Protein AF-0000000087671909 (afdb_homodimer)

Secondary structure (DSSP, 8-state):
-HHHHHHHHHHHHHHHHHHHHHHHHHHHHHHHHHHTTEE--SSSSPPEE-TTHHHHHHHH-HHHHHHHHHHHHIIIIIHHHHHHHHHHHHHHHHTT-S-HHHHHHHHHGGGGS-HHHHHHHHHHHT-TTTSHHHHHHHHTT-HHHHT--TTSHHHHHHHHHHHHHHHHHHHHHHHHHHHHTTS-HHHHHHHHHTT--HHHHIIIIIHHHTHHHHHHHHHHHHHHHHT--HHHHHHH-TT--GGG--HHHHHHHHHTTSSSSS--HHHHHHHHHHHHHHHHHHHHHHHHHS-------/-HHHHHHHHHHHHHHHHHHHHHHHHHHHHHHHHHHTTEE--SSSSPPEE-TTHHHHHHHH-HHHHHHHHHHHHIIIIIHHHHHHHHHHHHHHHHTT-S-HHHHHHHHHGGGGS-HHHHHHHHHHHT-TTTSHHHHHHHHTT-HHHHT--TTSHHHHHHHHHHHHHHHHHHHHHHHHHHHHTTS-HHHHHHHHHTT--HHHHIIIIIHHHTHHHHHHHHHHHHHHHHT--HHHHHHH-TT--GGG--HHHHHHHHHTTSSSSS--HHHHHHHHHHHHHHHHHHHHHHHHHS-------

Organism: NCBI:txid484088

pLDDT: mean 81.51, std 14.33, range [33.78, 98.06]

Sequence (594 aa):
MFSMMRRRMIIAFLAPAIALFLGFLVLPTAGAFGLSFYSTSGFGQDPLWVGMNNYKSLLTDSVFWTANLNMFVILIVGGVSVFGLAFLFTVLINSGIWGKKFFRALIFMPNVIAVVAITTFWSFVFMPRYGLLTSFLKSLGLNQLASISWTAPEHMFWSMMIGLVWVSAGFFTILILAGADKIPPEMYEAARLEGASDFQMFRFVTVPMIWDVIVITLVLWAIQAIKMLEFPYAFGGPNIDQNLYTPSIYLLIMGFGQRQPVYALGYATAIGVMMFIFTILAVFVFRVALRRERLEYMFSMMRRRMIIAFLAPAIALFLGFLVLPTAGAFGLSFYSTSGFGQDPLWVGMNNYKSLLTDSVFWTANLNMFVILIVGGVSVFGLAFLFTVLINSGIWGKKFFRALIFMPNVIAVVAITTFWSFVFMPRYGLLTSFLKSLGLNQLASISWTAPEHMFWSMMIGLVWVSAGFFTILILAGADKIPPEMYEAARLEGASDFQMFRFVTVPMIWDVIVITLVLWAIQAIKMLEFPYAFGGPNIDQNLYTPSIYLLIMGFGQRQPVYALGYATAIGVMMFIFTILAVFVFRVALRRERLEY

Foldseek 3Di:
DVVVVVVVVCCVVCVVVVCVCCVVVVVVLVVLVVLLQWFDLVPDDDTHGNGCVLVVCLVVDPLNVLQAVLLVCCLPVLLCLLVVLLLVLLLVLVQPDPPSVVSLCVQQVLVVDDLLVLLVLLCQCQDQPRHVVLVVCVVVVNNVVSRDRCCPLVNVSVSLSVSVSSNSSSVLSNLLNVLQVVDDVVLVVVCVVVVDDSVRCSVPPSCVSSVVSVLVSSLVSSLCSLQPDRNLCSNQDPPRDSNSRHLNNVLVCQQVQVVHVGRRSSSSSNSVVVSVVSSVVSNVCSCVVSVDDPPPD/DVVVVVVVVCCVVCVVVVCVCCVVVVVVLVVLVVLLQWFDLVPDDDTHGNGCVLVVCLVVDPLNVLQAVLLVCCLPVLLCLLVVLLLVVLLVLVQPDPPSVVSLCVQQVLVVDDLLVLLVLLCQCQDQPRHVVLVVCVVVVNNVVSRDRCCPLVNVSVSLSVSVSSNSSSVLSNLLNVLQVVDDVVLVVVCVVVVADSVRCSVPPSCVSSVVSVLVSSLVSSLCSLQPDRNLCSNQDPPRDSNSRHLNNVLVCQQNQVPHVGRRSSSSSNSVVVSVVSSVVSNVCSCVVSVDDPPPD

Nearest PDB structures (foldseek):
  8hps-assembly1_A  TM=8.362E-01  e=9.253E-13  Mycolicibacterium smegmatis MC2 155
  8ja7-assembly1_A  TM=8.566E-01  e=6.266E-12  Mycobacterium tuberculosis H37Rv
  4tqv-assembly4_M  TM=8.587E-01  e=9.855E-10  Sphingomonas sp.
  4tqu-assembly1_M  TM=8.741E-01  e=2.030E-09  Sphingomonas sp.
  4xtc-assembly1_M  TM=8.151E-01  e=6.963E-09  Sphingomonas sp. A1

Radius of gyration: 25.32 Å; Cα contacts (8 Å, |Δi|>4): 793; chains: 2; bounding box: 76×63×58 Å

InterPro domains:
  IPR000515 ABC transporter type 1, transmembrane domain MetI-like [PF00528] (89-292)
  IPR000515 ABC transporter type 1, transmembrane domain MetI-like [PS50928] (68-286)
  IPR000515 ABC transporter type 1, transmembrane domain MetI-like [cd06261] (150-280)
  IPR035906 MetI-like superfamily [G3DSA:1.10.3720.10] (48-294)
  IPR035906 MetI-like superfamily [SSF161098] (53-284)
  IPR051393 ABC transporter permease component [PTHR30193] (6-293)

Structure (mmCIF, N/CA/C/O backbone):
data_AF-0000000087671909-model_v1
#
loop_
_entity.id
_entity.type
_entity.pdbx_description
1 polymer 'ABC transmembrane type-1 domain-containing protein'
#
loop_
_atom_site.group_PDB
_atom_site.id
_atom_site.type_symbol
_atom_site.label_atom_id
_atom_site.label_alt_id
_atom_site.label_comp_id
_atom_site.label_asym_id
_atom_site.label_entity_id
_atom_site.label_seq_id
_atom_site.pdbx_PDB_ins_code
_atom_site.Cartn_x
_atom_site.Cartn_y
_atom_site.Cartn_z
_atom_site.occupancy
_atom_site.B_iso_or_equiv
_atom_site.auth_seq_id
_atom_site.auth_comp_id
_atom_site.auth_asym_id
_atom_site.auth_atom_id
_atom_site.pdbx_PDB_model_num
ATOM 1 N N . MET A 1 1 ? -37.375 20.328 18.047 1 38.31 1 MET A N 1
ATOM 2 C CA . MET A 1 1 ? -38.219 19.422 17.281 1 38.31 1 MET A CA 1
ATOM 3 C C . MET A 1 1 ? -37.656 19.203 15.875 1 38.31 1 MET A C 1
ATOM 5 O O . MET A 1 1 ? -37.719 18.094 15.352 1 38.31 1 MET A O 1
ATOM 9 N N . PHE A 1 2 ? -37.219 20.375 15.219 1 43.03 2 PHE A N 1
ATOM 10 C CA . PHE A 1 2 ? -36.656 20.453 13.875 1 43.03 2 PHE A CA 1
ATOM 11 C C . PHE A 1 2 ? -35.281 19.828 13.836 1 43.03 2 PHE A C 1
ATOM 13 O O . PHE A 1 2 ? -34.844 19.297 12.805 1 43.03 2 PHE A O 1
ATOM 20 N N . SER A 1 3 ? -34.531 19.891 14.914 1 48.03 3 SER A N 1
ATOM 21 C CA . SER A 1 3 ? -33.156 19.375 15.094 1 48.03 3 SER A CA 1
ATOM 22 C C . SER A 1 3 ? -33.156 17.859 15.102 1 48.03 3 SER A C 1
ATOM 24 O O . SER A 1 3 ? -32.25 17.234 14.555 1 48.03 3 SER A O 1
ATOM 26 N N . MET A 1 4 ? -34.188 17.328 15.734 1 48.19 4 MET A N 1
ATOM 27 C CA . MET A 1 4 ? -34.344 15.883 15.875 1 48.19 4 MET A CA 1
ATOM 28 C C . MET A 1 4 ? -34.719 15.25 14.547 1 48.19 4 MET A C 1
ATOM 30 O O . MET A 1 4 ? -34.375 14.102 14.273 1 48.19 4 MET A O 1
ATOM 34 N N . MET A 1 5 ? -35.656 15.836 13.844 1 47.62 5 MET A N 1
ATOM 35 C CA . MET A 1 5 ? -36.125 15.305 12.578 1 47.62 5 MET A CA 1
ATOM 36 C C . MET A 1 5 ? -35 15.234 11.555 1 47.62 5 MET A C 1
ATOM 38 O O . MET A 1 5 ? -34.906 14.273 10.781 1 47.62 5 MET A O 1
ATOM 42 N N . ARG A 1 6 ? -34.219 16.25 11.539 1 49.91 6 ARG A N 1
ATOM 43 C CA . ARG A 1 6 ? -33.062 16.375 10.625 1 49.91 6 ARG A CA 1
ATOM 44 C C . ARG A 1 6 ? -32.031 15.305 10.906 1 49.91 6 ARG A C 1
ATOM 46 O O . ARG A 1 6 ? -31.453 14.734 9.984 1 49.91 6 ARG A O 1
ATOM 53 N N . ARG A 1 7 ? -31.891 15.07 12.141 1 52.81 7 ARG A N 1
ATOM 54 C CA . ARG A 1 7 ? -31.016 13.984 12.547 1 52.81 7 ARG A CA 1
ATOM 55 C C . ARG A 1 7 ? -31.531 12.641 12.039 1 52.81 7 ARG A C 1
ATOM 57 O O . ARG A 1 7 ? -30.75 11.789 11.609 1 52.81 7 ARG A O 1
ATOM 64 N N . ARG A 1 8 ? -32.812 12.508 12.109 1 51.53 8 ARG A N 1
ATOM 65 C CA . ARG A 1 8 ? -33.438 11.258 11.711 1 51.53 8 ARG A CA 1
ATOM 66 C C . ARG A 1 8 ? -33.281 11.016 10.211 1 51.53 8 ARG A C 1
ATOM 68 O O . ARG A 1 8 ? -33.125 9.875 9.781 1 51.53 8 ARG A O 1
ATOM 75 N N . MET A 1 9 ? -33.531 11.969 9.453 1 49.12 9 MET A N 1
ATOM 76 C CA . MET A 1 9 ? -33.438 11.82 8 1 49.12 9 MET A CA 1
ATOM 77 C C . MET A 1 9 ? -32 11.531 7.566 1 49.12 9 MET A C 1
ATOM 79 O O . MET A 1 9 ? -31.797 10.758 6.629 1 49.12 9 MET A O 1
ATOM 83 N N . ILE A 1 10 ? -31.141 12.188 8.148 1 50.69 10 ILE A N 1
ATOM 84 C CA . ILE A 1 10 ? -29.719 11.961 7.855 1 50.69 10 ILE A CA 1
ATOM 85 C C . ILE A 1 10 ? -29.344 10.523 8.219 1 50.69 10 ILE A C 1
ATOM 87 O O . ILE A 1 10 ? -28.656 9.844 7.449 1 50.69 10 ILE A O 1
ATOM 91 N N . ILE A 1 11 ? -29.891 10.109 9.359 1 52.47 11 ILE A N 1
ATOM 92 C CA . ILE A 1 11 ? -29.656 8.727 9.758 1 52.47 11 ILE A CA 1
ATOM 93 C C . ILE A 1 11 ? -30.344 7.785 8.766 1 52.47 11 ILE A C 1
ATOM 95 O O . ILE A 1 11 ? -29.797 6.746 8.398 1 52.47 11 ILE A O 1
ATOM 99 N N . ALA A 1 12 ? -31.547 8.102 8.414 1 52.47 12 ALA A N 1
ATOM 100 C CA . ALA A 1 12 ? -32.281 7.203 7.516 1 52.47 12 ALA A CA 1
ATOM 101 C C . ALA A 1 12 ? -31.562 7.074 6.172 1 52.47 12 ALA A C 1
ATOM 103 O O . ALA A 1 12 ? -31.516 5.992 5.586 1 52.47 12 ALA A O 1
ATOM 104 N N . PHE A 1 13 ? -31.203 8.148 5.574 1 51.12 13 PHE A N 1
ATOM 105 C CA . PHE A 1 13 ? -30.562 8.078 4.262 1 51.12 13 PHE A CA 1
ATOM 106 C C . PHE A 1 13 ? -29.141 7.531 4.375 1 51.12 13 PHE A C 1
ATOM 108 O O . PHE A 1 13 ? -28.656 6.859 3.461 1 51.12 13 PHE A O 1
ATOM 115 N N . LEU A 1 14 ? -28.531 7.941 5.402 1 54.28 14 LEU A N 1
ATOM 116 C CA . LEU A 1 14 ? -27.109 7.625 5.512 1 54.28 14 LEU A CA 1
ATOM 117 C C . LEU A 1 14 ? -26.891 6.273 6.184 1 54.28 14 LEU A C 1
ATOM 119 O O . LEU A 1 14 ? -25.812 5.688 6.086 1 54.28 14 LEU A O 1
ATOM 123 N N . ALA A 1 15 ? -27.922 5.832 6.867 1 56.38 15 ALA A N 1
ATOM 124 C CA . ALA A 1 15 ? -27.906 4.57 7.602 1 56.38 15 ALA A CA 1
ATOM 125 C C . ALA A 1 15 ? -27.625 3.396 6.672 1 56.38 15 ALA A C 1
ATOM 127 O O . ALA A 1 15 ? -26.812 2.523 6.988 1 56.38 15 ALA A O 1
ATOM 128 N N . PRO A 1 16 ? -28.234 3.486 5.578 1 54.22 16 PRO A N 1
ATOM 129 C CA . PRO A 1 16 ? -27.938 2.332 4.727 1 54.22 16 PRO A CA 1
ATOM 130 C C . PRO A 1 16 ? -26.469 2.254 4.336 1 54.22 16 PRO A C 1
ATOM 132 O O . PRO A 1 16 ? -25.891 1.161 4.285 1 54.22 16 PRO A O 1
ATOM 135 N N . ALA A 1 17 ? -26.016 3.461 4.129 1 55.94 17 ALA A N 1
ATOM 136 C CA . ALA A 1 17 ? -24.609 3.451 3.725 1 55.94 17 ALA A CA 1
ATOM 137 C C . ALA A 1 17 ? -23.719 3.01 4.879 1 55.94 17 ALA A C 1
ATOM 139 O O . ALA A 1 17 ? -22.797 2.207 4.684 1 55.94 17 ALA A O 1
ATOM 140 N N . ILE A 1 18 ? -24.047 3.574 6.004 1 58.84 18 ILE A N 1
ATOM 141 C CA . ILE A 1 18 ? -23.281 3.186 7.191 1 58.84 18 ILE A CA 1
ATOM 142 C C . ILE A 1 18 ? -23.531 1.711 7.5 1 58.84 18 ILE A C 1
ATOM 144 O O . ILE A 1 18 ? -22.609 0.975 7.832 1 58.84 18 ILE A O 1
ATOM 148 N N . ALA A 1 19 ? -24.812 1.388 7.391 1 57.69 19 ALA A N 1
ATOM 149 C CA . ALA A 1 19 ? -25.156 -0.009 7.637 1 57.69 19 ALA A CA 1
ATOM 150 C C . ALA A 1 19 ? -24.469 -0.933 6.641 1 57.69 19 ALA A C 1
ATOM 152 O O . ALA A 1 19 ? -23.969 -1.998 7.016 1 57.69 19 ALA A O 1
ATOM 153 N N . LEU A 1 20 ? -24.516 -0.477 5.445 1 56.25 20 LEU A N 1
ATOM 154 C CA . LEU A 1 20 ? -23.875 -1.287 4.422 1 56.25 20 LEU A CA 1
ATOM 155 C C . LEU A 1 20 ? -22.375 -1.37 4.676 1 56.25 20 LEU A C 1
ATOM 157 O O . LEU A 1 20 ? -21.766 -2.443 4.559 1 56.25 20 LEU A O 1
ATOM 161 N N . PHE A 1 21 ? -21.969 -0.193 5 1 57.38 21 PHE A N 1
ATOM 162 C CA . PHE A 1 21 ? -20.547 -0.175 5.285 1 57.38 21 PHE A CA 1
ATOM 163 C C . PHE A 1 21 ? -20.234 -0.976 6.543 1 57.38 21 PHE A C 1
ATOM 165 O O . PHE A 1 21 ? -19.312 -1.805 6.547 1 57.38 21 PHE A O 1
ATOM 172 N N . LEU A 1 22 ? -21.031 -0.638 7.656 1 58.06 22 LEU A N 1
ATOM 173 C CA . LEU A 1 22 ? -20.812 -1.356 8.906 1 58.06 22 LEU A CA 1
ATOM 174 C C . LEU A 1 22 ? -21.141 -2.836 8.75 1 58.06 22 LEU A C 1
ATOM 176 O O . LEU A 1 22 ? -20.469 -3.695 9.312 1 58.06 22 LEU A O 1
ATOM 180 N N . GLY A 1 23 ? -22.25 -3.086 8.117 1 55.94 23 GLY A N 1
ATOM 181 C CA . GLY A 1 23 ? -22.594 -4.473 7.852 1 55.94 23 GLY A CA 1
ATOM 182 C C . GLY A 1 23 ? -21.531 -5.223 7.078 1 55.94 23 GLY A C 1
ATOM 183 O O . GLY A 1 23 ? -21.172 -6.348 7.438 1 55.94 23 GLY A O 1
ATOM 184 N N . PHE A 1 24 ? -21.125 -4.531 6.086 1 54.62 24 PHE A N 1
ATOM 185 C CA . PHE A 1 24 ? -20.109 -5.156 5.234 1 54.62 24 PHE A CA 1
ATOM 186 C C . PHE A 1 24 ? -18.75 -5.133 5.906 1 54.62 24 PHE A C 1
ATOM 188 O O . PHE A 1 24 ? -17.859 -5.906 5.539 1 54.62 24 PHE A O 1
ATOM 195 N N . LEU A 1 25 ? -18.547 -4.148 6.727 1 53.94 25 LEU A N 1
ATOM 196 C CA . LEU A 1 25 ? -17.297 -4.047 7.469 1 53.94 25 LEU A CA 1
ATOM 197 C C . LEU A 1 25 ? -17.203 -5.129 8.539 1 53.94 25 LEU A C 1
ATOM 199 O O . LEU A 1 25 ? -16.219 -5.859 8.617 1 53.94 25 LEU A O 1
ATOM 203 N N . VAL A 1 26 ? -18.312 -5.086 9.5 1 57.47 26 VAL A N 1
ATOM 204 C CA . VAL A 1 26 ? -18.266 -5.922 10.695 1 57.47 26 VAL A CA 1
ATOM 205 C C . VAL A 1 26 ? -18.516 -7.379 10.312 1 57.47 26 VAL A C 1
ATOM 207 O O . VAL A 1 26 ? -17.891 -8.289 10.859 1 57.47 26 VAL A O 1
ATOM 210 N N . LEU A 1 27 ? -19.203 -7.492 9.312 1 58.44 27 LEU A N 1
ATOM 211 C CA . LEU A 1 27 ? -19.656 -8.852 9.039 1 58.44 27 LEU A CA 1
ATOM 212 C C . LEU A 1 27 ? -18.547 -9.68 8.406 1 58.44 27 LEU A C 1
ATOM 214 O O . LEU A 1 27 ? -18.297 -10.812 8.812 1 58.44 27 LEU A O 1
ATOM 218 N N . PRO A 1 28 ? -17.906 -9.008 7.465 1 57.06 28 PRO A N 1
ATOM 219 C CA . PRO A 1 28 ? -16.859 -9.836 6.883 1 57.06 28 PRO A CA 1
ATOM 220 C C . PRO A 1 28 ? -15.742 -10.164 7.875 1 57.06 28 PRO A C 1
ATOM 222 O O . PRO A 1 28 ? -15.227 -11.281 7.895 1 57.06 28 PRO A O 1
ATOM 225 N N . THR A 1 29 ? -15.445 -9.219 8.664 1 61.72 29 THR A N 1
ATOM 226 C CA . THR A 1 29 ? -14.406 -9.461 9.656 1 61.72 29 THR A CA 1
ATOM 227 C C . THR A 1 29 ? -14.859 -10.508 10.664 1 61.72 29 THR A C 1
ATOM 229 O O . THR A 1 29 ? -14.102 -11.43 11 1 61.72 29 THR A O 1
ATOM 232 N N . ALA A 1 30 ? -16.047 -10.344 11.086 1 65.94 30 ALA A N 1
ATOM 233 C CA . ALA A 1 30 ? -16.609 -11.312 12.016 1 65.94 30 ALA A CA 1
ATOM 234 C C . ALA A 1 30 ? -16.766 -12.68 11.359 1 65.94 30 ALA A C 1
ATOM 236 O O . ALA A 1 30 ? -16.547 -13.711 12 1 65.94 30 ALA A O 1
ATOM 237 N N . GLY A 1 31 ? -17.078 -12.656 10.133 1 66.56 31 GLY A N 1
ATOM 238 C CA . GLY A 1 31 ? -17.203 -13.898 9.391 1 66.56 31 GLY A CA 1
ATOM 239 C C . GLY A 1 31 ? -15.875 -14.625 9.219 1 66.56 31 GLY A C 1
ATOM 240 O O . GLY A 1 31 ? -15.812 -15.852 9.375 1 66.56 31 GLY A O 1
ATOM 241 N N . ALA A 1 32 ? -14.922 -13.836 8.898 1 66.94 32 ALA A N 1
ATOM 242 C CA . ALA A 1 32 ? -13.594 -14.438 8.773 1 66.94 32 ALA A CA 1
ATOM 243 C C . ALA A 1 32 ? -13.148 -15.055 10.102 1 66.94 32 ALA A C 1
ATOM 245 O O . ALA A 1 32 ? -12.562 -16.141 10.125 1 66.94 32 ALA A O 1
ATOM 246 N N . PHE A 1 33 ? -13.438 -14.289 11.125 1 75.25 33 PHE A N 1
ATOM 247 C CA . PHE A 1 33 ? -13.117 -14.812 12.445 1 75.25 33 PHE A CA 1
ATOM 248 C C . PHE A 1 33 ? -13.859 -16.125 12.703 1 75.25 33 PHE A C 1
ATOM 250 O O . PHE A 1 33 ? -13.289 -17.062 13.242 1 75.25 33 PHE A O 1
ATOM 257 N N . GLY A 1 34 ? -15.07 -16.156 12.273 1 75.12 34 GLY A N 1
ATOM 258 C CA . GLY A 1 34 ? -15.852 -17.375 12.43 1 75.12 34 GLY A CA 1
ATOM 259 C C . GLY A 1 34 ? -15.32 -18.531 11.594 1 75.12 34 GLY A C 1
ATOM 260 O O . GLY A 1 34 ? -15.258 -19.656 12.07 1 75.12 34 GLY A O 1
ATOM 261 N N . LEU A 1 35 ? -14.875 -18.266 10.453 1 75.94 35 LEU A N 1
ATOM 262 C CA . LEU A 1 35 ? -14.391 -19.281 9.531 1 75.94 35 LEU A CA 1
ATOM 263 C C . LEU A 1 35 ? -13.094 -19.906 10.047 1 75.94 35 LEU A C 1
ATOM 265 O O . LEU A 1 35 ? -12.75 -21.031 9.68 1 75.94 35 LEU A O 1
ATOM 269 N N . SER A 1 36 ? -12.398 -19.172 10.836 1 80.81 36 SER A N 1
ATOM 270 C CA . SER A 1 36 ? -11.125 -19.656 11.352 1 80.81 36 SER A CA 1
ATOM 271 C C . SER A 1 36 ? -11.32 -20.859 12.273 1 80.81 36 SER A C 1
ATOM 273 O O . SER A 1 36 ? -10.367 -21.578 12.578 1 80.81 36 SER A O 1
ATOM 275 N N . PHE A 1 37 ? -12.555 -21.062 12.617 1 83.5 37 PHE A N 1
ATOM 276 C CA . PHE A 1 37 ? -12.852 -22.188 13.5 1 83.5 37 PHE A CA 1
ATOM 277 C C . PHE A 1 37 ? -13.383 -23.375 12.703 1 83.5 37 PHE A C 1
ATOM 279 O O . PHE A 1 37 ? -13.805 -24.375 13.281 1 83.5 37 PHE A O 1
ATOM 286 N N . TYR A 1 38 ? -13.359 -23.234 11.445 1 79.88 38 TYR A N 1
ATOM 287 C CA . TYR A 1 38 ? -13.875 -24.297 10.586 1 79.88 38 TYR A CA 1
ATOM 288 C C . TYR A 1 38 ? -12.781 -24.859 9.695 1 79.88 38 TYR A C 1
ATOM 290 O O . TYR A 1 38 ? -11.797 -24.188 9.398 1 79.88 38 TYR A O 1
ATOM 298 N N . SER A 1 39 ? -12.891 -26.172 9.406 1 77 39 SER A N 1
ATOM 299 C CA . SER A 1 39 ? -12.133 -26.797 8.312 1 77 39 SER A CA 1
ATOM 300 C C . SER A 1 39 ? -12.93 -26.766 7.008 1 77 39 SER A C 1
ATOM 302 O O . SER A 1 39 ? -13.969 -27.406 6.895 1 77 39 SER A O 1
ATOM 304 N N . THR A 1 40 ? -12.508 -25.859 6.145 1 73.25 40 THR A N 1
ATOM 305 C CA . THR A 1 40 ? -13.242 -25.719 4.895 1 73.25 40 THR A CA 1
ATOM 306 C C . THR A 1 40 ? -12.328 -25.219 3.783 1 73.25 40 THR A C 1
ATOM 308 O O . THR A 1 40 ? -11.422 -24.422 4.031 1 73.25 40 THR A O 1
ATOM 311 N N . SER A 1 41 ? -12.586 -25.828 2.615 1 68.81 41 SER A N 1
ATOM 312 C CA . SER A 1 41 ? -11.883 -25.344 1.429 1 68.81 41 SER A CA 1
ATOM 313 C C . SER A 1 41 ? -12.586 -24.141 0.821 1 68.81 41 SER A C 1
ATOM 315 O O . SER A 1 41 ? -12 -23.422 0.006 1 68.81 41 SER A O 1
ATOM 317 N N . GLY A 1 42 ? -13.711 -23.812 1.337 1 62.75 42 GLY A N 1
ATOM 318 C CA . GLY A 1 42 ? -14.516 -22.75 0.768 1 62.75 42 GLY A CA 1
ATOM 319 C C . GLY A 1 42 ? -15.273 -23.172 -0.478 1 62.75 42 GLY A C 1
ATOM 320 O O . GLY A 1 42 ? -16.188 -22.469 -0.928 1 62.75 42 GLY A O 1
ATOM 321 N N . PHE A 1 43 ? -14.688 -24.312 -1.107 1 61.59 43 PHE A N 1
ATOM 322 C CA . PHE A 1 43 ? -15.305 -24.797 -2.336 1 61.59 43 PHE A CA 1
ATOM 323 C C . PHE A 1 43 ? -15.883 -26.203 -2.141 1 61.59 43 PHE A C 1
ATOM 325 O O . PHE A 1 43 ? -15.172 -27.125 -1.74 1 61.59 43 PHE A O 1
ATOM 332 N N . GLY A 1 44 ? -17.141 -26.25 -2.137 1 59.28 44 GLY A N 1
ATOM 333 C CA . GLY A 1 44 ? -17.812 -27.531 -2.324 1 59.28 44 GLY A CA 1
ATOM 334 C C . GLY A 1 44 ? -18.172 -28.219 -1.017 1 59.28 44 GLY A C 1
ATOM 335 O O . GLY A 1 44 ? -19.25 -28.797 -0.886 1 59.28 44 GLY A O 1
ATOM 336 N N . GLN A 1 45 ? -17.016 -28.344 -0.129 1 62 45 GLN A N 1
ATOM 337 C CA . GLN A 1 45 ? -17.312 -29.156 1.047 1 62 45 GLN A CA 1
ATOM 338 C C . GLN A 1 45 ? -17.922 -28.312 2.162 1 62 45 GLN A C 1
ATOM 340 O O . GLN A 1 45 ? -17.641 -27.109 2.271 1 62 45 GLN A O 1
ATOM 345 N N . ASP A 1 46 ? -18.812 -28.875 2.783 1 70 46 ASP A N 1
ATOM 346 C CA . ASP A 1 46 ? -19.422 -28.234 3.951 1 70 46 ASP A CA 1
ATOM 347 C C . ASP A 1 46 ? -18.375 -27.922 5.012 1 70 46 ASP A C 1
ATOM 349 O O . ASP A 1 46 ? -17.484 -28.734 5.273 1 70 46 ASP A O 1
ATOM 353 N N . PRO A 1 47 ? -18.438 -26.734 5.477 1 76.81 47 PRO A N 1
ATOM 354 C CA . PRO A 1 47 ? -17.5 -26.375 6.555 1 76.81 47 PRO A CA 1
ATOM 355 C C . PRO A 1 47 ? -17.688 -27.234 7.801 1 76.81 47 PRO A C 1
ATOM 357 O O . PRO A 1 47 ? -18.828 -27.531 8.18 1 76.81 47 PRO A O 1
ATOM 360 N N . LEU A 1 48 ? -16.609 -27.859 8.305 1 81.69 48 LEU A N 1
ATOM 361 C CA . LEU A 1 48 ? -16.609 -28.656 9.531 1 81.69 48 LEU A CA 1
ATOM 362 C C . LEU A 1 48 ? -16.062 -27.844 10.703 1 81.69 48 LEU A C 1
ATOM 364 O O . LEU A 1 48 ? -15 -27.234 10.609 1 81.69 48 LEU A O 1
ATOM 368 N N . TRP A 1 49 ? -16.875 -27.797 11.727 1 86.38 49 TRP A N 1
ATOM 369 C CA . TRP A 1 49 ? -16.406 -27.109 12.93 1 86.38 49 TRP A CA 1
ATOM 370 C C . TRP A 1 49 ? -15.234 -27.844 13.555 1 86.38 49 TRP A C 1
ATOM 372 O O . TRP A 1 49 ? -15.344 -29.016 13.922 1 86.38 49 TRP A O 1
ATOM 382 N N . VAL A 1 50 ? -14.102 -27.219 13.711 1 87.5 50 VAL A N 1
ATOM 383 C CA . VAL A 1 50 ? -12.906 -27.859 14.25 1 87.5 50 VAL A CA 1
ATOM 384 C C . VAL A 1 50 ? -12.391 -27.062 15.453 1 87.5 50 VAL A C 1
ATOM 386 O O . VAL A 1 50 ? -11.281 -27.312 15.938 1 87.5 50 VAL A O 1
ATOM 389 N N . GLY A 1 51 ? -13.195 -26.109 15.906 1 88.56 51 GLY A N 1
ATOM 390 C CA . GLY A 1 51 ? -12.805 -25.312 17.062 1 88.56 51 GLY A CA 1
ATOM 391 C C . GLY A 1 51 ? -11.477 -24.609 16.875 1 88.56 51 GLY A C 1
ATOM 392 O O . GLY A 1 51 ? -11.258 -23.922 15.875 1 88.56 51 GLY A O 1
ATOM 393 N N . MET A 1 52 ? -10.562 -25.016 17.875 1 90.5 52 MET A N 1
ATOM 394 C CA . MET A 1 52 ? -9.289 -24.312 17.891 1 90.5 52 MET A CA 1
ATOM 395 C C . MET A 1 52 ? -8.219 -25.094 17.141 1 90.5 52 MET A C 1
ATOM 397 O O . MET A 1 52 ? -7.027 -24.797 17.266 1 90.5 52 MET A O 1
ATOM 401 N N . ASN A 1 53 ? -8.586 -26.031 16.406 1 89.56 53 ASN A N 1
ATOM 402 C CA . ASN A 1 53 ? -7.629 -26.906 15.742 1 89.56 53 ASN A CA 1
ATOM 403 C C . ASN A 1 53 ? -6.758 -26.141 14.742 1 89.56 53 ASN A C 1
ATOM 405 O O . ASN A 1 53 ? -5.566 -26.422 14.609 1 89.56 53 ASN A O 1
ATOM 409 N N . ASN A 1 54 ? -7.387 -25.234 14.031 1 89.69 54 ASN A N 1
ATOM 410 C CA . ASN A 1 54 ? -6.594 -24.406 13.125 1 89.69 54 ASN A CA 1
ATOM 411 C C . ASN A 1 54 ? -5.512 -23.641 13.875 1 89.69 54 ASN A C 1
ATOM 413 O O . ASN A 1 54 ? -4.387 -23.5 13.383 1 89.69 54 ASN A O 1
ATOM 417 N N . TYR A 1 55 ? -5.824 -23.234 15.047 1 91 55 TYR A N 1
ATOM 418 C CA . TYR A 1 55 ? -4.879 -22.469 15.844 1 91 55 TYR A CA 1
ATOM 419 C C . TYR A 1 55 ? -3.801 -23.359 16.438 1 91 55 TYR A C 1
ATOM 421 O O . TYR A 1 55 ? -2.639 -22.969 16.547 1 91 55 TYR A O 1
ATOM 429 N N . LYS A 1 56 ? -4.203 -24.5 16.797 1 91.69 56 LYS A N 1
ATOM 430 C CA . LYS A 1 56 ? -3.219 -25.469 17.266 1 91.69 56 LYS A CA 1
ATOM 431 C C . LYS A 1 56 ? -2.23 -25.828 16.172 1 91.69 56 LYS A C 1
ATOM 433 O O . LYS A 1 56 ? -1.024 -25.922 16.422 1 91.69 56 LYS A O 1
ATOM 438 N N . SER A 1 57 ? -2.768 -26.016 15.062 1 90.5 57 SER A N 1
ATOM 439 C CA . SER A 1 57 ? -1.926 -26.328 13.906 1 90.5 57 SER A CA 1
ATOM 440 C C . SER A 1 57 ? -0.967 -25.188 13.602 1 90.5 57 SER A C 1
ATOM 442 O O . SER A 1 57 ? 0.191 -25.406 13.25 1 90.5 57 SER A O 1
ATOM 444 N N . LEU A 1 58 ? -1.44 -24.016 13.742 1 91.19 58 LEU A N 1
ATOM 445 C CA . LEU A 1 58 ? -0.619 -22.828 13.5 1 91.19 58 LEU A CA 1
ATOM 446 C C . LEU A 1 58 ? 0.589 -22.812 14.43 1 91.19 58 LEU A C 1
ATOM 448 O O . LEU A 1 58 ? 1.701 -22.5 14 1 91.19 58 LEU A O 1
ATOM 452 N N . LEU A 1 59 ? 0.351 -23.172 15.688 1 92.38 59 LEU A N 1
ATOM 453 C CA . LEU A 1 59 ? 1.392 -23.078 16.703 1 92.38 59 LEU A CA 1
ATOM 454 C C . LEU A 1 59 ? 2.508 -24.078 16.438 1 92.38 59 LEU A C 1
ATOM 456 O O . LEU A 1 59 ? 3.652 -23.875 16.844 1 92.38 59 LEU A O 1
ATOM 460 N N . THR A 1 60 ? 2.215 -25.094 15.719 1 92.75 60 THR A N 1
ATOM 461 C CA . THR A 1 60 ? 3.211 -26.141 15.469 1 92.75 60 THR A CA 1
ATOM 462 C C . THR A 1 60 ? 3.707 -26.078 14.023 1 92.75 60 THR A C 1
ATOM 464 O O . THR A 1 60 ? 4.516 -26.906 13.609 1 92.75 60 THR A O 1
ATOM 467 N N . ASP A 1 61 ? 3.254 -25.188 13.258 1 93.5 61 ASP A N 1
ATOM 468 C CA . ASP A 1 61 ? 3.609 -25.062 11.844 1 93.5 61 ASP A CA 1
ATOM 469 C C . ASP A 1 61 ? 4.922 -24.297 11.68 1 93.5 61 ASP A C 1
ATOM 471 O O . ASP A 1 61 ? 4.969 -23.078 11.875 1 93.5 61 ASP A O 1
ATOM 475 N N . SER A 1 62 ? 5.965 -25 11.242 1 94.38 62 SER A N 1
ATOM 476 C CA . SER A 1 62 ? 7.289 -24.391 11.109 1 94.38 62 SER A CA 1
ATOM 477 C C . SER A 1 62 ? 7.301 -23.328 10.023 1 94.38 62 SER A C 1
ATOM 479 O O . SER A 1 62 ? 8.023 -22.328 10.133 1 94.38 62 SER A O 1
ATOM 481 N N . VAL A 1 63 ? 6.52 -23.453 8.992 1 93.62 63 VAL A N 1
ATOM 482 C CA . VAL A 1 63 ? 6.473 -22.484 7.906 1 93.62 63 VAL A CA 1
ATOM 483 C C . VAL A 1 63 ? 5.84 -21.188 8.398 1 93.62 63 VAL A C 1
ATOM 485 O O . VAL A 1 63 ? 6.293 -20.094 8.047 1 93.62 63 VAL A O 1
ATOM 488 N N . PHE A 1 64 ? 4.816 -21.375 9.219 1 94.44 64 PHE A N 1
ATOM 489 C CA . PHE A 1 64 ? 4.168 -20.219 9.82 1 94.44 64 PHE A CA 1
ATOM 490 C C . PHE A 1 64 ? 5.16 -19.406 10.648 1 94.44 64 PHE A C 1
ATOM 492 O O . PHE A 1 64 ? 5.223 -18.188 10.539 1 94.44 64 PHE A O 1
ATOM 499 N N . TRP A 1 65 ? 5.945 -20.031 11.367 1 95.56 65 TRP A N 1
ATOM 500 C CA . TRP A 1 65 ? 6.883 -19.328 12.242 1 95.56 65 TRP A CA 1
ATOM 501 C C . TRP A 1 65 ? 8.031 -18.734 11.438 1 95.56 65 TRP A C 1
ATOM 503 O O . TRP A 1 65 ? 8.555 -17.672 11.789 1 95.56 65 TRP A O 1
ATOM 513 N N . THR A 1 66 ? 8.438 -19.391 10.375 1 95.56 66 THR A N 1
ATOM 514 C CA . THR A 1 66 ? 9.422 -18.797 9.477 1 95.56 66 THR A CA 1
ATOM 515 C C . THR A 1 66 ? 8.891 -17.5 8.875 1 95.56 66 THR A C 1
ATOM 517 O O . THR A 1 66 ? 9.602 -16.484 8.828 1 95.56 66 THR A O 1
ATOM 520 N N . ALA A 1 67 ? 7.66 -17.531 8.422 1 96.88 67 ALA A N 1
ATOM 521 C CA . ALA A 1 67 ? 7.027 -16.344 7.852 1 96.88 67 ALA A CA 1
ATOM 522 C C . ALA A 1 67 ? 6.961 -15.211 8.875 1 96.88 67 ALA A C 1
ATOM 524 O O . ALA A 1 67 ? 7.195 -14.047 8.547 1 96.88 67 ALA A O 1
ATOM 525 N N . ASN A 1 68 ? 6.645 -15.609 10.141 1 97.25 68 ASN A N 1
ATOM 526 C CA . ASN A 1 68 ? 6.586 -14.602 11.195 1 97.25 68 ASN A CA 1
ATOM 527 C C . ASN A 1 68 ? 7.969 -14.047 11.523 1 97.25 68 ASN A C 1
ATOM 529 O O . ASN A 1 68 ? 8.117 -12.852 11.789 1 97.25 68 ASN A O 1
ATOM 533 N N . LEU A 1 69 ? 8.922 -14.883 11.547 1 97.25 69 LEU A N 1
ATOM 534 C CA . LEU A 1 69 ? 10.281 -14.414 11.789 1 97.25 69 LEU A CA 1
ATOM 535 C C . LEU A 1 69 ? 10.703 -13.406 10.719 1 97.25 69 LEU A C 1
ATOM 537 O O . LEU A 1 69 ? 11.289 -12.367 11.039 1 97.25 69 LEU A O 1
ATOM 541 N N . ASN A 1 70 ? 10.461 -13.75 9.461 1 97.38 70 ASN A N 1
ATOM 542 C CA . ASN A 1 70 ? 10.75 -12.812 8.383 1 97.38 70 ASN A CA 1
ATOM 543 C C . ASN A 1 70 ? 10.031 -11.477 8.594 1 97.38 70 ASN A C 1
ATOM 545 O O . ASN A 1 70 ? 10.625 -10.414 8.391 1 97.38 70 ASN A O 1
ATOM 549 N N . MET A 1 71 ? 8.781 -11.578 9 1 97.81 71 MET A N 1
ATOM 550 C CA . MET A 1 71 ? 7.996 -10.383 9.281 1 97.81 71 MET A CA 1
ATOM 551 C C . MET A 1 71 ? 8.633 -9.562 10.398 1 97.81 71 MET A C 1
ATOM 553 O O . MET A 1 71 ? 8.742 -8.336 10.297 1 97.81 71 MET A O 1
ATOM 557 N N . PHE A 1 72 ? 9.109 -10.188 11.43 1 97.81 72 PHE A N 1
ATOM 558 C CA . PHE A 1 72 ? 9.719 -9.484 12.555 1 97.81 72 PHE A CA 1
ATOM 559 C C . PHE A 1 72 ? 11.047 -8.859 12.133 1 97.81 72 PHE A C 1
ATOM 561 O O . PHE A 1 72 ? 11.406 -7.773 12.602 1 97.81 72 PHE A O 1
ATOM 568 N N . VAL A 1 73 ? 11.805 -9.555 11.312 1 97.94 73 VAL A N 1
ATOM 569 C CA . VAL A 1 73 ? 13.047 -8.992 10.812 1 97.94 73 VAL A CA 1
ATOM 570 C C . VAL A 1 73 ? 12.758 -7.754 9.969 1 97.94 73 VAL A C 1
ATOM 572 O O . VAL A 1 73 ? 13.453 -6.742 10.078 1 97.94 73 VAL A O 1
ATOM 575 N N . ILE A 1 74 ? 11.75 -7.84 9.156 1 98.06 74 ILE A N 1
ATOM 576 C CA . ILE A 1 74 ? 11.344 -6.68 8.367 1 98.06 74 ILE A CA 1
ATOM 577 C C . ILE A 1 74 ? 10.914 -5.547 9.297 1 98.06 74 ILE A C 1
ATOM 579 O O . ILE A 1 74 ? 11.312 -4.395 9.117 1 98.06 74 ILE A O 1
ATOM 583 N N . LEU A 1 75 ? 10.125 -5.926 10.273 1 97.81 75 LEU A N 1
ATOM 584 C CA . LEU A 1 75 ? 9.586 -4.941 11.211 1 97.81 75 LEU A CA 1
ATOM 585 C C . LEU A 1 75 ? 10.711 -4.234 11.961 1 97.81 75 LEU A C 1
ATOM 587 O O . LEU A 1 75 ? 10.742 -3.004 12.023 1 97.81 75 LEU A O 1
ATOM 591 N N . ILE A 1 76 ? 11.656 -4.969 12.438 1 97.25 76 ILE A N 1
ATOM 592 C CA . ILE A 1 76 ? 12.656 -4.406 13.344 1 97.25 76 ILE A CA 1
ATOM 593 C C . ILE A 1 76 ? 13.875 -3.943 12.555 1 97.25 76 ILE A C 1
ATOM 595 O O . ILE A 1 76 ? 14.203 -2.756 12.555 1 97.25 76 ILE A O 1
ATOM 599 N N . VAL A 1 77 ? 14.523 -4.867 11.852 1 97.69 77 VAL A N 1
ATOM 600 C CA . VAL A 1 77 ? 15.742 -4.527 11.109 1 97.69 77 VAL A CA 1
ATOM 601 C C . VAL A 1 77 ? 15.398 -3.588 9.961 1 97.69 77 VAL A C 1
ATOM 603 O O . VAL A 1 77 ? 16.094 -2.6 9.727 1 97.69 77 VAL A O 1
ATOM 606 N N . GLY A 1 78 ? 14.328 -3.945 9.227 1 97.31 78 GLY A N 1
ATOM 607 C CA . GLY A 1 78 ? 13.867 -3.039 8.188 1 97.31 78 GLY A CA 1
ATOM 608 C C . GLY A 1 78 ? 13.477 -1.673 8.711 1 97.31 78 GLY A C 1
ATOM 609 O O . GLY A 1 78 ? 13.836 -0.647 8.133 1 97.31 78 GLY A O 1
ATOM 610 N N . GLY A 1 79 ? 12.758 -1.709 9.812 1 97.5 79 GLY A N 1
ATOM 611 C CA . GLY A 1 79 ? 12.344 -0.455 10.422 1 97.5 79 GLY A CA 1
ATOM 612 C C . GLY A 1 79 ? 13.508 0.413 10.859 1 97.5 79 GLY A C 1
ATOM 613 O O . GLY A 1 79 ? 13.523 1.618 10.602 1 97.5 79 GLY A O 1
ATOM 614 N N . VAL A 1 80 ? 14.484 -0.153 11.492 1 97.31 80 VAL A N 1
ATOM 615 C CA . VAL A 1 80 ? 15.664 0.577 11.938 1 97.31 80 VAL A CA 1
ATOM 616 C C . VAL A 1 80 ? 16.391 1.177 10.734 1 97.31 80 VAL A C 1
ATOM 618 O O . VAL A 1 80 ? 16.828 2.328 10.773 1 97.31 80 VAL A O 1
ATOM 621 N N . SER A 1 81 ? 16.469 0.404 9.719 1 95.44 81 SER A N 1
ATOM 622 C CA . SER A 1 81 ? 17.125 0.873 8.508 1 95.44 81 SER A CA 1
ATOM 623 C C . SER A 1 81 ? 16.344 1.986 7.832 1 95.44 81 SER A C 1
ATOM 625 O O . SER A 1 81 ? 16.906 3.012 7.441 1 95.44 81 SER A O 1
ATOM 627 N N . VAL A 1 82 ? 15.039 1.788 7.703 1 95.38 82 VAL A N 1
ATOM 628 C CA . VAL A 1 82 ? 14.156 2.754 7.051 1 95.38 82 VAL A CA 1
ATOM 629 C C . VAL A 1 82 ? 14.195 4.078 7.809 1 95.38 82 VAL A C 1
ATOM 631 O O . VAL A 1 82 ? 14.406 5.137 7.211 1 95.38 82 VAL A O 1
ATOM 634 N N . PHE A 1 83 ? 14.047 4.012 9.086 1 96.25 83 PHE A N 1
ATOM 635 C CA . PHE A 1 83 ? 13.969 5.238 9.867 1 96.25 83 PHE A CA 1
ATOM 636 C C . PHE A 1 83 ? 15.352 5.844 10.055 1 96.25 83 PHE A C 1
ATOM 638 O O . PHE A 1 83 ? 15.5 7.066 10.148 1 96.25 83 PHE A O 1
ATOM 645 N N . GLY A 1 84 ? 16.375 4.969 10.117 1 93.44 84 GLY A N 1
ATOM 646 C CA . GLY A 1 84 ? 17.719 5.516 10.07 1 93.44 84 GLY A CA 1
ATOM 647 C C . GLY A 1 84 ? 17.969 6.379 8.852 1 93.44 84 GLY A C 1
ATOM 648 O O . GLY A 1 84 ? 18.484 7.492 8.969 1 93.44 84 GLY A O 1
ATOM 649 N N . LEU A 1 85 ? 17.578 5.922 7.727 1 90.12 85 LEU A N 1
ATOM 650 C CA . LEU A 1 85 ? 17.75 6.66 6.48 1 90.12 85 LEU A CA 1
ATOM 651 C C . LEU A 1 85 ? 16.812 7.871 6.438 1 90.12 85 LEU A C 1
ATOM 653 O O . LEU A 1 85 ? 17.203 8.945 5.988 1 90.12 85 LEU A O 1
ATOM 657 N N . ALA A 1 86 ? 15.562 7.652 6.863 1 92.5 86 ALA A N 1
ATOM 658 C CA . ALA A 1 86 ? 14.609 8.75 6.863 1 92.5 86 ALA A CA 1
ATOM 659 C C . ALA A 1 86 ? 15.102 9.914 7.719 1 92.5 86 ALA A C 1
ATOM 661 O O . ALA A 1 86 ? 14.984 11.078 7.328 1 92.5 86 ALA A O 1
ATOM 662 N N . PHE A 1 87 ? 15.648 9.586 8.891 1 93.25 87 PHE A N 1
ATOM 663 C CA . PHE A 1 87 ? 16.188 10.617 9.766 1 93.25 87 PHE A CA 1
ATOM 664 C C . PHE A 1 87 ? 17.406 11.281 9.133 1 93.25 87 PHE A C 1
ATOM 666 O O . PHE A 1 87 ? 17.547 12.508 9.195 1 93.25 87 PHE A O 1
ATOM 673 N N . LEU A 1 88 ? 18.203 10.469 8.562 1 88.38 88 LEU A N 1
ATOM 674 C CA . LEU A 1 88 ? 19.375 11.008 7.883 1 88.38 88 LEU A CA 1
ATOM 675 C C . LEU A 1 88 ? 18.969 11.977 6.777 1 88.38 88 LEU A C 1
ATOM 677 O O . LEU A 1 88 ? 19.531 13.07 6.672 1 88.38 88 LEU A O 1
ATOM 681 N N . PHE A 1 89 ? 17.984 11.625 5.984 1 86.94 89 PHE A N 1
ATOM 682 C CA . PHE A 1 89 ? 17.516 12.469 4.895 1 86.94 89 PHE A CA 1
ATOM 683 C C . PHE A 1 89 ? 16.875 13.742 5.434 1 86.94 89 PHE A C 1
ATOM 685 O O . PHE A 1 89 ? 17.031 14.82 4.844 1 86.94 89 PHE A O 1
ATOM 692 N N . THR A 1 90 ? 16.156 13.586 6.504 1 89.06 90 THR A N 1
ATOM 693 C CA . THR A 1 90 ? 15.531 14.758 7.105 1 89.06 90 THR A CA 1
ATOM 694 C C . THR A 1 90 ? 16.578 15.758 7.57 1 89.06 90 THR A C 1
ATOM 696 O O . THR A 1 90 ? 16.438 16.969 7.355 1 89.06 90 THR A O 1
ATOM 699 N N . VAL A 1 91 ? 17.656 15.305 8.195 1 87.25 91 VAL A N 1
ATOM 700 C CA . VAL A 1 91 ? 18.75 16.156 8.656 1 87.25 91 VAL A CA 1
ATOM 701 C C . VAL A 1 91 ? 19.391 16.859 7.461 1 87.25 91 VAL A C 1
ATOM 703 O O . VAL A 1 91 ? 19.641 18.062 7.504 1 87.25 91 VAL A O 1
ATOM 706 N N . LEU A 1 92 ? 19.5 16.141 6.426 1 83.12 92 LEU A N 1
ATOM 707 C CA . LEU A 1 92 ? 20.156 16.672 5.242 1 83.12 92 LEU A CA 1
ATOM 708 C C . LEU A 1 92 ? 19.297 17.75 4.57 1 83.12 92 LEU A C 1
ATOM 710 O O . LEU A 1 92 ? 19.797 18.797 4.195 1 83.12 92 LEU A O 1
ATOM 714 N N . ILE A 1 93 ? 18.141 17.484 4.461 1 83.88 93 ILE A N 1
ATOM 715 C CA . ILE A 1 93 ? 17.234 18.391 3.76 1 83.88 93 ILE A CA 1
ATOM 716 C C . ILE A 1 93 ? 17.016 19.641 4.602 1 83.88 93 ILE A C 1
ATOM 718 O O . ILE A 1 93 ? 16.906 20.75 4.062 1 83.88 93 ILE A O 1
ATOM 722 N N . ASN A 1 94 ? 17.016 19.5 5.875 1 82.56 94 ASN A N 1
ATOM 723 C CA . ASN A 1 94 ? 16.781 20.641 6.762 1 82.56 94 ASN A CA 1
ATOM 724 C C . ASN A 1 94 ? 18.062 21.438 7.004 1 82.56 94 ASN A C 1
ATOM 726 O O . ASN A 1 94 ? 18.016 22.5 7.617 1 82.56 94 ASN A O 1
ATOM 730 N N . SER A 1 95 ? 19.203 20.938 6.652 1 77.75 95 SER A N 1
ATOM 731 C CA . SER A 1 95 ? 20.484 21.609 6.867 1 77.75 95 SER A CA 1
ATOM 732 C C . SER A 1 95 ? 20.656 22.797 5.934 1 77.75 95 SER A C 1
ATOM 734 O O . SER A 1 95 ? 21.641 23.531 6.027 1 77.75 95 SER A O 1
ATOM 736 N N . GLY A 1 96 ? 19.672 23.062 5.102 1 71.62 96 GLY A N 1
ATOM 737 C CA . GLY A 1 96 ? 19.75 24.234 4.234 1 71.62 96 GLY A CA 1
ATOM 738 C C . GLY A 1 96 ? 20.344 23.922 2.875 1 71.62 96 GLY A C 1
ATOM 739 O O . GLY A 1 96 ? 20.906 24.812 2.227 1 71.62 96 GLY A O 1
ATOM 740 N N . ILE A 1 97 ? 20.359 22.672 2.555 1 68.69 97 ILE A N 1
ATOM 741 C CA . ILE A 1 97 ? 20.859 22.312 1.233 1 68.69 97 ILE A CA 1
ATOM 742 C C . ILE A 1 97 ? 20.016 22.984 0.156 1 68.69 97 ILE A C 1
ATOM 744 O O . ILE A 1 97 ? 18.844 23.297 0.38 1 68.69 97 ILE A O 1
ATOM 748 N N . TRP A 1 98 ? 20.75 23.344 -0.959 1 70.81 98 TRP A N 1
ATOM 749 C CA . TRP A 1 98 ? 20.031 23.953 -2.08 1 70.81 98 TRP A CA 1
ATOM 750 C C . TRP A 1 98 ? 19.172 22.922 -2.799 1 70.81 98 TRP A C 1
ATOM 752 O O . TRP A 1 98 ? 19.562 21.75 -2.922 1 70.81 98 TRP A O 1
ATOM 762 N N . GLY A 1 99 ? 17.938 23.266 -3.127 1 77.12 99 GLY A N 1
ATOM 763 C CA . GLY A 1 99 ? 17.078 22.406 -3.91 1 77.12 99 GLY A CA 1
ATOM 764 C C . GLY A 1 99 ? 16.25 21.453 -3.059 1 77.12 99 GLY A C 1
ATOM 765 O O . GLY A 1 99 ? 16.125 20.266 -3.371 1 77.12 99 GLY A O 1
ATOM 766 N N . LYS A 1 100 ? 15.781 21.922 -1.985 1 82.12 100 LYS A N 1
ATOM 767 C CA . LYS A 1 100 ? 14.984 21.141 -1.05 1 82.12 100 LYS A CA 1
ATOM 768 C C . LYS A 1 100 ? 13.828 20.453 -1.764 1 82.12 100 LYS A C 1
ATOM 770 O O . LYS A 1 100 ? 13.602 19.25 -1.568 1 82.12 100 LYS A O 1
ATOM 775 N N . LYS A 1 101 ? 13.273 21.172 -2.629 1 81 101 LYS A N 1
ATOM 776 C CA . LYS A 1 101 ? 12.133 20.625 -3.355 1 81 101 LYS A CA 1
ATOM 777 C C . LYS A 1 101 ? 12.562 19.484 -4.285 1 81 101 LYS A C 1
ATOM 779 O O . LYS A 1 101 ? 11.852 18.5 -4.422 1 81 101 LYS A O 1
ATOM 784 N N . PHE A 1 102 ? 13.68 19.703 -4.844 1 81.31 102 PHE A N 1
ATOM 785 C CA . PHE A 1 102 ? 14.195 18.703 -5.766 1 81.31 102 PHE A CA 1
ATOM 786 C C . PHE A 1 102 ? 14.531 17.422 -5.031 1 81.31 102 PHE A C 1
ATOM 788 O O . PHE A 1 102 ? 14.172 16.328 -5.48 1 81.31 102 PHE A O 1
ATOM 795 N N . PHE A 1 103 ? 15.148 17.531 -3.926 1 80.88 103 PHE A N 1
ATOM 796 C CA . PHE A 1 103 ? 15.555 16.359 -3.178 1 80.88 103 PHE A CA 1
ATOM 797 C C . PHE A 1 103 ? 14.352 15.648 -2.576 1 80.88 103 PHE A C 1
ATOM 799 O O . PHE A 1 103 ? 14.312 14.422 -2.494 1 80.88 103 PHE A O 1
ATOM 806 N N . ARG A 1 104 ? 13.398 16.375 -2.234 1 83.12 104 ARG A N 1
ATOM 807 C CA . ARG A 1 104 ? 12.156 15.789 -1.734 1 83.12 104 ARG A CA 1
ATOM 808 C C . ARG A 1 104 ? 11.469 14.953 -2.812 1 83.12 104 ARG A C 1
ATOM 810 O O . ARG A 1 104 ? 11 13.844 -2.543 1 83.12 104 ARG A O 1
ATOM 817 N N . ALA A 1 105 ? 11.5 15.5 -3.977 1 79.62 105 ALA A N 1
ATOM 818 C CA . ALA A 1 105 ? 10.875 14.805 -5.098 1 79.62 105 ALA A CA 1
ATOM 819 C C . ALA A 1 105 ? 11.648 13.531 -5.441 1 79.62 105 ALA A C 1
ATOM 821 O O . ALA A 1 105 ? 11.047 12.484 -5.711 1 79.62 105 ALA A O 1
ATOM 822 N N . LEU A 1 106 ? 12.875 13.672 -5.383 1 80 106 LEU A N 1
ATOM 823 C CA . LEU A 1 106 ? 13.734 12.539 -5.734 1 80 106 LEU A CA 1
ATOM 824 C C . LEU A 1 106 ? 13.586 11.406 -4.727 1 80 106 LEU A C 1
ATOM 826 O O . LEU A 1 106 ? 13.523 10.234 -5.105 1 80 106 LEU A O 1
ATOM 830 N N . ILE A 1 107 ? 13.594 11.805 -3.514 1 82.06 107 ILE A N 1
ATOM 831 C CA . ILE A 1 107 ? 13.516 10.812 -2.447 1 82.06 107 ILE A CA 1
ATOM 832 C C . ILE A 1 107 ? 12.141 10.133 -2.469 1 82.06 107 ILE A C 1
ATOM 834 O O . ILE A 1 107 ? 12.023 8.938 -2.189 1 82.06 107 ILE A O 1
ATOM 838 N N . PHE A 1 108 ? 11.164 10.82 -2.99 1 81.44 108 PHE A N 1
ATOM 839 C CA . PHE A 1 108 ? 9.805 10.297 -2.996 1 81.44 108 PHE A CA 1
ATOM 840 C C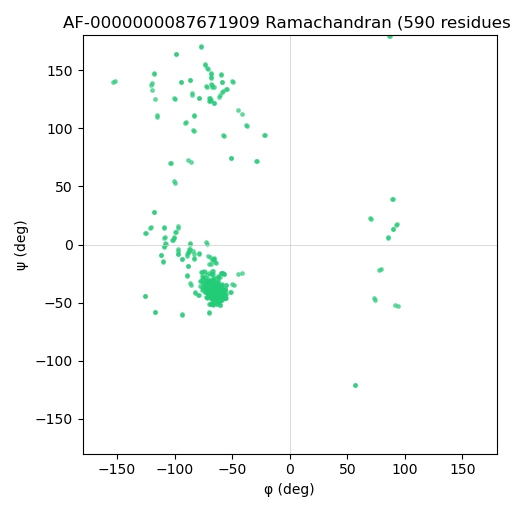 . PHE A 1 108 ? 9.508 9.57 -4.301 1 81.44 108 PHE A C 1
ATOM 842 O O . PHE A 1 108 ? 8.555 8.789 -4.383 1 81.44 108 PHE A O 1
ATOM 849 N N . MET A 1 109 ? 10.266 9.664 -5.273 1 79.44 109 MET A N 1
ATOM 850 C CA . MET A 1 109 ? 10.031 9.18 -6.629 1 79.44 109 MET A CA 1
ATOM 851 C C . MET A 1 109 ? 9.766 7.68 -6.637 1 79.44 109 MET A C 1
ATOM 853 O O . MET A 1 109 ? 8.875 7.207 -7.344 1 79.44 109 MET A O 1
ATOM 857 N N . PRO A 1 110 ? 10.508 6.895 -5.887 1 82.38 110 PRO A N 1
ATOM 858 C CA . PRO A 1 110 ? 10.25 5.449 -5.91 1 82.38 110 PRO A CA 1
ATOM 859 C C . PRO A 1 110 ? 8.812 5.098 -5.535 1 82.38 110 PRO A C 1
ATOM 861 O O . PRO A 1 110 ? 8.289 4.082 -5.988 1 82.38 110 PRO A O 1
ATOM 864 N N . ASN A 1 111 ? 8.211 5.957 -4.789 1 83.38 111 ASN A N 1
ATOM 865 C CA . ASN A 1 111 ? 6.859 5.668 -4.309 1 83.38 111 ASN A CA 1
ATOM 866 C C . ASN A 1 111 ? 5.812 5.934 -5.387 1 83.38 111 ASN A C 1
ATOM 868 O O . ASN A 1 111 ? 4.652 5.551 -5.238 1 83.38 111 ASN A O 1
ATOM 872 N N . VAL A 1 112 ? 6.262 6.52 -6.484 1 82.81 112 VAL A N 1
ATOM 873 C CA . VAL A 1 112 ? 5.352 6.766 -7.594 1 82.81 112 VAL A CA 1
ATOM 874 C C . VAL A 1 112 ? 5.484 5.648 -8.633 1 82.81 112 VAL A C 1
ATOM 876 O O . VAL A 1 112 ? 4.668 5.543 -9.547 1 82.81 112 VAL A O 1
ATOM 879 N N . ILE A 1 113 ? 6.473 4.82 -8.422 1 85.25 113 ILE A N 1
ATOM 880 C CA . ILE A 1 113 ? 6.723 3.691 -9.305 1 85.25 113 ILE A CA 1
ATOM 881 C C . ILE A 1 113 ? 6.043 2.441 -8.758 1 85.25 113 ILE A C 1
ATOM 883 O O . ILE A 1 113 ? 6.039 2.213 -7.543 1 85.25 113 ILE A O 1
ATOM 887 N N . ALA A 1 114 ? 5.465 1.66 -9.641 1 87.94 114 ALA A N 1
ATOM 888 C CA . ALA A 1 114 ? 4.824 0.414 -9.227 1 87.94 114 ALA A CA 1
ATOM 889 C C . ALA A 1 114 ? 5.824 -0.515 -8.539 1 87.94 114 ALA A C 1
ATOM 891 O O . ALA A 1 114 ? 6.969 -0.636 -8.977 1 87.94 114 ALA A O 1
ATOM 892 N N . VAL A 1 115 ? 5.371 -1.12 -7.543 1 88.94 115 VAL A N 1
ATOM 893 C CA . VAL A 1 115 ? 6.227 -1.998 -6.75 1 88.94 115 VAL A CA 1
ATOM 894 C C . VAL A 1 115 ? 6.805 -3.096 -7.641 1 88.94 115 VAL A C 1
ATOM 896 O O . VAL A 1 115 ? 7.988 -3.426 -7.535 1 88.94 115 VAL A O 1
ATOM 899 N N . VAL A 1 116 ? 5.98 -3.629 -8.484 1 88.75 116 VAL A N 1
ATOM 900 C CA . VAL A 1 116 ? 6.434 -4.711 -9.352 1 88.75 116 VAL A CA 1
ATOM 901 C C . VAL A 1 116 ? 7.547 -4.211 -10.266 1 88.75 116 VAL A C 1
ATOM 903 O O . VAL A 1 116 ? 8.508 -4.938 -10.547 1 88.75 116 VAL A O 1
ATOM 906 N N . ALA A 1 117 ? 7.387 -3.041 -10.719 1 84.94 117 ALA A N 1
ATOM 907 C CA . ALA A 1 117 ? 8.445 -2.465 -11.547 1 84.94 117 ALA A CA 1
ATOM 908 C C . ALA A 1 117 ? 9.719 -2.258 -10.734 1 84.94 117 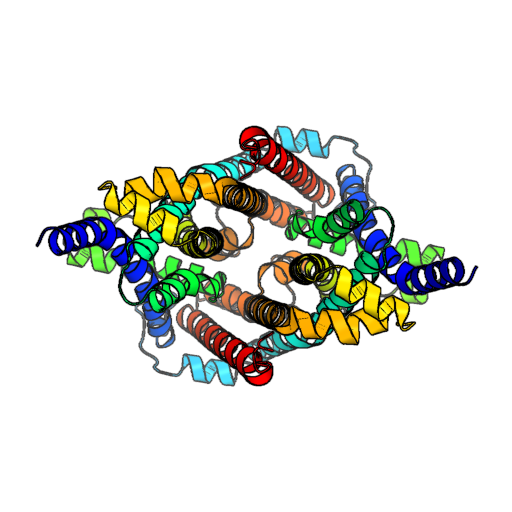ALA A C 1
ATOM 910 O O . ALA A 1 117 ? 10.82 -2.539 -11.219 1 84.94 117 ALA A O 1
ATOM 911 N N . ILE A 1 118 ? 9.562 -1.82 -9.562 1 85.06 118 ILE A N 1
ATOM 912 C CA . ILE A 1 118 ? 10.703 -1.579 -8.688 1 85.06 118 ILE A CA 1
ATOM 913 C C . ILE A 1 118 ? 11.422 -2.895 -8.406 1 85.06 118 ILE A C 1
ATOM 915 O O . ILE A 1 118 ? 12.648 -2.969 -8.484 1 85.06 118 ILE A O 1
ATOM 919 N N . THR A 1 119 ? 10.656 -3.875 -8.078 1 87.06 119 THR A N 1
ATOM 920 C CA . THR A 1 119 ? 11.273 -5.152 -7.73 1 87.06 119 THR A CA 1
ATOM 921 C C . THR A 1 119 ? 11.906 -5.801 -8.953 1 87.06 119 THR A C 1
ATOM 923 O O . THR A 1 119 ? 12.922 -6.484 -8.844 1 87.06 119 THR A O 1
ATOM 926 N N . THR A 1 120 ? 11.281 -5.664 -10.078 1 80.38 120 THR A N 1
ATOM 927 C CA . THR A 1 120 ? 11.883 -6.152 -11.312 1 80.38 120 THR A CA 1
ATOM 928 C C . THR A 1 120 ? 13.227 -5.477 -11.562 1 80.38 120 THR A C 1
ATOM 930 O O . THR A 1 120 ? 14.188 -6.133 -11.977 1 80.38 120 THR A O 1
ATOM 933 N N . PHE A 1 121 ? 13.234 -4.258 -11.234 1 76.25 121 PHE A N 1
ATOM 934 C CA . PHE A 1 121 ? 14.484 -3.516 -11.352 1 76.25 121 PHE A CA 1
ATOM 935 C C . PHE A 1 121 ? 15.547 -4.082 -10.422 1 76.25 121 PHE A C 1
ATOM 937 O O . PHE A 1 121 ? 16.688 -4.312 -10.828 1 76.25 121 PHE A O 1
ATOM 944 N N . TRP A 1 122 ? 15.203 -4.223 -9.234 1 78.75 122 TRP A N 1
ATOM 945 C CA . TRP A 1 122 ? 16.172 -4.715 -8.258 1 78.75 122 TRP A CA 1
ATOM 946 C C . TRP A 1 122 ? 16.609 -6.141 -8.586 1 78.75 122 TRP A C 1
ATOM 948 O O . TRP A 1 122 ? 17.734 -6.531 -8.312 1 78.75 122 TRP A O 1
ATOM 958 N N . SER A 1 123 ? 15.719 -6.879 -9.141 1 74.38 123 SER A N 1
ATOM 959 C CA . SER A 1 123 ? 16.109 -8.203 -9.617 1 74.38 123 SER A CA 1
ATOM 960 C C . SER A 1 123 ? 17.172 -8.117 -10.703 1 74.38 123 SER A C 1
ATOM 962 O O . SER A 1 123 ? 18.078 -8.945 -10.758 1 74.38 123 SER A O 1
ATOM 964 N N . PHE A 1 124 ? 17.078 -7.133 -11.477 1 71.69 124 PHE A N 1
ATOM 965 C CA . PHE A 1 124 ? 18.094 -6.902 -12.508 1 71.69 124 PHE A CA 1
ATOM 966 C C . PHE A 1 124 ? 19.406 -6.473 -11.891 1 71.69 124 PHE A C 1
ATOM 968 O O . PHE A 1 124 ? 20.484 -6.883 -12.352 1 71.69 124 PHE A O 1
ATOM 975 N N . VAL A 1 125 ? 19.297 -5.676 -10.945 1 75.94 125 VAL A N 1
ATOM 976 C CA . VAL A 1 125 ? 20.5 -5.207 -10.266 1 75.94 125 VAL A CA 1
ATOM 977 C C . VAL A 1 125 ? 21.25 -6.391 -9.672 1 75.94 125 VAL A C 1
ATOM 979 O O . VAL A 1 125 ? 22.484 -6.449 -9.742 1 75.94 125 VAL A O 1
ATOM 982 N N . PHE A 1 126 ? 20.516 -7.324 -9.242 1 78.69 126 PHE A N 1
ATOM 983 C CA . PHE A 1 126 ? 21.141 -8.414 -8.5 1 78.69 126 PHE A CA 1
ATOM 984 C C . PHE A 1 126 ? 21.406 -9.609 -9.414 1 78.69 126 PHE A C 1
ATOM 986 O O . PHE A 1 126 ? 21.875 -10.648 -8.969 1 78.69 126 PHE A O 1
ATOM 993 N N . MET A 1 127 ? 20.953 -9.461 -10.664 1 73.5 127 MET A N 1
ATOM 994 C CA . MET A 1 127 ? 21.188 -10.547 -11.609 1 73.5 127 MET A CA 1
ATOM 995 C C . MET A 1 127 ? 22.656 -10.977 -11.602 1 73.5 127 MET A C 1
ATOM 997 O O . MET A 1 127 ? 23.547 -10.133 -11.531 1 73.5 127 MET A O 1
ATOM 1001 N N . PRO A 1 128 ? 22.672 -12.352 -11.703 1 70.62 128 PRO A N 1
ATOM 1002 C CA . PRO A 1 128 ? 24.062 -12.836 -11.758 1 70.62 128 PRO A CA 1
ATOM 1003 C C . PRO A 1 128 ? 24.734 -12.508 -13.086 1 70.62 128 PRO A C 1
ATOM 1005 O O . PRO A 1 128 ? 24.062 -12.328 -14.102 1 70.62 128 PRO A O 1
ATOM 1008 N N . ARG A 1 129 ? 26 -12.352 -13.102 1 66.31 129 ARG A N 1
ATOM 1009 C CA . ARG A 1 129 ? 26.922 -12.242 -14.234 1 66.31 129 ARG A CA 1
ATOM 1010 C C . ARG A 1 129 ? 26.781 -10.883 -14.914 1 66.31 129 ARG A C 1
ATOM 1012 O O . ARG A 1 129 ? 27.766 -10.219 -15.195 1 66.31 129 ARG A O 1
ATOM 1019 N N . TYR A 1 130 ? 25.344 -10.445 -15.164 1 64.19 130 TYR A N 1
ATOM 1020 C CA . TYR A 1 130 ? 25.203 -9.234 -15.969 1 64.19 130 TYR A CA 1
ATOM 1021 C C . TYR A 1 130 ? 24.438 -8.164 -15.211 1 64.19 130 TYR A C 1
ATOM 1023 O O . TYR A 1 130 ? 24.047 -7.148 -15.789 1 64.19 130 TYR A O 1
ATOM 1031 N N . GLY A 1 131 ? 24.312 -8.398 -13.961 1 71.19 131 GLY A N 1
ATOM 1032 C CA . GLY A 1 131 ? 23.594 -7.398 -13.188 1 71.19 131 GLY A CA 1
ATOM 1033 C C . GLY A 1 131 ? 24.391 -6.129 -12.969 1 71.19 131 GLY A C 1
ATOM 1034 O O . GLY A 1 131 ? 25.609 -6.121 -13.125 1 71.19 131 GLY A O 1
ATOM 1035 N N . LEU A 1 132 ? 23.703 -5.082 -12.766 1 70.75 132 LEU A N 1
ATOM 1036 C CA . LEU A 1 132 ? 24.344 -3.785 -12.562 1 70.75 132 LEU A CA 1
ATOM 1037 C C . LEU A 1 132 ? 25.328 -3.844 -11.406 1 70.75 132 LEU A C 1
ATOM 1039 O O . LEU A 1 132 ? 26.422 -3.275 -11.484 1 70.75 132 LEU A O 1
ATOM 1043 N N . LEU A 1 133 ? 24.953 -4.547 -10.375 1 72.75 133 LEU A N 1
ATOM 1044 C CA . LEU A 1 133 ? 25.812 -4.641 -9.203 1 72.75 133 LEU A CA 1
ATOM 1045 C C . LEU A 1 133 ? 27.078 -5.438 -9.523 1 72.75 133 LEU A C 1
ATOM 1047 O O . LEU A 1 133 ? 28.188 -5.023 -9.18 1 72.75 133 LEU A O 1
ATOM 1051 N N . THR A 1 134 ? 26.812 -6.535 -10.172 1 71.5 134 THR A N 1
ATOM 1052 C CA . THR A 1 134 ? 27.953 -7.375 -10.547 1 71.5 134 THR A CA 1
ATOM 1053 C C . THR A 1 134 ? 28.891 -6.629 -11.484 1 71.5 134 THR A C 1
ATOM 1055 O O . THR A 1 134 ? 30.109 -6.641 -11.289 1 71.5 134 THR A O 1
ATOM 1058 N N . SER A 1 135 ? 28.328 -5.934 -12.406 1 71.81 135 SER A N 1
ATOM 1059 C CA . SER A 1 135 ? 29.141 -5.188 -13.367 1 71.81 135 SER A CA 1
ATOM 1060 C C . SER A 1 135 ? 29.906 -4.059 -12.68 1 71.81 135 SER A C 1
ATOM 1062 O O . SER A 1 135 ? 31.078 -3.811 -13 1 71.81 135 SER A O 1
ATOM 1064 N N . PHE A 1 136 ? 29.281 -3.467 -11.805 1 72.62 136 PHE A N 1
ATOM 1065 C CA . PHE A 1 136 ? 29.906 -2.375 -11.07 1 72.62 136 PHE A CA 1
ATOM 1066 C C . PHE A 1 136 ? 31.047 -2.893 -10.195 1 72.62 136 PHE A C 1
ATOM 1068 O O . PHE A 1 136 ? 32.125 -2.312 -10.164 1 72.62 136 PHE A O 1
ATOM 1075 N N . LEU A 1 137 ? 30.766 -3.912 -9.5 1 76.12 137 LEU A N 1
ATOM 1076 C CA . LEU A 1 137 ? 31.781 -4.484 -8.609 1 76.12 137 LEU A CA 1
ATOM 1077 C C . LEU A 1 137 ? 32.969 -5.016 -9.398 1 76.12 137 LEU A C 1
ATOM 1079 O O . LEU A 1 137 ? 34.125 -4.867 -8.977 1 76.12 137 LEU A O 1
ATOM 1083 N N . LYS A 1 138 ? 32.688 -5.598 -10.516 1 78.19 138 LYS A N 1
ATOM 1084 C CA . LYS A 1 138 ? 33.75 -6.07 -11.383 1 78.19 138 LYS A CA 1
ATOM 1085 C C . LYS A 1 138 ? 34.625 -4.914 -11.875 1 78.19 138 LYS A C 1
ATOM 1087 O O . LYS A 1 138 ? 35.844 -5.031 -11.953 1 78.19 138 LYS A O 1
ATOM 1092 N N . SER A 1 139 ? 33.969 -3.83 -12.156 1 78.31 139 SER A N 1
ATOM 1093 C CA . SER A 1 139 ? 34.688 -2.66 -12.641 1 78.31 139 SER A CA 1
ATOM 1094 C C . SER A 1 139 ? 35.625 -2.1 -11.57 1 78.31 139 SER A C 1
ATOM 1096 O O . SER A 1 139 ? 36.625 -1.479 -11.883 1 78.31 139 SER A O 1
ATOM 1098 N N . LEU A 1 140 ? 35.25 -2.307 -10.375 1 79.81 140 LEU A N 1
ATOM 1099 C CA . LEU A 1 140 ? 36.062 -1.838 -9.266 1 79.81 140 LEU A CA 1
ATOM 1100 C C . LEU A 1 140 ? 37.094 -2.879 -8.891 1 79.81 140 LEU A C 1
ATOM 1102 O O . LEU A 1 140 ? 37.938 -2.652 -7.992 1 79.81 140 LEU A O 1
ATOM 1106 N N . GLY A 1 141 ? 37 -4.02 -9.586 1 79.62 141 GLY A N 1
ATOM 1107 C CA . GLY A 1 141 ? 37.969 -5.07 -9.328 1 79.62 141 GLY A CA 1
ATOM 1108 C C . GLY A 1 141 ? 37.594 -5.973 -8.172 1 79.62 141 GLY A 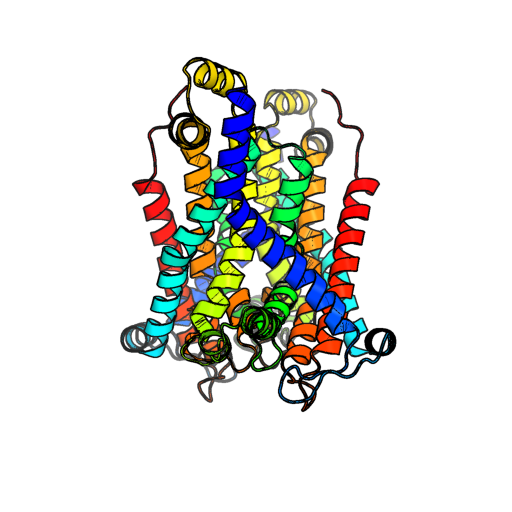C 1
ATOM 1109 O O . GLY A 1 141 ? 38.406 -6.762 -7.688 1 79.62 141 GLY A O 1
ATOM 1110 N N . LEU A 1 142 ? 36.406 -5.746 -7.676 1 81.62 142 LEU A N 1
ATOM 1111 C CA . LEU A 1 142 ? 35.969 -6.555 -6.555 1 81.62 142 LEU A CA 1
ATOM 1112 C C . LEU A 1 142 ? 35.281 -7.828 -7.047 1 81.62 142 LEU A C 1
ATOM 1114 O O . LEU A 1 142 ? 34.094 -8.031 -6.809 1 81.62 142 LEU A O 1
ATOM 1118 N N . ASN A 1 143 ? 36 -8.766 -7.559 1 78.62 143 ASN A N 1
ATOM 1119 C CA . ASN A 1 143 ? 35.5 -9.953 -8.234 1 78.62 143 ASN A CA 1
ATOM 1120 C C . ASN A 1 143 ? 34.875 -10.938 -7.25 1 78.62 143 ASN A C 1
ATOM 1122 O O . ASN A 1 143 ? 33.875 -11.602 -7.574 1 78.62 143 ASN A O 1
ATOM 1126 N N . GLN A 1 144 ? 35.469 -10.93 -6.074 1 77.81 144 GLN A N 1
ATOM 1127 C CA . GLN A 1 144 ? 34.906 -11.844 -5.082 1 77.81 144 GLN A CA 1
ATOM 1128 C C . GLN A 1 144 ? 33.5 -11.438 -4.684 1 77.81 144 GLN A C 1
ATOM 1130 O O . GLN A 1 144 ? 32.594 -12.281 -4.578 1 77.81 144 GLN A O 1
ATOM 1135 N N . LEU A 1 145 ? 33.344 -10.227 -4.539 1 74.62 145 LEU A N 1
ATOM 1136 C CA . LEU A 1 145 ? 32.031 -9.719 -4.184 1 74.62 145 LEU A CA 1
ATOM 1137 C C . LEU A 1 145 ? 31.078 -9.812 -5.363 1 74.62 145 LEU A C 1
ATOM 1139 O O . LEU A 1 145 ? 29.875 -10.031 -5.18 1 74.62 145 LEU A O 1
ATOM 1143 N N . ALA A 1 146 ? 31.688 -9.68 -6.52 1 73.56 146 ALA A N 1
ATOM 1144 C CA . ALA A 1 146 ? 30.875 -9.734 -7.738 1 73.56 146 ALA A CA 1
ATOM 1145 C C . ALA A 1 146 ? 30.344 -11.148 -7.977 1 73.56 146 ALA A C 1
ATOM 1147 O O . ALA A 1 146 ? 29.359 -11.328 -8.695 1 73.56 146 ALA A O 1
ATOM 1148 N N . SER A 1 147 ? 30.953 -12.094 -7.301 1 73.75 147 SER A N 1
ATOM 1149 C CA . SER A 1 147 ? 30.578 -13.484 -7.543 1 73.75 147 SER A CA 1
ATOM 1150 C C . SER A 1 147 ? 29.438 -13.922 -6.641 1 73.75 147 SER A C 1
ATOM 1152 O O . SER A 1 147 ? 28.859 -14.992 -6.828 1 73.75 147 SER A O 1
ATOM 1154 N N . ILE A 1 148 ? 29.141 -13.047 -5.734 1 73.38 148 ILE A N 1
ATOM 1155 C CA . ILE A 1 148 ? 28.047 -13.391 -4.84 1 73.38 148 ILE A CA 1
ATOM 1156 C C . ILE A 1 148 ? 26.734 -13.352 -5.609 1 73.38 148 ILE A C 1
ATOM 1158 O O . ILE A 1 148 ? 26.453 -12.398 -6.344 1 73.38 148 ILE A O 1
ATOM 1162 N N . SER A 1 149 ? 26 -14.5 -5.512 1 78.5 149 SER A N 1
ATOM 1163 C CA . SER A 1 149 ? 24.672 -14.531 -6.109 1 78.5 149 SER A CA 1
ATOM 1164 C C . SER A 1 149 ? 23.625 -13.945 -5.16 1 78.5 149 SER A C 1
ATOM 1166 O O . SER A 1 149 ? 23.141 -14.633 -4.266 1 78.5 149 SER A O 1
ATOM 1168 N N . TRP A 1 150 ? 23.312 -12.75 -5.387 1 77.81 150 TRP A N 1
ATOM 1169 C CA . TRP A 1 150 ? 22.375 -12.031 -4.531 1 77.81 150 TRP A CA 1
ATOM 1170 C C . TRP A 1 150 ? 20.953 -12.562 -4.715 1 77.81 150 TRP A C 1
ATOM 1172 O O . TRP A 1 150 ? 20.078 -12.281 -3.908 1 77.81 150 TRP A O 1
ATOM 1182 N N . THR A 1 151 ? 20.797 -13.383 -5.723 1 76.62 151 THR A N 1
ATOM 1183 C CA . THR A 1 151 ? 19.469 -13.953 -5.965 1 76.62 151 THR A CA 1
ATOM 1184 C C . THR A 1 151 ? 19.406 -15.398 -5.465 1 76.62 151 THR A C 1
ATOM 1186 O O . THR A 1 151 ? 18.375 -16.062 -5.594 1 76.62 151 THR A O 1
ATOM 1189 N N . ALA A 1 152 ? 20.516 -15.812 -4.855 1 81.12 152 ALA A N 1
ATOM 1190 C CA . ALA A 1 152 ? 20.516 -17.141 -4.23 1 81.12 152 ALA A CA 1
ATOM 1191 C C . ALA A 1 152 ? 19.594 -17.156 -3.012 1 81.12 152 ALA A C 1
ATOM 1193 O O . ALA A 1 152 ? 19.391 -16.141 -2.352 1 81.12 152 ALA A O 1
ATOM 1194 N N . PRO A 1 153 ? 19 -18.281 -2.797 1 82.19 153 PRO A N 1
ATOM 1195 C CA . PRO A 1 153 ? 18.047 -18.422 -1.703 1 82.19 153 PRO A CA 1
ATOM 1196 C C . PRO A 1 153 ? 18.578 -17.875 -0.378 1 82.19 153 PRO A C 1
ATOM 1198 O O . PRO A 1 153 ? 17.812 -17.297 0.404 1 82.19 153 PRO A O 1
ATOM 1201 N N . GLU A 1 154 ? 19.859 -18.031 -0.161 1 83.38 154 GLU A N 1
ATOM 1202 C CA . GLU A 1 154 ? 20.422 -17.609 1.115 1 83.38 154 GLU A CA 1
ATOM 1203 C C . GLU A 1 154 ? 20.516 -16.094 1.213 1 83.38 154 GLU A C 1
ATOM 1205 O O . GLU A 1 154 ? 20.531 -15.539 2.312 1 83.38 154 GLU A O 1
ATOM 1210 N N . HIS A 1 155 ? 20.562 -15.391 0.081 1 88.19 155 HIS A N 1
ATOM 1211 C CA . HIS A 1 155 ? 20.781 -13.953 0.085 1 88.19 155 HIS A CA 1
ATOM 1212 C C . HIS A 1 155 ? 19.531 -13.203 -0.375 1 88.19 155 HIS A C 1
ATOM 1214 O O . HIS A 1 155 ? 19.438 -11.984 -0.216 1 88.19 155 HIS A O 1
ATOM 1220 N N . MET A 1 156 ? 18.641 -13.93 -0.819 1 88.75 156 MET A N 1
ATOM 1221 C CA . MET A 1 156 ? 17.5 -13.328 -1.496 1 88.75 156 MET A CA 1
ATOM 1222 C C . MET A 1 156 ? 16.734 -12.398 -0.556 1 88.75 156 MET A C 1
ATOM 1224 O O . MET A 1 156 ? 16.312 -11.312 -0.956 1 88.75 156 MET A O 1
ATOM 1228 N N . PHE A 1 157 ? 16.625 -12.82 0.714 1 94.12 157 PHE A N 1
ATOM 1229 C CA . PHE A 1 157 ? 15.891 -12.023 1.687 1 94.12 157 PHE A CA 1
ATOM 1230 C C . PHE A 1 157 ? 16.547 -10.664 1.89 1 94.12 157 PHE A C 1
ATOM 1232 O O . PHE A 1 157 ? 15.883 -9.633 1.883 1 94.12 157 PHE A O 1
ATOM 1239 N N . TRP A 1 158 ? 17.797 -10.664 1.972 1 92.5 158 TRP A N 1
ATOM 1240 C CA . TRP A 1 158 ? 18.531 -9.43 2.23 1 92.5 158 TRP A CA 1
ATOM 1241 C C . TRP A 1 158 ? 18.547 -8.539 0.992 1 92.5 158 TRP A C 1
ATOM 1243 O O . TRP A 1 158 ? 18.516 -7.316 1.101 1 92.5 158 TRP A O 1
ATOM 1253 N N . SER A 1 159 ? 18.641 -9.188 -0.16 1 88.69 159 SER A N 1
ATOM 1254 C CA . SER A 1 159 ? 18.547 -8.422 -1.398 1 88.69 159 SER A CA 1
ATOM 1255 C C . SER A 1 159 ? 17.203 -7.703 -1.499 1 88.69 159 SER A C 1
ATOM 1257 O O . SER A 1 159 ? 17.156 -6.523 -1.852 1 88.69 159 SER A O 1
ATOM 1259 N N . MET A 1 160 ?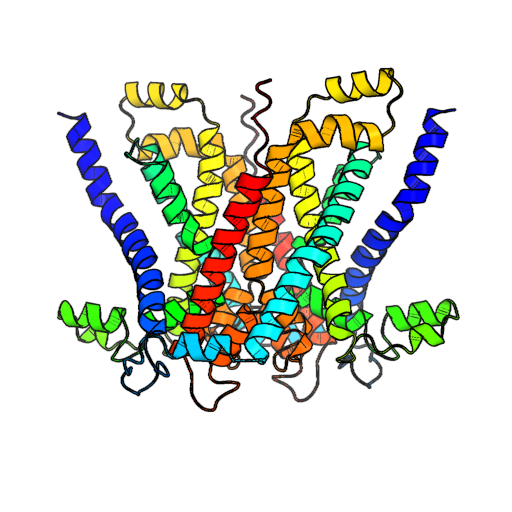 16.172 -8.445 -1.163 1 91.5 160 MET A N 1
ATOM 1260 C CA . MET A 1 160 ? 14.828 -7.855 -1.143 1 91.5 160 MET A CA 1
ATOM 1261 C C . MET A 1 160 ? 14.75 -6.719 -0.129 1 91.5 160 MET A C 1
ATOM 1263 O O . MET A 1 160 ? 14.172 -5.668 -0.412 1 91.5 160 MET A O 1
ATOM 1267 N N . MET A 1 161 ? 15.414 -6.906 1.025 1 93.88 161 MET A N 1
ATOM 1268 C CA . MET A 1 161 ? 15.383 -5.93 2.109 1 93.88 161 MET A CA 1
ATOM 1269 C C . MET A 1 161 ? 16 -4.609 1.666 1 93.88 161 MET A C 1
ATOM 1271 O O . MET A 1 161 ? 15.516 -3.537 2.025 1 93.88 161 MET A O 1
ATOM 1275 N N . ILE A 1 162 ? 16.984 -4.691 0.886 1 88.06 162 ILE A N 1
ATOM 1276 C CA . ILE A 1 162 ? 17.672 -3.49 0.406 1 88.06 162 ILE A CA 1
ATOM 1277 C C . ILE A 1 162 ? 16.703 -2.65 -0.423 1 88.06 162 ILE A C 1
ATOM 1279 O O . ILE A 1 162 ? 16.594 -1.438 -0.221 1 88.06 162 ILE A O 1
ATOM 1283 N N . GLY A 1 163 ? 16.016 -3.32 -1.366 1 86.94 163 GLY A N 1
ATOM 1284 C CA . GLY A 1 163 ? 15.031 -2.615 -2.166 1 86.94 163 GLY A CA 1
ATOM 1285 C C . GLY A 1 163 ? 13.883 -2.061 -1.343 1 86.94 163 GLY A C 1
ATOM 1286 O O . GLY A 1 163 ? 13.453 -0.924 -1.553 1 86.94 163 GLY A O 1
ATOM 1287 N N . LEU A 1 164 ? 13.398 -2.855 -0.389 1 92.94 164 LEU A N 1
ATOM 1288 C CA . LEU A 1 164 ? 12.289 -2.469 0.474 1 92.94 164 LEU A CA 1
ATOM 1289 C C . LEU A 1 164 ? 12.656 -1.242 1.307 1 92.94 164 LEU A C 1
ATOM 1291 O O . LEU A 1 164 ? 11.867 -0.3 1.407 1 92.94 164 LEU A O 1
ATOM 1295 N N . VAL A 1 165 ? 13.805 -1.264 1.869 1 92.38 165 VAL A N 1
ATOM 1296 C CA . VAL A 1 165 ? 14.266 -0.156 2.703 1 92.38 165 VAL A CA 1
ATOM 1297 C C . VAL A 1 165 ? 14.406 1.105 1.854 1 92.38 165 VAL A C 1
ATOM 1299 O O . VAL A 1 165 ? 14.031 2.199 2.285 1 92.38 165 VAL A O 1
ATOM 1302 N N . TRP A 1 166 ? 14.875 0.904 0.737 1 85.19 166 TRP A N 1
ATOM 1303 C CA . TRP A 1 166 ? 15.086 2.02 -0.18 1 85.19 166 TRP A CA 1
ATOM 1304 C C . TRP A 1 166 ? 13.766 2.719 -0.494 1 85.19 166 TRP A C 1
ATOM 1306 O O . TRP A 1 166 ? 13.648 3.936 -0.341 1 85.19 166 TRP A O 1
ATOM 1316 N N . VAL A 1 167 ? 12.82 2.002 -0.886 1 88 167 VAL A N 1
ATOM 1317 C CA . VAL A 1 167 ? 11.539 2.59 -1.281 1 88 167 VAL A CA 1
ATOM 1318 C C . VAL A 1 167 ? 10.828 3.145 -0.052 1 88 167 VAL A C 1
ATOM 1320 O O . VAL A 1 167 ? 10.258 4.238 -0.096 1 88 167 VAL A O 1
ATOM 1323 N N . SER A 1 168 ? 10.875 2.467 1.05 1 92.75 168 SER A N 1
ATOM 1324 C CA . SER A 1 168 ? 10.148 2.855 2.254 1 92.75 168 SER A CA 1
ATOM 1325 C C . SER A 1 168 ? 10.773 4.09 2.898 1 92.75 168 SER A C 1
ATOM 1327 O O . SER A 1 168 ? 10.062 4.934 3.451 1 92.75 168 SER A O 1
ATOM 1329 N N . ALA A 1 169 ? 12.047 4.215 2.82 1 91.5 169 ALA A N 1
ATOM 1330 C CA . ALA A 1 169 ? 12.727 5.352 3.434 1 91.5 169 ALA A CA 1
ATOM 1331 C C . ALA A 1 169 ? 12.234 6.672 2.848 1 91.5 169 ALA A C 1
ATOM 1333 O O . ALA A 1 169 ? 12.062 7.652 3.572 1 91.5 169 ALA A O 1
ATOM 1334 N N . GLY A 1 170 ? 12.062 6.66 1.577 1 88.19 170 GLY A N 1
ATOM 1335 C CA . GLY A 1 170 ? 11.578 7.875 0.935 1 88.19 170 GLY A CA 1
ATOM 1336 C C . GLY A 1 170 ? 10.211 8.305 1.427 1 88.19 170 GLY A C 1
ATOM 1337 O O . GLY A 1 170 ? 9.984 9.492 1.68 1 88.19 170 GLY A O 1
ATOM 1338 N N . PHE A 1 171 ? 9.328 7.336 1.557 1 89 171 PHE A N 1
ATOM 1339 C CA . PHE A 1 171 ? 7.973 7.609 2.012 1 89 171 PHE A CA 1
ATOM 1340 C C . PHE A 1 171 ? 7.98 8.195 3.416 1 89 171 PHE A C 1
ATOM 1342 O O . PHE A 1 171 ? 7.355 9.234 3.664 1 89 171 PHE A O 1
ATOM 1349 N N . PHE A 1 172 ? 8.656 7.625 4.281 1 94.38 172 PHE A N 1
ATOM 1350 C CA . PHE A 1 172 ? 8.633 8.047 5.68 1 94.38 172 PHE A CA 1
ATOM 1351 C C . PHE A 1 172 ? 9.438 9.328 5.871 1 94.38 172 PHE A C 1
ATOM 1353 O O . PHE A 1 172 ? 9.156 10.117 6.773 1 94.38 172 PHE A O 1
ATOM 1360 N N . THR A 1 173 ? 10.469 9.57 5 1 92.38 173 THR A N 1
ATOM 1361 C CA . THR A 1 173 ? 11.18 10.844 5.027 1 92.38 173 THR A CA 1
ATOM 1362 C C . THR A 1 173 ? 10.227 12.008 4.789 1 92.38 173 THR A C 1
ATOM 1364 O O . THR A 1 173 ? 10.242 13 5.52 1 92.38 173 THR A O 1
ATOM 1367 N N . ILE A 1 174 ? 9.383 11.773 3.83 1 89.31 174 ILE A N 1
ATOM 1368 C CA . ILE A 1 174 ? 8.469 12.852 3.461 1 89.31 174 ILE A CA 1
ATOM 1369 C C . ILE A 1 174 ? 7.465 13.086 4.59 1 89.31 174 ILE A C 1
ATOM 1371 O O . ILE A 1 174 ? 7.137 14.234 4.906 1 89.31 174 ILE A O 1
ATOM 1375 N N . LEU A 1 175 ? 7.012 12.055 5.223 1 89.06 175 LEU A N 1
ATOM 1376 C CA . LEU A 1 175 ? 6.082 12.195 6.34 1 89.06 175 LEU A CA 1
ATOM 1377 C C . LEU A 1 175 ? 6.742 12.93 7.504 1 89.06 175 LEU A C 1
ATOM 1379 O O . LEU A 1 175 ? 6.137 13.812 8.109 1 89.06 175 LEU A O 1
ATOM 1383 N N . ILE A 1 176 ? 7.965 12.625 7.77 1 93.88 176 ILE A N 1
ATOM 1384 C CA . ILE A 1 176 ? 8.703 13.25 8.867 1 93.88 176 ILE A CA 1
ATOM 1385 C C . ILE A 1 176 ? 8.992 14.711 8.523 1 93.88 176 ILE A C 1
ATOM 1387 O O . ILE A 1 176 ? 8.852 15.586 9.375 1 93.88 176 ILE A O 1
ATOM 1391 N N . LEU A 1 177 ? 9.352 14.961 7.305 1 91.5 177 LEU A N 1
ATOM 1392 C CA . LEU A 1 177 ? 9.617 16.328 6.863 1 91.5 177 LEU A CA 1
ATOM 1393 C C . LEU A 1 177 ? 8.359 17.188 6.969 1 91.5 177 LEU A C 1
ATOM 1395 O O . LEU A 1 177 ? 8.438 18.375 7.309 1 91.5 177 LEU A O 1
ATOM 1399 N N . ALA A 1 178 ? 7.242 16.531 6.613 1 85.19 178 ALA A N 1
ATOM 1400 C CA . ALA A 1 178 ? 5.977 17.266 6.723 1 85.19 178 ALA A CA 1
ATOM 1401 C C . ALA A 1 178 ? 5.727 17.703 8.164 1 85.19 178 ALA A C 1
ATOM 1403 O O . ALA A 1 178 ? 5.191 18.797 8.398 1 85.19 178 ALA A O 1
ATOM 1404 N N . GLY A 1 179 ? 6.078 16.891 9.109 1 87.69 179 GLY A N 1
ATOM 1405 C CA . GLY A 1 179 ? 6.016 17.281 10.508 1 87.69 179 GLY A CA 1
ATOM 1406 C C . GLY A 1 179 ? 7.035 18.344 10.875 1 87.69 179 GLY A C 1
ATOM 1407 O O . GLY A 1 179 ? 6.707 19.312 11.562 1 87.69 179 GLY A O 1
ATOM 1408 N N . ALA A 1 180 ? 8.234 18.281 10.359 1 90.75 180 ALA A N 1
ATOM 1409 C CA . ALA A 1 180 ? 9.32 19.203 10.664 1 90.75 180 ALA A CA 1
ATOM 1410 C C . ALA A 1 180 ? 9.047 20.578 10.078 1 90.75 180 ALA A C 1
ATOM 1412 O O . ALA A 1 180 ? 9.461 21.594 10.641 1 90.75 180 ALA A O 1
ATOM 1413 N N . ASP A 1 181 ? 8.383 20.531 8.977 1 88.19 181 ASP A N 1
ATOM 1414 C CA . ASP A 1 181 ? 8.078 21.781 8.289 1 88.19 181 ASP A CA 1
ATOM 1415 C C . ASP A 1 181 ? 7.156 22.656 9.125 1 88.19 181 ASP A C 1
ATOM 1417 O O . ASP A 1 181 ? 7.055 23.859 8.891 1 88.19 181 ASP A O 1
ATOM 1421 N N . LYS A 1 182 ? 6.574 22.078 10.086 1 86.56 182 LYS A N 1
ATOM 1422 C CA . LYS A 1 182 ? 5.648 22.844 10.93 1 86.56 182 LYS A CA 1
ATOM 1423 C C . LYS A 1 182 ? 6.383 23.516 12.078 1 86.56 182 LYS A C 1
ATOM 1425 O O . LYS A 1 182 ? 5.809 24.359 12.781 1 86.56 182 LYS A O 1
ATOM 1430 N N . ILE A 1 183 ? 7.641 23.234 12.227 1 90.31 183 ILE A N 1
ATOM 1431 C CA . ILE A 1 183 ? 8.438 23.828 13.297 1 90.31 183 ILE A CA 1
ATOM 1432 C C . ILE A 1 183 ? 8.828 25.25 12.906 1 90.31 183 ILE A C 1
ATOM 1434 O O . ILE A 1 183 ? 9.367 25.484 11.82 1 90.31 183 ILE A O 1
ATOM 1438 N N . PRO A 1 184 ? 8.539 26.203 13.742 1 92.19 184 PRO A N 1
ATOM 1439 C CA . PRO A 1 184 ? 8.938 27.578 13.438 1 92.19 184 PRO A CA 1
ATOM 1440 C C . PRO A 1 184 ? 10.438 27.703 13.172 1 92.19 184 PRO A C 1
ATOM 1442 O O . PRO A 1 184 ? 11.25 27.172 13.93 1 92.19 184 PRO A O 1
ATOM 1445 N N . PRO A 1 185 ? 10.695 28.375 12.18 1 89.69 185 PRO A N 1
ATOM 1446 C CA . PRO A 1 185 ? 12.109 28.547 11.82 1 89.69 185 PRO A CA 1
ATOM 1447 C C . PRO A 1 185 ? 12.922 29.203 12.93 1 89.69 185 PRO A C 1
ATOM 1449 O O . PRO A 1 185 ? 14.133 28.984 13.031 1 89.69 185 PRO A O 1
ATOM 1452 N N . GLU A 1 186 ? 12.289 29.922 13.75 1 92.56 186 GLU A N 1
ATOM 1453 C CA . GLU A 1 186 ? 12.953 30.625 14.844 1 92.56 186 GLU A CA 1
ATOM 1454 C C . GLU A 1 186 ? 13.625 29.641 15.805 1 92.56 186 GLU A C 1
ATOM 1456 O O . GLU A 1 186 ? 14.656 29.953 16.406 1 92.56 186 GLU A O 1
ATOM 1461 N N . MET A 1 187 ? 13.055 28.562 15.914 1 91.62 187 MET A N 1
ATOM 1462 C CA . MET A 1 187 ? 13.617 27.547 16.797 1 91.62 187 MET A CA 1
ATOM 1463 C C . MET A 1 187 ? 14.961 27.047 16.281 1 91.62 187 MET A C 1
ATOM 1465 O O . MET A 1 187 ? 15.883 26.797 17.062 1 91.62 187 MET A O 1
ATOM 1469 N N . TYR A 1 188 ? 15.055 26.953 15.016 1 89.75 188 TYR A N 1
ATOM 1470 C CA . TYR A 1 188 ? 16.297 26.5 14.406 1 89.75 188 TYR A CA 1
ATOM 1471 C C . TYR A 1 188 ? 17.344 27.609 14.438 1 89.75 188 TYR A C 1
ATOM 1473 O O . TYR A 1 188 ? 18.531 27.359 14.648 1 89.75 188 TYR A O 1
ATOM 1481 N N . GLU A 1 189 ? 16.906 28.812 14.227 1 90.5 189 GLU A N 1
ATOM 1482 C CA . GLU A 1 189 ? 17.812 29.953 14.273 1 90.5 189 GLU A CA 1
ATOM 1483 C C . GLU A 1 189 ? 18.422 30.109 15.656 1 90.5 189 GLU A C 1
ATOM 1485 O O . GLU A 1 189 ? 19.625 30.375 15.781 1 90.5 189 GLU A O 1
ATOM 1490 N N . ALA A 1 190 ? 17.594 29.984 16.594 1 93.12 190 ALA A N 1
ATOM 1491 C CA . ALA A 1 190 ? 18.062 30.078 17.969 1 93.12 190 ALA A CA 1
ATOM 1492 C C . ALA A 1 190 ? 19.125 29 18.266 1 93.12 190 ALA A C 1
ATOM 1494 O O . ALA A 1 190 ? 20.141 29.281 18.906 1 93.12 190 ALA A O 1
ATOM 1495 N N . ALA A 1 191 ? 18.859 27.859 17.875 1 91.56 191 ALA A N 1
ATOM 1496 C CA . ALA A 1 191 ? 19.797 26.766 18.094 1 91.56 191 ALA A CA 1
ATOM 1497 C C . ALA A 1 191 ? 21.109 27 17.344 1 91.56 191 ALA A C 1
ATOM 1499 O O . ALA A 1 191 ? 22.188 26.688 17.875 1 91.56 191 ALA A O 1
ATOM 1500 N N . ARG A 1 192 ? 20.984 27.5 16.188 1 89.06 192 ARG A N 1
ATOM 1501 C CA . ARG A 1 192 ? 22.172 27.812 15.398 1 89.06 192 ARG A CA 1
ATOM 1502 C C . ARG A 1 192 ? 23.016 28.875 16.062 1 89.06 192 ARG A C 1
ATOM 1504 O O . ARG A 1 192 ? 24.25 28.828 16.031 1 89.06 192 ARG A O 1
ATOM 1511 N N . LEU A 1 193 ? 22.344 29.781 16.578 1 92.25 193 LEU A N 1
ATOM 1512 C CA . LEU A 1 193 ? 23.047 30.844 17.297 1 92.25 193 LEU A CA 1
ATOM 1513 C C . LEU A 1 193 ? 23.812 30.297 18.484 1 92.25 193 LEU A C 1
ATOM 1515 O O . LEU A 1 193 ? 24.875 30.828 18.844 1 92.25 193 LEU A O 1
ATOM 1519 N N . GLU A 1 194 ? 23.375 29.234 19.016 1 92.75 194 GLU A N 1
ATOM 1520 C CA . GLU A 1 194 ? 24.047 28.578 20.141 1 92.75 194 GLU A CA 1
ATOM 1521 C C . GLU A 1 194 ? 25.125 27.625 19.672 1 92.75 194 GLU A C 1
ATOM 1523 O O . GLU A 1 194 ? 25.812 26.984 20.469 1 92.75 194 GLU A O 1
ATOM 1528 N N . GLY A 1 195 ? 25.281 27.547 18.391 1 90.12 195 GLY A N 1
ATOM 1529 C CA . GLY A 1 195 ? 26.359 26.766 17.828 1 90.12 195 GLY A CA 1
ATOM 1530 C C . GLY A 1 195 ? 25.984 25.312 17.562 1 90.12 195 GLY A C 1
ATOM 1531 O O . GLY A 1 195 ? 26.844 24.469 17.406 1 90.12 195 GLY A O 1
ATOM 1532 N N . ALA A 1 196 ? 24.734 25.062 17.609 1 91.12 196 ALA A N 1
ATOM 1533 C CA . ALA A 1 196 ? 24.281 23.688 17.406 1 91.12 196 ALA A CA 1
ATOM 1534 C C . ALA A 1 196 ? 24.531 23.234 15.977 1 91.12 196 ALA A C 1
ATOM 1536 O O . ALA A 1 196 ? 24.344 24 15.031 1 91.12 196 ALA A O 1
ATOM 1537 N N . SER A 1 197 ? 25.031 21.938 15.844 1 89.81 197 SER A N 1
ATOM 1538 C CA . SER A 1 197 ? 25.172 21.328 14.531 1 89.81 197 SER A CA 1
ATOM 1539 C C . SER A 1 197 ? 23.828 20.844 13.984 1 89.81 197 SER A C 1
ATOM 1541 O O . SER A 1 197 ? 22.828 20.844 14.711 1 89.81 197 SER A O 1
ATOM 1543 N N . ASP A 1 198 ? 23.797 20.453 12.734 1 86.38 198 ASP A N 1
ATOM 1544 C CA . ASP A 1 198 ? 22.578 19.984 12.109 1 86.38 198 ASP A CA 1
ATOM 1545 C C . ASP A 1 198 ? 22.047 18.734 12.812 1 86.38 198 ASP A C 1
ATOM 1547 O O . ASP A 1 198 ? 20.828 18.578 13 1 86.38 198 ASP A O 1
ATOM 1551 N N . PHE A 1 199 ? 22.938 17.891 13.148 1 87.62 199 PHE A N 1
ATOM 1552 C CA . PHE A 1 199 ? 22.516 16.656 13.82 1 87.62 199 PHE A CA 1
ATOM 1553 C C . PHE A 1 199 ? 22 16.969 15.227 1 87.62 199 PHE A C 1
ATOM 1555 O O . PHE A 1 199 ? 21.047 16.359 15.688 1 87.62 199 PHE A O 1
ATOM 1562 N N . GLN A 1 200 ? 22.688 17.922 15.859 1 90.88 200 GLN A N 1
ATOM 1563 C CA . GLN A 1 200 ? 22.234 18.328 17.188 1 90.88 200 GLN A CA 1
ATOM 1564 C C . GLN A 1 200 ? 20.859 18.984 17.109 1 90.88 200 GLN A C 1
ATOM 1566 O O . GLN A 1 200 ? 20 18.734 17.953 1 90.88 200 GLN A O 1
ATOM 1571 N N . MET A 1 201 ? 20.703 19.812 16.094 1 91.94 201 MET A N 1
ATOM 1572 C CA . MET A 1 201 ? 19.406 20.453 15.898 1 91.94 201 MET A CA 1
ATOM 1573 C C . MET A 1 201 ? 18.328 19.406 15.641 1 91.94 201 MET A C 1
ATOM 1575 O O . MET A 1 201 ? 17.203 19.516 16.141 1 91.94 201 MET A O 1
ATOM 1579 N N . PHE A 1 202 ? 18.719 18.375 14.867 1 92.06 202 PHE A N 1
ATOM 1580 C CA . PHE A 1 202 ? 17.781 17.297 14.594 1 92.06 202 PHE A CA 1
ATOM 1581 C C . PHE A 1 202 ? 17.422 16.562 15.883 1 92.06 202 PHE A C 1
ATOM 1583 O O . PHE A 1 202 ? 16.234 16.344 16.172 1 92.06 202 PHE A O 1
ATOM 1590 N N . ARG A 1 203 ? 18.391 16.234 16.641 1 91.19 203 ARG A N 1
ATOM 1591 C CA . ARG A 1 203 ? 18.219 15.391 17.812 1 91.19 203 ARG A CA 1
ATOM 1592 C C . ARG A 1 203 ? 17.516 16.156 18.938 1 91.19 203 ARG A C 1
ATOM 1594 O O . ARG A 1 203 ? 16.672 15.602 19.641 1 91.19 203 ARG A O 1
ATOM 1601 N N . PHE A 1 204 ? 17.781 17.516 19.062 1 92.94 204 PHE A N 1
ATOM 1602 C CA . PHE A 1 204 ? 17.359 18.234 20.266 1 92.94 204 PHE A CA 1
ATOM 1603 C C . PHE A 1 204 ? 16.219 19.188 19.938 1 92.94 204 PHE A C 1
ATOM 1605 O O . PHE A 1 204 ? 15.516 19.656 20.844 1 92.94 204 PHE A O 1
ATOM 1612 N N . VAL A 1 205 ? 15.977 19.469 18.734 1 92.81 205 VAL A N 1
ATOM 1613 C CA . VAL A 1 205 ? 14.906 20.391 18.375 1 92.81 205 VAL A CA 1
ATOM 1614 C C . VAL A 1 205 ? 13.852 19.641 17.547 1 92.81 205 VAL A C 1
ATOM 1616 O O . VAL A 1 205 ? 12.719 19.453 18 1 92.81 205 VAL A O 1
ATOM 1619 N N . THR A 1 206 ? 14.25 19.062 16.422 1 92.62 206 THR A N 1
ATOM 1620 C CA . THR A 1 206 ? 13.312 18.469 15.477 1 92.62 206 THR A CA 1
ATOM 1621 C C . THR A 1 206 ? 12.625 17.25 16.078 1 92.62 206 THR A C 1
ATOM 1623 O O . THR A 1 206 ? 11.398 17.188 16.156 1 92.62 206 THR A O 1
ATOM 1626 N N . VAL A 1 207 ? 13.414 16.297 16.641 1 93.31 207 VAL A N 1
ATOM 1627 C CA . VAL A 1 207 ? 12.891 15.016 17.109 1 93.31 207 VAL A CA 1
ATOM 1628 C C . VAL A 1 207 ? 11.906 15.25 18.25 1 93.31 207 VAL A C 1
ATOM 1630 O O . VAL A 1 207 ? 10.766 14.781 18.203 1 93.31 207 VAL A O 1
ATOM 1633 N N . PRO A 1 208 ? 12.297 16.094 19.203 1 92.81 208 PRO A N 1
ATOM 1634 C CA . PRO A 1 208 ? 11.352 16.297 20.297 1 92.81 208 PRO A CA 1
ATOM 1635 C C . PRO A 1 208 ? 10.086 17.031 19.844 1 92.81 208 PRO A C 1
ATOM 1637 O O . PRO A 1 208 ? 9 16.75 20.359 1 92.81 208 PRO A O 1
ATOM 1640 N N . MET A 1 209 ? 10.172 17.922 18.938 1 91.88 209 MET A N 1
ATOM 1641 C CA . MET A 1 209 ? 9.039 18.75 18.547 1 91.88 209 MET A CA 1
ATOM 1642 C C . MET A 1 209 ? 8.07 17.969 17.672 1 91.88 209 MET A C 1
ATOM 1644 O O . MET A 1 209 ? 6.879 18.266 17.641 1 91.88 209 MET A O 1
ATOM 1648 N N . ILE A 1 210 ? 8.609 16.906 17 1 92.5 210 ILE A N 1
ATOM 1649 C CA . ILE A 1 210 ? 7.711 16.172 16.109 1 92.5 210 ILE A CA 1
ATOM 1650 C C . ILE A 1 210 ? 7.586 14.727 16.594 1 92.5 210 ILE A C 1
ATOM 1652 O O . ILE A 1 210 ? 7.371 13.812 15.797 1 92.5 210 ILE A O 1
ATOM 1656 N N . TRP A 1 211 ? 7.75 14.547 17.812 1 91.88 211 TRP A N 1
ATOM 1657 C CA . TRP A 1 211 ? 7.73 13.211 18.391 1 91.88 211 TRP A CA 1
ATOM 1658 C C . TRP A 1 211 ? 6.422 12.492 18.062 1 91.88 211 TRP A C 1
ATOM 1660 O O . TRP A 1 211 ? 6.422 11.305 17.766 1 91.88 211 TRP A O 1
ATOM 1670 N N . ASP A 1 212 ? 5.316 13.156 18.062 1 87.31 212 ASP A N 1
ATOM 1671 C CA . ASP A 1 212 ? 4.02 12.562 17.75 1 87.31 212 ASP A CA 1
ATOM 1672 C C . ASP A 1 212 ? 3.99 12.047 16.312 1 87.31 212 ASP A C 1
ATOM 1674 O O . ASP A 1 212 ? 3.43 10.984 16.047 1 87.31 212 ASP A O 1
ATOM 1678 N N . VAL A 1 213 ? 4.578 12.812 15.484 1 89 213 VAL A N 1
ATOM 1679 C CA . VAL A 1 213 ? 4.656 12.422 14.086 1 89 213 VAL A CA 1
ATOM 1680 C C . VAL A 1 213 ? 5.52 11.164 13.945 1 89 213 VAL A C 1
ATOM 1682 O O . VAL A 1 213 ? 5.168 10.234 13.219 1 89 213 VAL A O 1
ATOM 1685 N N . ILE A 1 214 ? 6.637 11.141 14.664 1 93.81 214 ILE A N 1
ATOM 1686 C CA . ILE A 1 214 ? 7.539 10 14.625 1 93.81 214 ILE A CA 1
ATOM 1687 C C . ILE A 1 214 ? 6.816 8.75 15.117 1 93.81 214 ILE A C 1
ATOM 1689 O O . ILE A 1 214 ? 6.91 7.684 14.508 1 93.81 214 ILE A O 1
ATOM 1693 N N . VAL A 1 215 ? 6.051 8.898 16.172 1 91.44 215 VAL A N 1
ATOM 1694 C CA . VAL A 1 215 ? 5.312 7.766 16.734 1 91.44 215 VAL A CA 1
ATOM 1695 C C . VAL A 1 215 ? 4.293 7.262 15.711 1 91.44 215 VAL A C 1
ATOM 1697 O O . VAL A 1 215 ? 4.176 6.055 15.492 1 91.44 215 VAL A O 1
ATOM 1700 N N . ILE A 1 216 ? 3.596 8.141 15.094 1 87.94 216 ILE A N 1
ATOM 1701 C CA . ILE A 1 216 ? 2.598 7.773 14.094 1 87.94 216 ILE A CA 1
ATOM 1702 C C . ILE A 1 216 ? 3.273 7.047 12.93 1 87.94 216 ILE A C 1
ATOM 1704 O O . ILE A 1 216 ? 2.744 6.059 12.414 1 87.94 216 ILE A O 1
ATOM 1708 N N . THR A 1 217 ? 4.422 7.559 12.508 1 93.81 217 THR A N 1
ATOM 1709 C CA . THR A 1 217 ? 5.133 6.938 11.398 1 93.81 217 THR A CA 1
ATOM 1710 C C . THR A 1 217 ? 5.617 5.539 11.781 1 93.81 217 THR A C 1
ATOM 1712 O O . THR A 1 217 ? 5.625 4.633 10.945 1 93.81 217 THR A O 1
ATOM 1715 N N . LEU A 1 218 ? 6 5.391 13.008 1 94.81 218 LEU A N 1
ATOM 1716 C CA . LEU A 1 218 ? 6.426 4.078 13.477 1 94.81 218 LEU A CA 1
ATOM 1717 C C . LEU A 1 218 ? 5.25 3.105 13.516 1 94.81 218 LEU A C 1
ATOM 1719 O O . LEU A 1 218 ? 5.402 1.928 13.18 1 94.81 218 LEU A O 1
ATOM 1723 N N . VAL A 1 219 ? 4.129 3.564 13.922 1 91.75 219 VAL A N 1
ATOM 1724 C CA . VAL A 1 219 ? 2.916 2.748 13.93 1 91.75 219 VAL A CA 1
ATOM 1725 C C . VAL A 1 219 ? 2.559 2.34 12.5 1 91.75 219 VAL A C 1
ATOM 1727 O O . VAL A 1 219 ? 2.26 1.173 12.242 1 91.75 219 VAL A O 1
ATOM 1730 N N . LEU A 1 220 ? 2.607 3.291 11.625 1 91.19 220 LEU A N 1
ATOM 1731 C CA . LEU A 1 220 ? 2.307 3.016 10.227 1 91.19 220 LEU A CA 1
ATOM 1732 C C . LEU A 1 220 ? 3.275 1.985 9.656 1 91.19 220 LEU A C 1
ATOM 1734 O O . LEU A 1 220 ? 2.871 1.099 8.898 1 91.19 220 LEU A O 1
ATOM 1738 N N . TRP A 1 221 ? 4.523 2.096 10.016 1 95.94 221 TRP A N 1
ATOM 1739 C CA . TRP A 1 221 ? 5.52 1.125 9.578 1 95.94 221 TRP A CA 1
ATOM 1740 C C . TRP A 1 221 ? 5.203 -0.265 10.117 1 95.94 221 TRP A C 1
ATOM 1742 O O . TRP A 1 221 ? 5.273 -1.254 9.391 1 95.94 221 TRP A O 1
ATOM 1752 N N . ALA A 1 222 ? 4.852 -0.287 11.375 1 95.69 222 ALA A N 1
ATOM 1753 C CA . ALA A 1 222 ? 4.523 -1.571 11.984 1 95.69 222 ALA A CA 1
ATOM 1754 C C . ALA A 1 222 ? 3.348 -2.236 11.273 1 95.69 222 ALA A C 1
ATOM 1756 O O . ALA A 1 222 ? 3.4 -3.428 10.961 1 95.69 222 ALA A O 1
ATOM 1757 N N . ILE A 1 223 ? 2.352 -1.517 11.031 1 92.88 223 ILE A N 1
ATOM 1758 C CA . ILE A 1 223 ? 1.178 -2.037 10.336 1 92.88 223 ILE A CA 1
ATOM 1759 C C . ILE A 1 223 ? 1.578 -2.553 8.953 1 92.88 223 ILE A C 1
ATOM 1761 O O . ILE A 1 223 ? 1.201 -3.66 8.57 1 92.88 223 ILE A O 1
ATOM 1765 N N . GLN A 1 224 ? 2.355 -1.789 8.258 1 93.69 224 GLN A N 1
ATOM 1766 C CA . GLN A 1 224 ? 2.787 -2.152 6.914 1 93.69 224 GLN A CA 1
ATOM 1767 C C . GLN A 1 224 ? 3.637 -3.42 6.934 1 93.69 224 GLN A C 1
ATOM 1769 O O . GLN A 1 224 ? 3.471 -4.297 6.082 1 93.69 224 GLN A O 1
ATOM 1774 N N . ALA A 1 225 ? 4.543 -3.486 7.871 1 96.88 225 ALA A N 1
ATOM 1775 C CA . ALA A 1 225 ? 5.434 -4.637 7.969 1 96.88 225 ALA A CA 1
ATOM 1776 C C . ALA A 1 225 ? 4.652 -5.914 8.266 1 96.88 225 ALA A C 1
ATOM 1778 O O . ALA A 1 225 ? 4.934 -6.969 7.691 1 96.88 225 ALA A O 1
ATOM 1779 N N . ILE A 1 226 ? 3.711 -5.832 9.102 1 96.38 226 ILE A N 1
ATOM 1780 C CA . ILE A 1 226 ? 2.945 -7.004 9.523 1 96.38 226 ILE A CA 1
ATOM 1781 C C . ILE A 1 226 ? 2.064 -7.48 8.367 1 96.38 226 ILE A C 1
ATOM 1783 O O . ILE A 1 226 ? 1.905 -8.688 8.156 1 96.38 226 ILE A O 1
ATOM 1787 N N . LYS A 1 227 ? 1.587 -6.609 7.578 1 94.69 227 LYS A N 1
ATOM 1788 C CA . LYS A 1 227 ? 0.63 -6.957 6.531 1 94.69 227 LYS A CA 1
ATOM 1789 C C . LYS A 1 227 ? 1.322 -7.098 5.18 1 94.69 227 LYS A C 1
ATOM 1791 O O . LYS A 1 227 ? 0.661 -7.25 4.152 1 94.69 227 LYS A O 1
ATOM 1796 N N . MET A 1 228 ? 2.549 -7.121 5.164 1 95.69 228 MET A N 1
ATOM 1797 C CA . MET A 1 228 ? 3.289 -6.969 3.914 1 95.69 228 MET A CA 1
ATOM 1798 C C . MET A 1 228 ? 3.115 -8.195 3.025 1 95.69 228 MET A C 1
ATOM 1800 O O . MET A 1 228 ? 3.398 -9.32 3.445 1 95.69 228 MET A O 1
ATOM 1804 N N . LEU A 1 229 ? 2.66 -7.977 1.858 1 94.88 229 LEU A N 1
ATOM 1805 C CA . LEU A 1 229 ? 2.51 -9 0.829 1 94.88 229 LEU A CA 1
ATOM 1806 C C . LEU A 1 229 ? 3.229 -8.586 -0.452 1 94.88 229 LEU A C 1
ATOM 1808 O O . LEU A 1 229 ? 4.066 -9.336 -0.963 1 94.88 229 LEU A O 1
ATOM 1812 N N . GLU A 1 230 ? 3.064 -7.387 -0.833 1 93.5 230 GLU A N 1
ATOM 1813 C CA . GLU A 1 230 ? 3.291 -6.961 -2.211 1 93.5 230 GLU A CA 1
ATOM 1814 C C . GLU A 1 230 ? 4.777 -6.996 -2.562 1 93.5 230 GLU A C 1
ATOM 1816 O O . GLU A 1 230 ? 5.176 -7.637 -3.537 1 93.5 230 GLU A O 1
ATOM 1821 N N . PHE A 1 231 ? 5.602 -6.379 -1.724 1 94 231 PHE A N 1
ATOM 1822 C CA . PHE A 1 231 ? 6.996 -6.195 -2.104 1 94 231 PHE A CA 1
ATOM 1823 C C . PHE A 1 231 ? 7.723 -7.535 -2.15 1 94 231 PHE A C 1
ATOM 1825 O O . PHE A 1 231 ? 8.32 -7.887 -3.172 1 94 231 PHE A O 1
ATOM 1832 N N . PRO A 1 232 ? 7.633 -8.359 -1.077 1 94.5 232 PRO A N 1
ATOM 1833 C CA . PRO A 1 232 ? 8.312 -9.656 -1.156 1 94.5 232 PRO A CA 1
ATOM 1834 C C . PRO A 1 232 ? 7.777 -10.539 -2.279 1 94.5 232 PRO A C 1
ATOM 1836 O O . PRO A 1 232 ? 8.547 -11.242 -2.938 1 94.5 232 PRO A O 1
ATOM 1839 N N . TYR A 1 233 ? 6.527 -10.531 -2.484 1 92.25 233 TYR A N 1
ATOM 1840 C CA . TYR A 1 233 ? 5.941 -11.367 -3.525 1 92.25 233 TYR A CA 1
ATOM 1841 C C . TYR A 1 233 ? 6.383 -10.898 -4.91 1 92.25 233 TYR A C 1
ATOM 1843 O O . TYR A 1 233 ? 6.707 -11.719 -5.773 1 92.25 233 TYR A O 1
ATOM 1851 N N . ALA A 1 234 ? 6.32 -9.641 -5.105 1 90.88 234 ALA A N 1
ATOM 1852 C CA . ALA A 1 234 ? 6.742 -9.102 -6.395 1 90.88 234 ALA A CA 1
ATOM 1853 C C . ALA A 1 234 ? 8.227 -9.367 -6.645 1 90.88 234 ALA A C 1
ATOM 1855 O O . ALA A 1 234 ? 8.641 -9.562 -7.789 1 90.88 234 ALA A O 1
ATOM 1856 N N . PHE A 1 235 ? 9.008 -9.344 -5.602 1 89.38 235 PHE A N 1
ATOM 1857 C CA . PHE A 1 235 ? 10.438 -9.602 -5.707 1 89.38 235 PHE A CA 1
ATOM 1858 C C . PHE A 1 235 ? 10.703 -11.07 -5.988 1 89.38 235 PHE A C 1
ATOM 1860 O O . PHE A 1 235 ? 11.57 -11.406 -6.805 1 89.38 235 PHE A O 1
ATOM 1867 N N . GLY A 1 236 ? 9.969 -11.93 -5.352 1 87.38 236 GLY A N 1
ATOM 1868 C CA . GLY A 1 236 ? 10.211 -13.359 -5.426 1 87.38 236 GLY A CA 1
ATOM 1869 C C . GLY A 1 236 ? 9.469 -14.031 -6.562 1 87.38 236 GLY A C 1
ATOM 1870 O O . GLY A 1 236 ? 9.828 -15.141 -6.977 1 87.38 236 GLY A O 1
ATOM 1871 N N . GLY A 1 237 ? 8.328 -13.398 -6.93 1 83.12 237 GLY A N 1
ATOM 1872 C CA . GLY A 1 237 ? 7.559 -13.953 -8.031 1 83.12 237 GLY A CA 1
ATOM 1873 C C . GLY A 1 237 ? 6.57 -15.016 -7.59 1 83.12 237 GLY A C 1
ATOM 1874 O O . GLY A 1 237 ? 6.453 -15.305 -6.398 1 83.12 237 GLY A O 1
ATOM 1875 N N . PRO A 1 238 ? 5.816 -15.57 -8.523 1 77.94 238 PRO A N 1
ATOM 1876 C CA . PRO A 1 238 ? 4.77 -16.547 -8.211 1 77.94 238 PRO A CA 1
ATOM 1877 C C . PRO A 1 238 ? 5.316 -17.828 -7.57 1 77.94 238 PRO A C 1
ATOM 1879 O O . PRO A 1 238 ? 4.598 -18.516 -6.844 1 77.94 238 PRO A O 1
ATOM 1882 N N . ASN A 1 239 ? 6.543 -18.172 -7.879 1 80.94 239 ASN A N 1
ATOM 1883 C CA . ASN A 1 239 ? 7.195 -19.312 -7.23 1 80.94 239 ASN A CA 1
ATOM 1884 C C . ASN A 1 239 ? 8.148 -18.844 -6.129 1 80.94 239 ASN A C 1
ATOM 1886 O O . ASN A 1 239 ? 9.281 -19.312 -6.043 1 80.94 239 ASN A O 1
ATOM 1890 N N . ILE A 1 240 ? 7.66 -18.141 -5.309 1 86.25 240 ILE A N 1
ATOM 1891 C CA . ILE A 1 240 ? 8.43 -17.438 -4.285 1 86.25 240 ILE A CA 1
ATOM 1892 C C . ILE A 1 240 ? 9.031 -18.453 -3.314 1 86.25 240 ILE A C 1
ATOM 1894 O O . ILE A 1 240 ? 8.375 -19.422 -2.934 1 86.25 240 ILE A O 1
ATOM 1898 N N . ASP A 1 241 ? 10.305 -18.234 -3.002 1 89.81 241 ASP A N 1
ATOM 1899 C CA . ASP A 1 241 ? 11.047 -19.047 -2.043 1 89.81 241 ASP A CA 1
ATOM 1900 C C . ASP A 1 241 ? 10.523 -18.844 -0.624 1 89.81 241 ASP A C 1
ATOM 1902 O O . ASP A 1 241 ? 10.172 -17.719 -0.248 1 89.81 241 ASP A O 1
ATOM 1906 N N . GLN A 1 242 ? 10.516 -19.906 0.136 1 91.38 242 GLN A N 1
ATOM 1907 C CA . GLN A 1 242 ? 10 -19.875 1.501 1 91.38 242 GLN A CA 1
ATOM 1908 C C . GLN A 1 242 ? 10.758 -18.844 2.346 1 91.38 242 GLN A C 1
ATOM 1910 O O . GLN A 1 242 ? 10.203 -18.281 3.287 1 91.38 242 GLN A O 1
ATOM 1915 N N . ASN A 1 243 ? 11.953 -18.547 1.964 1 92.12 243 ASN A N 1
ATOM 1916 C CA . ASN A 1 243 ? 12.773 -17.594 2.703 1 92.12 243 ASN A CA 1
ATOM 1917 C C . ASN A 1 243 ? 12.211 -16.188 2.615 1 92.12 243 ASN A C 1
ATOM 1919 O O . ASN A 1 243 ? 12.586 -15.312 3.4 1 92.12 243 ASN A O 1
ATOM 1923 N N . LEU A 1 244 ? 11.266 -15.961 1.712 1 94.12 244 LEU A N 1
ATOM 1924 C CA . LEU A 1 244 ? 10.688 -14.633 1.52 1 94.12 244 LEU A CA 1
ATOM 1925 C C . LEU A 1 244 ? 9.258 -14.586 2.045 1 94.12 244 LEU A C 1
ATOM 1927 O O . LEU A 1 244 ? 8.586 -13.555 1.944 1 94.12 244 LEU A O 1
ATOM 1931 N N . TYR A 1 245 ? 8.836 -15.672 2.697 1 95.88 245 TYR A N 1
ATOM 1932 C CA . TYR A 1 245 ? 7.445 -15.734 3.145 1 95.88 245 TYR A CA 1
ATOM 1933 C C . TYR A 1 245 ? 7.191 -14.734 4.266 1 95.88 245 TYR A C 1
ATOM 1935 O O . TYR A 1 245 ? 7.949 -14.68 5.238 1 95.88 245 TYR A O 1
ATOM 1943 N N . THR A 1 246 ? 6.258 -13.906 4.066 1 97.31 246 THR A N 1
ATOM 1944 C CA . THR A 1 246 ? 5.602 -13.18 5.148 1 97.31 246 THR A CA 1
ATOM 1945 C C . THR A 1 246 ? 4.281 -13.844 5.527 1 97.31 246 THR A C 1
ATOM 1947 O O . THR A 1 246 ? 3.789 -14.711 4.801 1 97.31 246 THR A O 1
ATOM 1950 N N . PRO A 1 247 ? 3.711 -13.508 6.695 1 96.56 247 PRO A N 1
ATOM 1951 C CA . PRO A 1 247 ? 2.418 -14.109 7.035 1 96.56 247 PRO A CA 1
ATOM 1952 C C . PRO A 1 247 ? 1.358 -13.875 5.961 1 96.56 247 PRO A C 1
ATOM 1954 O O . PRO A 1 247 ? 0.534 -14.758 5.699 1 96.56 247 PRO A O 1
ATOM 1957 N N . SER A 1 248 ? 1.374 -12.766 5.32 1 95.44 248 SER A N 1
ATOM 1958 C CA . SER A 1 248 ? 0.422 -12.469 4.254 1 95.44 248 SER A CA 1
ATOM 1959 C C . SER A 1 248 ? 0.625 -13.391 3.059 1 95.44 248 SER A C 1
ATOM 1961 O O . SER A 1 248 ? -0.344 -13.859 2.459 1 95.44 248 SER A O 1
ATOM 1963 N N . ILE A 1 249 ? 1.865 -13.625 2.729 1 94.38 249 ILE A N 1
ATOM 1964 C CA . ILE A 1 249 ? 2.164 -14.523 1.615 1 94.38 249 ILE A CA 1
ATOM 1965 C C . ILE A 1 249 ? 1.732 -15.945 1.966 1 94.38 249 ILE A C 1
ATOM 1967 O O . ILE A 1 249 ? 1.14 -16.641 1.14 1 94.38 249 ILE A O 1
ATOM 1971 N N . TYR A 1 250 ? 2.078 -16.328 3.158 1 93.44 250 TYR A N 1
ATOM 1972 C CA . TYR A 1 250 ? 1.691 -17.656 3.594 1 93.44 250 TYR A CA 1
ATOM 1973 C C . TYR A 1 250 ? 0.175 -17.812 3.609 1 93.44 250 TYR A C 1
ATOM 1975 O O . TYR A 1 250 ? -0.357 -18.844 3.213 1 93.44 250 TYR A O 1
ATOM 1983 N N . LEU A 1 251 ? -0.535 -16.828 4.082 1 91.75 251 LEU A N 1
ATOM 1984 C CA . LEU A 1 251 ? -1.993 -16.812 4.039 1 91.75 251 LEU A CA 1
ATOM 1985 C C . LEU A 1 251 ? -2.498 -16.969 2.609 1 91.75 251 LEU A C 1
ATOM 1987 O O . LEU A 1 251 ? -3.424 -17.75 2.355 1 91.75 251 LEU A O 1
ATOM 1991 N N . LEU A 1 252 ? -1.912 -16.281 1.711 1 89.12 252 LEU A N 1
ATOM 1992 C CA . LEU A 1 252 ? -2.295 -16.344 0.305 1 89.12 252 LEU A CA 1
ATOM 1993 C C . LEU A 1 252 ? -2.111 -17.75 -0.241 1 89.12 252 LEU A C 1
ATOM 1995 O O . LEU A 1 252 ? -2.994 -18.281 -0.92 1 89.12 252 LEU A O 1
ATOM 1999 N N . ILE A 1 253 ? -1.004 -18.312 0.059 1 88 253 ILE A N 1
ATOM 2000 C CA . ILE A 1 253 ? -0.664 -19.641 -0.436 1 88 253 ILE A CA 1
ATOM 2001 C C . ILE A 1 253 ? -1.637 -20.672 0.137 1 88 253 ILE A C 1
ATOM 2003 O O . ILE A 1 253 ? -2.139 -21.531 -0.59 1 88 253 ILE A O 1
ATOM 2007 N N . MET A 1 254 ? -1.916 -20.578 1.375 1 84.88 254 MET A N 1
ATOM 2008 C CA . MET A 1 254 ? -2.811 -21.516 2.035 1 84.88 254 MET A CA 1
ATOM 2009 C C . MET A 1 254 ? -4.258 -21.281 1.613 1 84.88 254 MET A C 1
ATOM 2011 O O . MET A 1 254 ? -5.031 -22.234 1.488 1 84.88 254 MET A O 1
ATOM 2015 N N . GLY A 1 255 ? -4.59 -20.078 1.432 1 81.12 255 GLY A N 1
ATOM 2016 C CA . GLY A 1 255 ? -5.953 -19.75 1.049 1 81.12 255 GLY A CA 1
ATOM 2017 C C . GLY A 1 255 ? -6.309 -20.219 -0.353 1 81.12 255 GLY A C 1
ATOM 2018 O O . GLY A 1 255 ? -7.465 -20.531 -0.633 1 81.12 255 GLY A O 1
ATOM 2019 N N . PHE A 1 256 ? -5.34 -20.266 -1.237 1 74.88 256 PHE A N 1
ATOM 2020 C CA . PHE A 1 256 ? -5.621 -20.609 -2.627 1 74.88 256 PHE A CA 1
ATOM 2021 C C . PHE A 1 256 ? -5.078 -21.984 -2.963 1 74.88 256 PHE A C 1
ATOM 2023 O O . PHE A 1 256 ? -5.031 -22.375 -4.133 1 74.88 256 PHE A O 1
ATOM 2030 N N . GLY A 1 257 ? -4.766 -22.688 -1.997 1 63.72 257 GLY A N 1
ATOM 2031 C CA . GLY A 1 257 ? -4.488 -24.109 -2.125 1 63.72 257 GLY A CA 1
ATOM 2032 C C . GLY A 1 257 ? -3.197 -24.406 -2.865 1 63.72 257 GLY A C 1
ATOM 2033 O O . GLY A 1 257 ? -3.098 -25.406 -3.578 1 63.72 257 GLY A O 1
ATOM 2034 N N . GLN A 1 258 ? -2.271 -23.484 -2.914 1 51.47 258 GLN A N 1
ATOM 2035 C CA . GLN A 1 258 ? -1.032 -23.734 -3.641 1 51.47 258 GLN A CA 1
ATOM 2036 C C . GLN A 1 258 ? -0.186 -24.781 -2.926 1 51.47 258 GLN A C 1
ATOM 2038 O O . GLN A 1 258 ? 0.533 -25.562 -3.568 1 51.47 258 GLN A O 1
ATOM 2043 N N . ARG A 1 259 ? -0.099 -24.812 -1.719 1 50.69 259 ARG A N 1
ATOM 2044 C CA . ARG A 1 259 ? 0.748 -25.766 -1.014 1 50.69 259 ARG A CA 1
ATOM 2045 C C . ARG A 1 259 ? 0.018 -27.078 -0.792 1 50.69 259 ARG A C 1
ATOM 2047 O O . ARG A 1 259 ? 0.648 -28.141 -0.677 1 50.69 259 ARG A O 1
ATOM 2054 N N . GLN A 1 260 ? -1.152 -27.031 -0.577 1 50.12 260 GLN A N 1
ATOM 2055 C CA . GLN A 1 260 ? -1.929 -28.266 -0.422 1 50.12 260 GLN A CA 1
ATOM 2056 C C . GLN A 1 260 ? -3.039 -28.344 -1.466 1 50.12 260 GLN A C 1
ATOM 2058 O O . GLN A 1 260 ? -3.504 -27.328 -1.969 1 50.12 260 GLN A O 1
ATOM 2063 N N . PRO A 1 261 ? -3.139 -29.484 -1.968 1 50 261 PRO A N 1
ATOM 2064 C CA . PRO A 1 261 ? -4.195 -29.75 -2.951 1 50 261 PRO A CA 1
ATOM 2065 C C . PRO A 1 261 ? -5.523 -29.109 -2.568 1 50 261 PRO A C 1
ATOM 2067 O O . PRO A 1 261 ? -6.414 -28.969 -3.414 1 50 261 PRO A O 1
ATOM 2070 N N . VAL A 1 262 ? -5.719 -28.859 -1.264 1 51.91 262 VAL A N 1
ATOM 2071 C CA . VAL A 1 262 ? -7.051 -28.391 -0.889 1 51.91 262 VAL A CA 1
ATOM 2072 C C . VAL A 1 262 ? -6.957 -26.984 -0.314 1 51.91 262 VAL A C 1
ATOM 2074 O O . VAL A 1 262 ? -6.047 -26.672 0.459 1 51.91 262 VAL A O 1
ATOM 2077 N N . TYR A 1 263 ? -7.68 -26.141 -0.878 1 62.31 263 TYR A N 1
ATOM 2078 C CA . TYR A 1 263 ? -7.945 -24.828 -0.281 1 62.31 263 TYR A CA 1
ATOM 2079 C C . TYR A 1 263 ? -8.195 -24.953 1.218 1 62.31 263 TYR A C 1
ATOM 2081 O O . TYR A 1 263 ? -8.992 -25.797 1.653 1 62.31 263 TYR A O 1
ATOM 2089 N N . ALA A 1 264 ? -7.32 -24.453 2.088 1 76.94 264 ALA A N 1
ATOM 2090 C CA . ALA A 1 264 ? -7.512 -24.453 3.535 1 76.94 264 ALA A CA 1
ATOM 2091 C C . ALA A 1 264 ? -7.93 -23.078 4.039 1 76.94 264 ALA A C 1
ATOM 2093 O O . ALA A 1 264 ? -7.188 -22.422 4.777 1 76.94 264 ALA A O 1
ATOM 2094 N N . LEU A 1 265 ? -9.133 -22.75 3.682 1 77.75 265 LEU A N 1
ATOM 2095 C CA . LEU A 1 265 ? -9.617 -21.406 3.965 1 77.75 265 LEU A CA 1
ATOM 2096 C C . LEU A 1 265 ? -9.719 -21.172 5.469 1 77.75 265 LEU A C 1
ATOM 2098 O O . LEU A 1 265 ? -9.461 -20.062 5.941 1 77.75 265 LEU A O 1
ATOM 2102 N N . GLY A 1 266 ? -10.094 -22.188 6.152 1 80.69 266 GLY A N 1
ATOM 2103 C CA . GLY A 1 266 ? -10.141 -22.062 7.602 1 80.69 266 GLY A CA 1
ATOM 2104 C C . GLY A 1 266 ? -8.789 -21.766 8.219 1 80.69 266 GLY A C 1
ATOM 2105 O O . GLY A 1 266 ? -8.672 -20.844 9.039 1 80.69 266 GLY A O 1
ATOM 2106 N N . TYR A 1 267 ? -7.82 -22.484 7.785 1 85.81 267 TYR A N 1
ATOM 2107 C CA . TYR A 1 267 ? -6.457 -22.266 8.258 1 85.81 267 TYR A CA 1
ATOM 2108 C C . TYR A 1 267 ? -5.938 -20.906 7.824 1 85.81 267 TYR A C 1
ATOM 2110 O O . TYR A 1 267 ? -5.305 -20.188 8.609 1 85.81 267 TYR A O 1
ATOM 2118 N N . ALA A 1 268 ? -6.211 -20.547 6.629 1 87.12 268 ALA A N 1
ATOM 2119 C CA . ALA A 1 268 ? -5.781 -19.25 6.105 1 87.12 268 ALA A CA 1
ATOM 2120 C C . ALA A 1 268 ? -6.383 -18.109 6.918 1 87.12 268 ALA A C 1
ATOM 2122 O O . ALA A 1 268 ? -5.695 -17.125 7.23 1 87.12 268 ALA A O 1
ATOM 2123 N N . THR A 1 269 ? -7.641 -18.266 7.258 1 85.81 269 THR A N 1
ATOM 2124 C CA . THR A 1 269 ? -8.297 -17.219 8.031 1 85.81 269 THR A CA 1
ATOM 2125 C C . THR A 1 269 ? -7.734 -17.156 9.445 1 85.81 269 THR A C 1
ATOM 2127 O O . THR A 1 269 ? -7.676 -16.078 10.055 1 85.81 269 THR A O 1
ATOM 2130 N N . ALA A 1 270 ? -7.336 -18.266 9.961 1 88.44 270 ALA A N 1
ATOM 2131 C CA . ALA A 1 270 ? -6.672 -18.266 11.258 1 88.44 270 ALA A CA 1
ATOM 2132 C C . ALA A 1 270 ? -5.367 -17.469 11.211 1 88.44 270 ALA A C 1
ATOM 2134 O O . ALA A 1 270 ? -5.031 -16.75 12.156 1 88.44 270 ALA A O 1
ATOM 2135 N N . ILE A 1 271 ? -4.609 -17.609 10.125 1 91.5 271 ILE A N 1
ATOM 2136 C CA . ILE A 1 271 ? -3.4 -16.812 9.93 1 91.5 271 ILE A CA 1
ATOM 2137 C C . ILE A 1 271 ? -3.754 -15.328 9.938 1 91.5 271 ILE A C 1
ATOM 2139 O O . ILE A 1 271 ? -3.082 -14.531 10.594 1 91.5 271 ILE A O 1
ATOM 2143 N N . GLY A 1 272 ? -4.828 -15 9.234 1 90.12 272 GLY A N 1
ATOM 2144 C CA . GLY A 1 272 ? -5.293 -13.625 9.188 1 90.12 272 GLY A CA 1
ATOM 2145 C C . GLY A 1 272 ? -5.629 -13.062 10.562 1 90.12 272 GLY A C 1
ATOM 2146 O O . GLY A 1 272 ? -5.309 -11.914 10.859 1 90.12 272 GLY A O 1
ATOM 2147 N N . VAL A 1 273 ? -6.242 -13.828 11.367 1 87.69 273 VAL A N 1
ATOM 2148 C CA . VAL A 1 273 ? -6.609 -13.406 12.711 1 87.69 273 VAL A CA 1
ATOM 2149 C C . VAL A 1 273 ? -5.348 -13.148 13.531 1 87.69 273 VAL A C 1
ATOM 2151 O O . VAL A 1 273 ? -5.27 -12.156 14.258 1 87.69 273 VAL A O 1
ATOM 2154 N N . MET A 1 274 ? -4.438 -14.008 13.43 1 91.12 274 MET A N 1
ATOM 2155 C CA . MET A 1 274 ? -3.188 -13.82 14.156 1 91.12 274 MET A CA 1
ATOM 2156 C C . MET A 1 274 ? -2.486 -12.539 13.711 1 91.12 274 MET A C 1
ATOM 2158 O O . MET A 1 274 ? -1.935 -11.805 14.539 1 91.12 274 MET A O 1
ATOM 2162 N N . MET A 1 275 ? -2.494 -12.352 12.422 1 92.75 275 MET A N 1
ATOM 2163 C CA . MET A 1 275 ? -1.914 -11.117 11.898 1 92.75 275 MET A CA 1
ATOM 2164 C C . MET A 1 275 ? -2.609 -9.891 12.492 1 92.75 275 MET A C 1
ATOM 2166 O O . MET A 1 275 ? -1.958 -8.898 12.82 1 92.75 275 MET A O 1
ATOM 2170 N N . PHE A 1 276 ? -3.879 -9.992 12.57 1 88.12 276 PHE A N 1
ATOM 2171 C CA . PHE A 1 276 ? -4.66 -8.898 13.141 1 88.12 276 PHE A CA 1
ATOM 2172 C C . PHE A 1 276 ? -4.277 -8.656 14.594 1 88.12 276 PHE A C 1
ATOM 2174 O O . PHE A 1 276 ? -4.105 -7.512 15.016 1 88.12 276 PHE A O 1
ATOM 2181 N N . ILE A 1 277 ? -4.109 -9.656 15.32 1 89 277 ILE A N 1
ATOM 2182 C CA . ILE A 1 277 ? -3.715 -9.562 16.719 1 89 277 ILE A CA 1
ATOM 2183 C C . ILE A 1 277 ? -2.332 -8.93 16.828 1 89 277 ILE A C 1
ATOM 2185 O O . ILE A 1 277 ? -2.113 -8.031 17.641 1 89 277 ILE A O 1
ATOM 2189 N N . PHE A 1 278 ? -1.389 -9.344 15.984 1 93.69 278 PHE A N 1
ATOM 2190 C CA . PHE A 1 278 ? -0.051 -8.766 15.984 1 93.69 278 PHE A CA 1
ATOM 2191 C C . PHE A 1 278 ? -0.108 -7.277 15.672 1 93.69 278 PHE A C 1
ATOM 2193 O O . PHE A 1 278 ? 0.637 -6.488 16.25 1 93.69 278 PHE A O 1
ATOM 2200 N N . THR A 1 279 ? -0.99 -6.961 14.758 1 91.75 279 THR A N 1
ATOM 2201 C CA . THR A 1 279 ? -1.118 -5.559 14.383 1 91.75 279 THR A CA 1
ATOM 2202 C C . THR A 1 279 ? -1.621 -4.723 15.562 1 91.75 279 THR A C 1
ATOM 2204 O O . THR A 1 279 ? -1.065 -3.666 15.859 1 91.75 279 THR A O 1
ATOM 2207 N N . ILE A 1 280 ? -2.643 -5.195 16.25 1 87.69 280 ILE A N 1
ATOM 2208 C CA . ILE A 1 280 ? -3.203 -4.48 17.391 1 87.69 280 ILE A CA 1
ATOM 2209 C C . ILE A 1 280 ? -2.156 -4.371 18.5 1 87.69 280 ILE A C 1
ATOM 2211 O O . ILE A 1 280 ? -2.004 -3.314 19.125 1 87.69 280 ILE A O 1
ATOM 2215 N N . LEU A 1 281 ? -1.473 -5.418 18.703 1 91.75 281 LEU A N 1
ATOM 2216 C CA . LEU A 1 281 ? -0.428 -5.418 19.719 1 91.75 281 LEU A CA 1
ATOM 2217 C C . LEU A 1 281 ? 0.669 -4.418 19.375 1 91.75 281 LEU A C 1
ATOM 2219 O O . LEU A 1 281 ? 1.142 -3.684 20.25 1 91.75 281 LEU A O 1
ATOM 2223 N N . ALA A 1 282 ? 1.049 -4.402 18.141 1 91.56 282 ALA A N 1
ATOM 2224 C CA . ALA A 1 282 ? 2.088 -3.471 17.719 1 91.56 282 ALA A CA 1
ATOM 2225 C C . ALA A 1 282 ? 1.627 -2.025 17.875 1 91.56 282 ALA A C 1
ATOM 2227 O O . ALA A 1 282 ? 2.387 -1.175 18.344 1 91.56 282 ALA A O 1
ATOM 2228 N N . VAL A 1 283 ? 0.438 -1.786 17.453 1 85.19 283 VAL A N 1
ATOM 2229 C CA . VAL A 1 283 ? -0.122 -0.446 17.594 1 85.19 283 VAL A CA 1
ATOM 2230 C C . VAL A 1 283 ? -0.132 -0.043 19.062 1 85.19 283 VAL A C 1
ATOM 2232 O O . VAL A 1 283 ? 0.274 1.068 19.422 1 85.19 283 VAL A O 1
ATOM 2235 N N . PHE A 1 284 ? -0.524 -0.946 19.891 1 86.31 284 PHE A N 1
ATOM 2236 C CA . PHE A 1 284 ? -0.601 -0.688 21.328 1 86.31 284 PHE A CA 1
ATOM 2237 C C . PHE A 1 284 ? 0.786 -0.436 21.906 1 86.31 284 PHE A C 1
ATOM 2239 O O . PHE A 1 284 ? 0.984 0.513 22.672 1 86.31 284 PHE A O 1
ATOM 2246 N N . VAL A 1 285 ? 1.685 -1.219 21.562 1 89.38 285 VAL A N 1
ATOM 2247 C CA . VAL A 1 285 ? 3.041 -1.117 22.094 1 89.38 285 VAL A CA 1
ATOM 2248 C C . VAL A 1 285 ? 3.658 0.217 21.672 1 89.38 285 VAL A C 1
ATOM 2250 O O . VAL A 1 285 ? 4.215 0.937 22.516 1 89.38 285 VAL A O 1
ATOM 2253 N N . PHE A 1 286 ? 3.547 0.592 20.422 1 87.5 286 PHE A N 1
ATOM 2254 C CA . PHE A 1 286 ? 4.16 1.822 19.938 1 87.5 286 PHE A CA 1
ATOM 2255 C C . PHE A 1 286 ? 3.432 3.045 20.484 1 87.5 286 PHE A C 1
ATOM 2257 O O . PHE A 1 286 ? 4.059 4.055 20.812 1 87.5 286 PHE A O 1
ATOM 2264 N N . ARG A 1 287 ? 2.156 2.971 20.656 1 81.31 287 ARG A N 1
ATOM 2265 C CA . ARG A 1 287 ? 1.395 4.102 21.172 1 81.31 287 ARG A CA 1
ATOM 2266 C C . ARG A 1 287 ? 1.65 4.297 22.656 1 81.31 287 ARG A C 1
ATOM 2268 O O . ARG A 1 287 ? 1.808 5.43 23.125 1 81.31 287 ARG A O 1
ATOM 2275 N N . VAL A 1 288 ? 1.714 3.244 23.375 1 82.25 288 VAL A N 1
ATOM 2276 C CA . VAL A 1 288 ? 1.869 3.332 24.828 1 82.25 288 VAL A CA 1
ATOM 2277 C C . VAL A 1 288 ? 3.342 3.541 25.172 1 82.25 288 VAL A C 1
ATOM 2279 O O . VAL A 1 288 ? 3.668 4.34 26.062 1 82.25 288 VAL A O 1
ATOM 2282 N N . ALA A 1 289 ? 4.168 2.875 24.531 1 79.69 289 ALA A N 1
ATOM 2283 C CA . ALA A 1 289 ? 5.59 2.922 24.859 1 79.69 289 ALA A CA 1
ATOM 2284 C C . ALA A 1 289 ? 6.199 4.266 24.484 1 79.69 289 ALA A C 1
ATOM 2286 O O . ALA A 1 289 ? 7.141 4.734 25.125 1 79.69 289 ALA A O 1
ATOM 2287 N N . LEU A 1 290 ? 5.617 4.789 23.438 1 77.88 290 LEU A N 1
ATOM 2288 C CA . LEU A 1 290 ? 6.27 5.992 22.938 1 77.88 290 LEU A CA 1
ATOM 2289 C C . LEU A 1 290 ? 5.43 7.23 23.219 1 77.88 290 LEU A C 1
ATOM 2291 O O . LEU A 1 290 ? 5.754 8.328 22.766 1 77.88 290 LEU A O 1
ATOM 2295 N N . ARG A 1 291 ? 4.281 6.93 23.828 1 70.94 291 ARG A N 1
ATOM 2296 C CA . ARG A 1 291 ? 3.432 8.047 24.219 1 70.94 291 ARG A CA 1
ATOM 2297 C C . ARG A 1 291 ? 4.176 9 25.156 1 70.94 291 ARG A C 1
ATOM 2299 O O . ARG A 1 291 ? 4.777 8.57 26.141 1 70.94 291 ARG A O 1
ATOM 2306 N N . ARG A 1 292 ? 4.801 10.062 24.594 1 67.38 292 ARG A N 1
ATOM 2307 C CA . ARG A 1 292 ? 5.371 11.102 25.453 1 67.38 292 ARG A CA 1
ATOM 2308 C C . ARG A 1 292 ? 4.312 12.125 25.844 1 67.38 292 ARG A C 1
ATOM 2310 O O . ARG A 1 292 ? 3.352 12.352 25.094 1 67.38 292 ARG A O 1
ATOM 2317 N N . GLU A 1 293 ? 4.184 12.438 27.062 1 52.62 293 GLU A N 1
ATOM 2318 C CA . GLU A 1 293 ? 3.379 13.547 27.562 1 52.62 293 GLU A CA 1
ATOM 2319 C C . GLU A 1 293 ? 3.473 14.758 26.641 1 52.62 293 GLU A C 1
ATOM 2321 O O . GLU A 1 293 ? 4.539 15.047 26.094 1 52.62 293 GLU A O 1
ATOM 2326 N N . ARG A 1 294 ? 2.291 14.977 25.734 1 49.09 294 ARG A N 1
ATOM 2327 C CA . ARG A 1 294 ? 2.146 16.156 24.906 1 49.09 294 ARG A CA 1
ATOM 2328 C C . ARG A 1 294 ? 2.977 17.312 25.438 1 49.09 294 ARG A C 1
ATOM 2330 O O . ARG A 1 294 ? 2.879 17.672 26.625 1 49.09 294 ARG A O 1
ATOM 2337 N N . LEU A 1 295 ? 4.129 17.516 25 1 41.03 295 LEU A N 1
ATOM 2338 C CA . LEU A 1 295 ? 4.684 18.797 25.438 1 41.03 295 LEU A CA 1
ATOM 2339 C C . LEU A 1 295 ? 3.705 19.938 25.156 1 41.03 295 LEU A C 1
ATOM 2341 O O . LEU A 1 295 ? 3.213 20.094 24.047 1 41.03 295 LEU A O 1
ATOM 2345 N N . GLU A 1 296 ? 2.666 20.016 25.953 1 38.38 296 GLU A N 1
ATOM 2346 C CA . GLU A 1 296 ? 1.9 21.266 25.984 1 38.38 296 GLU A CA 1
ATOM 2347 C C . GLU A 1 296 ? 2.785 22.469 25.656 1 38.38 296 GLU A C 1
ATOM 2349 O O . GLU A 1 296 ? 3.684 22.797 26.438 1 38.38 296 GLU A O 1
ATOM 2354 N N . TYR A 1 297 ? 3.205 22.625 24.391 1 34.69 297 TYR A N 1
ATOM 2355 C CA . TYR A 1 297 ? 3.617 24.016 24.344 1 34.69 297 TYR A CA 1
ATOM 2356 C C . TYR A 1 297 ? 2.414 24.938 24.469 1 34.69 297 TYR A C 1
ATOM 2358 O O . TYR A 1 297 ? 1.302 24.594 24.078 1 34.69 297 TYR A O 1
ATOM 2366 N N . MET B 1 1 ? 33.781 31.281 6.547 1 38.25 1 MET B N 1
ATOM 2367 C CA . MET B 1 1 ? 34.781 30.219 6.383 1 38.25 1 MET B CA 1
ATOM 2368 C C . MET B 1 1 ? 34.312 28.938 7.055 1 38.25 1 MET B C 1
ATOM 2370 O O . MET B 1 1 ? 34.531 27.844 6.523 1 38.25 1 MET B O 1
ATOM 2374 N N . PHE B 1 2 ? 33.781 29.094 8.367 1 43.66 2 PHE B N 1
ATOM 2375 C CA . PHE B 1 2 ? 33.312 28.016 9.234 1 43.66 2 PHE B CA 1
ATOM 2376 C C . PHE B 1 2 ? 32 27.438 8.703 1 43.66 2 PHE B C 1
ATOM 2378 O O . PHE B 1 2 ? 31.719 26.266 8.93 1 43.66 2 PHE B O 1
ATOM 2385 N N . SER B 1 3 ? 31.203 28.219 8.047 1 48.25 3 SER B N 1
ATOM 2386 C CA . SER B 1 3 ? 29.906 27.891 7.484 1 48.25 3 SER B CA 1
ATOM 2387 C C . SER B 1 3 ? 30.047 26.953 6.285 1 48.25 3 SER B C 1
ATOM 2389 O O . SER B 1 3 ? 29.25 26.031 6.102 1 48.25 3 SER B O 1
ATOM 2391 N N . MET B 1 4 ? 31.078 27.25 5.512 1 48.47 4 MET B N 1
ATOM 2392 C CA . MET B 1 4 ? 31.375 26.484 4.305 1 48.47 4 MET B CA 1
ATOM 2393 C C . MET B 1 4 ? 31.938 25.109 4.656 1 48.47 4 MET B C 1
ATOM 2395 O O . MET B 1 4 ? 31.734 24.156 3.91 1 48.47 4 MET B O 1
ATOM 2399 N N . MET B 1 5 ? 32.844 25.031 5.574 1 47.78 5 MET B N 1
ATOM 2400 C CA . MET B 1 5 ? 33.469 23.781 5.961 1 47.78 5 MET B CA 1
ATOM 2401 C C . MET B 1 5 ? 32.438 22.797 6.496 1 47.78 5 MET B C 1
ATOM 2403 O O . MET B 1 5 ? 32.5 21.594 6.219 1 47.78 5 MET B O 1
ATOM 2407 N N . ARG B 1 6 ? 31.516 23.297 7.266 1 50.09 6 ARG B N 1
ATOM 2408 C CA . ARG B 1 6 ? 30.438 22.531 7.875 1 50.09 6 ARG B CA 1
ATOM 2409 C C . ARG B 1 6 ? 29.5 21.969 6.812 1 50.09 6 ARG B C 1
ATOM 2411 O O . ARG B 1 6 ? 29.062 20.812 6.906 1 50.09 6 ARG B O 1
ATOM 2418 N N . ARG B 1 7 ? 29.312 22.781 5.871 1 53.09 7 ARG B N 1
ATOM 2419 C CA . ARG B 1 7 ? 28.531 22.328 4.727 1 53.09 7 ARG B CA 1
ATOM 2420 C C . ARG B 1 7 ? 29.234 21.172 4.008 1 53.09 7 ARG B C 1
ATOM 2422 O O . ARG B 1 7 ? 28.578 20.219 3.57 1 53.09 7 ARG B O 1
ATOM 2429 N N . ARG B 1 8 ? 30.516 21.281 3.904 1 51.56 8 ARG B N 1
ATOM 2430 C CA . ARG B 1 8 ? 31.328 20.281 3.203 1 51.56 8 ARG B CA 1
ATOM 2431 C C . ARG B 1 8 ? 31.297 18.953 3.938 1 51.56 8 ARG B C 1
ATOM 2433 O O . ARG B 1 8 ? 31.266 17.891 3.309 1 51.56 8 ARG B O 1
ATOM 2440 N N . MET B 1 9 ? 31.453 18.984 5.172 1 49.16 9 MET B N 1
ATOM 2441 C CA . MET B 1 9 ? 31.484 17.75 5.953 1 49.16 9 MET B CA 1
ATOM 2442 C C . MET B 1 9 ? 30.125 17.047 5.926 1 49.16 9 MET B C 1
ATOM 2444 O O . MET B 1 9 ? 30.062 15.82 5.895 1 49.16 9 MET B O 1
ATOM 2448 N N . ILE B 1 10 ? 29.156 17.797 6.023 1 50.53 10 ILE B N 1
ATOM 2449 C CA . ILE B 1 10 ? 27.797 17.25 5.965 1 50.53 10 ILE B CA 1
ATOM 2450 C C . ILE B 1 10 ? 27.562 16.609 4.598 1 50.53 10 ILE B C 1
ATOM 2452 O O . ILE B 1 10 ? 27 15.516 4.512 1 50.53 10 ILE B O 1
ATOM 2456 N N . ILE B 1 11 ? 28.062 17.328 3.596 1 52.44 11 ILE B N 1
ATOM 2457 C CA . ILE B 1 11 ? 27.969 16.75 2.254 1 52.44 11 ILE B CA 1
ATOM 2458 C C . ILE B 1 11 ? 28.828 15.5 2.164 1 52.44 11 ILE B C 1
ATOM 2460 O O . ILE B 1 11 ? 28.422 14.5 1.559 1 52.44 11 ILE B O 1
ATOM 2464 N N . ALA B 1 12 ? 29.984 15.555 2.693 1 52.34 12 ALA B N 1
ATOM 2465 C CA . ALA B 1 12 ? 30.875 14.398 2.584 1 52.34 12 ALA B CA 1
ATOM 2466 C C . ALA B 1 12 ? 30.266 13.18 3.287 1 52.34 12 ALA B C 1
ATOM 2468 O O . ALA B 1 12 ? 30.391 12.055 2.805 1 52.34 12 ALA B O 1
ATOM 2469 N N . PHE B 1 13 ? 29.812 13.352 4.477 1 51.25 13 PHE B N 1
ATOM 2470 C CA . PHE B 1 13 ? 29.281 12.203 5.207 1 51.25 13 PHE B CA 1
ATOM 2471 C C . PHE B 1 13 ? 27.938 11.773 4.637 1 51.25 13 PHE B C 1
ATOM 2473 O O . PHE B 1 13 ? 27.609 10.586 4.645 1 51.25 13 PHE B O 1
ATOM 2480 N N . LEU B 1 14 ? 27.219 12.734 4.285 1 54.28 14 LEU B N 1
ATOM 2481 C CA . LEU B 1 14 ? 25.844 12.438 3.9 1 54.28 14 LEU B CA 1
ATOM 2482 C C . LEU B 1 14 ? 25.75 12.109 2.414 1 54.28 14 LEU B C 1
ATOM 2484 O O . LEU B 1 14 ? 24.766 11.539 1.961 1 54.28 14 LEU B O 1
ATOM 2488 N N . ALA B 1 15 ? 26.797 12.523 1.695 1 56.38 15 ALA B N 1
ATOM 2489 C CA . ALA B 1 15 ? 26.891 12.312 0.252 1 56.38 15 ALA B CA 1
ATOM 2490 C C . ALA B 1 15 ? 26.812 10.828 -0.095 1 56.38 15 ALA B C 1
ATOM 2492 O O . ALA B 1 15 ? 26.094 10.438 -1.018 1 56.38 15 ALA B O 1
ATOM 2493 N N . PRO B 1 16 ? 27.484 10.117 0.682 1 53.81 16 PRO B N 1
ATOM 2494 C CA . PRO B 1 16 ? 27.391 8.711 0.301 1 53.81 16 PRO B CA 1
ATOM 2495 C C . PRO B 1 16 ? 25.969 8.156 0.411 1 53.81 16 PRO B C 1
ATOM 2497 O O . PRO B 1 16 ? 25.547 7.371 -0.436 1 53.81 16 PRO B O 1
ATOM 2500 N N . ALA B 1 17 ? 25.391 8.688 1.446 1 55.81 17 ALA B N 1
ATOM 2501 C CA . ALA B 1 17 ? 24.031 8.188 1.619 1 55.81 17 ALA B CA 1
ATOM 2502 C C . ALA B 1 17 ? 23.125 8.695 0.508 1 55.81 17 ALA B C 1
ATOM 2504 O O . ALA B 1 17 ? 22.328 7.93 -0.039 1 55.81 17 ALA B O 1
ATOM 2505 N N . ILE B 1 18 ? 23.297 9.961 0.258 1 58.5 18 ILE B N 1
ATOM 2506 C CA . ILE B 1 18 ? 22.516 10.547 -0.825 1 58.5 18 ILE B CA 1
ATOM 2507 C C . ILE B 1 18 ? 22.906 9.906 -2.152 1 58.5 18 ILE B C 1
ATOM 2509 O O . ILE B 1 18 ? 22.047 9.594 -2.979 1 58.5 18 ILE B O 1
ATOM 2513 N N . ALA B 1 19 ? 24.219 9.766 -2.256 1 57.31 19 ALA B N 1
ATOM 2514 C CA . ALA B 1 19 ? 24.719 9.141 -3.477 1 57.31 19 ALA B CA 1
ATOM 2515 C C . ALA B 1 19 ? 24.219 7.707 -3.605 1 57.31 19 ALA B C 1
ATOM 2517 O O . ALA B 1 19 ? 23.828 7.277 -4.691 1 57.31 19 ALA B O 1
ATOM 2518 N N . LEU B 1 20 ? 24.297 7.09 -2.514 1 56.44 20 LEU B N 1
ATOM 2519 C CA . LEU B 1 20 ? 23.812 5.711 -2.525 1 56.44 20 LEU B CA 1
ATOM 2520 C C . LEU B 1 20 ? 22.312 5.66 -2.828 1 56.44 20 LEU B C 1
ATOM 2522 O O . LEU B 1 20 ? 21.875 4.828 -3.619 1 56.44 20 LEU B O 1
ATOM 2526 N N . PHE B 1 21 ? 21.766 6.598 -2.125 1 57.03 21 PHE B N 1
ATOM 2527 C CA . PHE B 1 21 ? 20.328 6.652 -2.379 1 57.03 21 PHE B CA 1
ATOM 2528 C C . PHE B 1 21 ? 20.047 7.09 -3.812 1 57.03 21 PHE B C 1
ATOM 2530 O O . PHE B 1 21 ? 19.25 6.469 -4.512 1 57.03 21 PHE B O 1
ATOM 2537 N N . LEU B 1 22 ? 20.719 8.258 -4.191 1 57.91 22 LEU B N 1
ATOM 2538 C CA . LEU B 1 22 ? 20.516 8.758 -5.547 1 57.91 22 LEU B CA 1
ATOM 2539 C C . LEU B 1 22 ? 21.031 7.766 -6.578 1 57.91 22 LEU B C 1
ATOM 2541 O O . LEU B 1 22 ? 20.438 7.598 -7.641 1 57.91 22 LEU B O 1
ATOM 2545 N N . GLY B 1 23 ? 22.203 7.242 -6.328 1 55.75 23 GLY B N 1
ATOM 2546 C CA . GLY B 1 23 ? 22.75 6.227 -7.215 1 55.75 23 GLY B CA 1
ATOM 2547 C C . GLY B 1 23 ? 21.828 5.031 -7.383 1 55.75 23 GLY B C 1
ATOM 2548 O O . GLY B 1 23 ? 21.594 4.566 -8.5 1 55.75 23 GLY B O 1
ATOM 2549 N N . PHE B 1 24 ? 21.375 4.629 -6.254 1 54.41 24 PHE B N 1
ATOM 2550 C CA . PHE B 1 24 ? 20.5 3.465 -6.266 1 54.41 24 PHE B CA 1
ATOM 2551 C C . PHE B 1 24 ? 19.109 3.846 -6.746 1 54.41 24 PHE B C 1
ATOM 2553 O O . PHE B 1 24 ? 18.328 2.982 -7.156 1 54.41 24 PHE B O 1
ATOM 2560 N N . LEU B 1 25 ? 18.734 5.051 -6.504 1 53.31 25 LEU B N 1
ATOM 2561 C CA . LEU B 1 25 ? 17.438 5.555 -6.945 1 53.31 25 LEU B CA 1
ATOM 2562 C C . LEU B 1 25 ? 17.406 5.719 -8.461 1 53.31 25 LEU B C 1
ATOM 2564 O O . LEU B 1 25 ? 16.5 5.215 -9.125 1 53.31 25 LEU B O 1
ATOM 2568 N N . VAL B 1 26 ? 18.438 6.645 -8.977 1 56.91 26 VAL B N 1
ATOM 2569 C CA . VAL B 1 26 ? 18.422 7.047 -10.383 1 56.91 26 VAL B CA 1
ATOM 2570 C C . VAL B 1 26 ? 18.859 5.875 -11.258 1 56.91 26 VAL B C 1
ATOM 2572 O O . VAL B 1 26 ? 18.312 5.668 -12.344 1 56.91 26 VAL B O 1
ATOM 2575 N N . LEU B 1 27 ? 19.578 5.098 -10.672 1 58.22 27 LEU B N 1
ATOM 2576 C CA . LEU B 1 27 ? 20.203 4.082 -11.523 1 58.22 27 LEU B CA 1
ATOM 2577 C C . LEU B 1 27 ? 19.219 2.955 -11.82 1 58.22 27 LEU B C 1
ATOM 2579 O O . LEU B 1 27 ? 19.094 2.535 -12.977 1 58.22 27 LEU B O 1
ATOM 2583 N N . PRO B 1 28 ? 18.547 2.584 -10.75 1 56.88 28 PRO B N 1
ATOM 2584 C CA . PRO B 1 28 ? 17.625 1.499 -11.094 1 56.88 28 PRO B CA 1
ATOM 2585 C C . PRO B 1 28 ? 16.516 1.941 -12.047 1 56.88 28 PRO B C 1
ATOM 2587 O O . PRO B 1 28 ? 16.156 1.196 -12.961 1 56.88 28 PRO B O 1
ATOM 2590 N N . THR B 1 29 ? 16.078 3.109 -11.852 1 61.44 29 THR B N 1
ATOM 2591 C CA . THR B 1 29 ? 15.031 3.6 -12.742 1 61.44 29 THR B CA 1
ATOM 2592 C C . THR B 1 29 ? 15.57 3.785 -14.156 1 61.44 29 THR B C 1
ATOM 2594 O O . THR B 1 29 ? 14.922 3.377 -15.125 1 61.44 29 THR B O 1
ATOM 2597 N N . ALA B 1 30 ? 16.703 4.359 -14.203 1 66.12 30 ALA B N 1
ATOM 2598 C CA . ALA B 1 30 ? 17.344 4.543 -15.508 1 66.12 30 ALA B CA 1
ATOM 2599 C C . ALA B 1 30 ? 17.703 3.201 -16.141 1 66.12 30 ALA B C 1
ATOM 2601 O O . ALA B 1 30 ? 17.594 3.027 -17.359 1 66.12 30 ALA B O 1
ATOM 2602 N N . GLY B 1 31 ? 18.062 2.305 -15.336 1 66.38 31 GLY B N 1
ATOM 2603 C CA . GLY B 1 31 ? 18.375 0.97 -15.82 1 66.38 31 GLY B CA 1
ATOM 2604 C C . GLY B 1 31 ? 17.172 0.225 -16.359 1 66.38 31 GLY B C 1
ATOM 2605 O O . GLY B 1 31 ? 17.25 -0.425 -17.406 1 66.38 31 GLY B O 1
ATOM 2606 N N . ALA B 1 32 ? 16.141 0.355 -15.609 1 66.69 32 ALA B N 1
ATOM 2607 C CA . ALA B 1 32 ? 14.922 -0.276 -16.078 1 66.69 32 ALA B CA 1
ATOM 2608 C C . ALA B 1 32 ? 14.492 0.306 -17.422 1 66.69 32 ALA B C 1
ATOM 2610 O O . ALA B 1 32 ? 14.055 -0.428 -18.312 1 66.69 32 ALA B O 1
ATOM 2611 N N . PHE B 1 33 ? 14.625 1.611 -17.469 1 75.44 33 PHE B N 1
ATOM 2612 C CA . PHE B 1 33 ? 14.312 2.268 -18.734 1 75.44 33 PHE B CA 1
ATOM 2613 C C . PHE B 1 33 ? 15.195 1.74 -19.844 1 75.44 33 PHE B C 1
ATOM 2615 O O . PHE B 1 33 ? 14.727 1.498 -20.969 1 75.44 33 PHE B O 1
ATOM 2622 N N . GLY B 1 34 ? 16.422 1.546 -19.516 1 75.38 34 GLY B N 1
ATOM 2623 C CA . GLY B 1 34 ? 17.344 1.006 -20.5 1 75.38 34 GLY B CA 1
ATOM 2624 C C . GLY B 1 34 ? 17.031 -0.42 -20.891 1 75.38 34 GLY B C 1
ATOM 2625 O O . GLY B 1 34 ? 17.094 -0.767 -22.078 1 75.38 34 GLY B O 1
ATOM 2626 N N . LEU B 1 35 ? 16.594 -1.199 -20.016 1 76.19 35 LEU B N 1
ATOM 2627 C CA . LEU B 1 35 ? 16.297 -2.607 -20.25 1 76.19 35 LEU B CA 1
ATOM 2628 C C . LEU B 1 35 ? 15.062 -2.756 -21.141 1 76.19 35 LEU B C 1
ATOM 2630 O O . LEU B 1 35 ? 14.891 -3.783 -21.797 1 76.19 35 LEU B O 1
ATOM 2634 N N . SER B 1 36 ? 14.242 -1.782 -21.125 1 81.25 36 SER B N 1
ATOM 2635 C CA . SER B 1 36 ? 13.016 -1.837 -21.906 1 81.25 36 SER B CA 1
ATOM 2636 C C . SER B 1 36 ? 13.312 -1.847 -23.406 1 81.25 36 SER B C 1
ATOM 2638 O O . SER B 1 36 ? 12.438 -2.166 -24.219 1 81.25 36 SER B O 1
ATOM 2640 N N . PHE B 1 37 ? 14.539 -1.563 -23.703 1 84 37 PHE B N 1
ATOM 2641 C CA . PHE B 1 37 ? 14.93 -1.54 -25.109 1 84 37 PHE B CA 1
ATOM 2642 C C . PHE B 1 37 ? 15.648 -2.826 -25.5 1 84 37 PHE B C 1
ATOM 2644 O O . PHE B 1 37 ? 16.156 -2.947 -26.609 1 84 37 PHE B O 1
ATOM 2651 N N . TYR B 1 38 ? 15.672 -3.711 -24.594 1 80.25 38 TYR B N 1
ATOM 2652 C CA . TYR B 1 38 ? 16.375 -4.969 -24.844 1 80.25 38 TYR B CA 1
ATOM 2653 C C . TYR B 1 38 ? 15.406 -6.148 -24.781 1 80.25 38 TYR B C 1
ATOM 2655 O O . TYR B 1 38 ? 14.359 -6.07 -24.141 1 80.25 38 TYR B O 1
ATOM 2663 N N . SER B 1 39 ? 15.695 -7.16 -25.609 1 77.56 39 SER B N 1
ATOM 2664 C CA . SER B 1 39 ? 15.094 -8.484 -25.453 1 77.56 39 SER B CA 1
ATOM 2665 C C . SER B 1 39 ? 15.953 -9.367 -24.547 1 77.56 39 SER B C 1
ATOM 2667 O O . SER B 1 39 ? 17.078 -9.734 -24.922 1 77.56 39 SER B O 1
ATOM 2669 N N . THR B 1 40 ? 15.461 -9.547 -23.344 1 73.75 40 THR B N 1
ATOM 2670 C CA . THR B 1 40 ? 16.25 -10.328 -22.391 1 73.75 40 THR B CA 1
ATOM 2671 C C . THR B 1 40 ? 15.344 -10.992 -21.359 1 73.75 40 THR B C 1
ATOM 2673 O O . THR B 1 40 ? 14.328 -10.422 -20.953 1 73.75 40 THR B O 1
ATOM 2676 N N . SER B 1 41 ? 15.742 -12.242 -21.078 1 69.88 41 SER B N 1
ATOM 2677 C CA . SER B 1 41 ? 15.062 -12.953 -20 1 69.88 41 SER B CA 1
ATOM 2678 C C . SER B 1 41 ? 15.633 -12.586 -18.641 1 69.88 41 SER B C 1
ATOM 2680 O O . SER B 1 41 ? 15.016 -12.844 -17.609 1 69.88 41 SER B O 1
ATOM 2682 N N . GLY B 1 42 ? 16.703 -11.859 -18.641 1 62.91 42 GLY B N 1
ATOM 2683 C CA . GLY B 1 42 ? 17.391 -11.547 -17.406 1 62.91 42 GLY B CA 1
ATOM 2684 C C . GLY B 1 42 ? 18.25 -12.68 -16.906 1 62.91 42 GLY B C 1
ATOM 2685 O O . GLY B 1 42 ? 19.078 -12.492 -16 1 62.91 42 GLY B O 1
ATOM 2686 N N . PHE B 1 43 ? 17.859 -13.93 -17.453 1 62.47 43 PHE B N 1
ATOM 2687 C CA . PHE B 1 43 ? 18.594 -15.109 -17.031 1 62.47 43 PHE B CA 1
ATOM 2688 C C . PHE B 1 43 ? 19.344 -15.742 -18.203 1 62.47 43 PHE B C 1
ATOM 2690 O O . PHE B 1 43 ? 18.734 -16.078 -19.219 1 62.47 43 PHE B O 1
ATOM 2697 N N . GLY B 1 44 ? 20.594 -15.664 -18.156 1 59.72 44 GLY B N 1
ATOM 2698 C CA . GLY B 1 44 ? 21.438 -16.5 -18.984 1 59.72 44 GLY B CA 1
ATOM 2699 C C . GLY B 1 44 ? 21.797 -15.867 -20.312 1 59.72 44 GLY B C 1
ATOM 2700 O O . GLY B 1 44 ? 22.922 -15.984 -20.797 1 59.72 44 GLY B O 1
ATOM 2701 N N . GLN B 1 45 ? 20.609 -15.391 -21.031 1 62.56 45 GLN B N 1
ATOM 2702 C CA . GLN B 1 45 ? 20.922 -14.945 -22.391 1 62.56 45 GLN B CA 1
ATOM 2703 C C . GLN B 1 45 ? 21.359 -13.484 -22.406 1 62.56 45 GLN B C 1
ATOM 2705 O O . GLN B 1 45 ? 20.938 -12.695 -21.562 1 62.56 45 GLN B O 1
ATOM 2710 N N . ASP B 1 46 ? 22.266 -13.25 -23.188 1 71 46 ASP B N 1
ATOM 2711 C CA . ASP B 1 46 ? 22.719 -11.875 -23.391 1 71 46 ASP B CA 1
ATOM 2712 C C . ASP B 1 46 ? 21.578 -10.984 -23.875 1 71 46 ASP B C 1
ATOM 2714 O O . ASP B 1 46 ? 20.781 -11.391 -24.719 1 71 46 ASP B O 1
ATOM 2718 N N . PRO B 1 47 ? 21.469 -9.883 -23.219 1 77.38 47 PRO B N 1
ATOM 2719 C CA . PRO B 1 47 ? 20.438 -8.945 -23.688 1 77.38 47 PRO B CA 1
ATOM 2720 C C . PRO B 1 47 ? 20.672 -8.477 -25.125 1 77.38 47 PRO B C 1
ATOM 2722 O O . PRO B 1 47 ? 21.812 -8.227 -25.516 1 77.38 47 PRO B O 1
ATOM 2725 N N . LEU B 1 48 ? 19.641 -8.594 -25.984 1 82.56 48 LEU B N 1
ATOM 2726 C CA . LEU B 1 48 ? 19.688 -8.133 -27.375 1 82.56 48 LEU B CA 1
ATOM 2727 C C . LEU B 1 48 ? 18.984 -6.789 -27.516 1 82.56 48 LEU B C 1
ATOM 2729 O O . LEU B 1 48 ? 17.859 -6.621 -27.047 1 82.56 48 LEU B O 1
ATOM 2733 N N . TRP B 1 49 ? 19.703 -5.863 -28.078 1 86.81 49 TRP B N 1
ATOM 2734 C CA . TRP B 1 49 ? 19.094 -4.562 -28.328 1 86.81 49 TRP B CA 1
ATOM 2735 C C . TRP B 1 49 ? 17.984 -4.676 -29.359 1 86.81 49 TRP B C 1
ATOM 2737 O O . TRP B 1 49 ? 18.234 -5.109 -30.5 1 86.81 49 TRP B O 1
ATOM 2747 N N . VAL B 1 50 ? 16.781 -4.309 -29.062 1 88.06 50 VAL B N 1
ATOM 2748 C CA . VAL B 1 50 ? 15.656 -4.438 -29.969 1 88.06 50 VAL B CA 1
ATOM 2749 C C . VAL B 1 50 ? 14.977 -3.082 -30.141 1 88.06 50 VAL B C 1
ATOM 2751 O O . VAL B 1 50 ? 13.883 -2.996 -30.703 1 88.06 50 VAL B O 1
ATOM 2754 N N . GLY B 1 51 ? 15.617 -2.043 -29.641 1 88.81 51 GLY B N 1
ATOM 2755 C CA . GLY B 1 51 ? 15.07 -0.705 -29.766 1 88.81 51 GLY B CA 1
ATOM 2756 C C . GLY B 1 51 ? 13.664 -0.576 -29.188 1 88.81 51 GLY B C 1
ATOM 2757 O O . GLY B 1 51 ? 13.422 -0.954 -28.047 1 88.81 51 GLY B O 1
ATOM 2758 N N . MET B 1 52 ? 12.75 -0.159 -30.188 1 90.88 52 MET B N 1
ATOM 2759 C CA . MET B 1 52 ? 11.398 0.129 -29.719 1 90.88 52 MET B CA 1
ATOM 2760 C C . MET B 1 52 ? 10.484 -1.072 -29.938 1 90.88 52 MET B C 1
ATOM 2762 O O . MET B 1 52 ? 9.258 -0.952 -29.844 1 90.88 52 MET B O 1
ATOM 2766 N N . ASN B 1 53 ? 11.008 -2.172 -30.172 1 90.12 53 ASN B N 1
ATOM 2767 C CA . ASN B 1 53 ? 10.203 -3.35 -30.484 1 90.12 53 ASN B CA 1
ATOM 2768 C C . ASN B 1 53 ? 9.305 -3.754 -29.328 1 90.12 53 ASN B C 1
ATOM 2770 O O . ASN B 1 53 ? 8.172 -4.18 -29.531 1 90.12 53 ASN B O 1
ATOM 2774 N N . ASN B 1 54 ? 9.859 -3.664 -28.125 1 90.06 54 ASN B N 1
ATOM 2775 C CA . ASN B 1 54 ? 9.016 -3.959 -26.969 1 90.06 54 ASN B CA 1
ATOM 2776 C C . ASN B 1 54 ? 7.805 -3.037 -26.906 1 90.06 54 ASN B C 1
ATOM 2778 O O . ASN B 1 54 ? 6.703 -3.475 -26.578 1 90.06 54 ASN B O 1
ATOM 2782 N N . TYR B 1 55 ? 7.996 -1.84 -27.328 1 91.31 55 TYR B N 1
ATOM 2783 C CA . TYR B 1 55 ? 6.914 -0.864 -27.281 1 91.31 55 TYR B CA 1
ATOM 2784 C C . TYR B 1 55 ? 5.926 -1.087 -28.422 1 91.31 55 TYR B C 1
ATOM 2786 O O . TYR B 1 55 ? 4.719 -0.908 -28.25 1 91.31 55 TYR B O 1
ATOM 2794 N N . LYS B 1 56 ? 6.453 -1.466 -29.5 1 92.06 56 LYS B N 1
ATOM 2795 C CA . LYS B 1 56 ? 5.57 -1.817 -30.609 1 92.06 56 LYS B CA 1
ATOM 2796 C C . LYS B 1 56 ? 4.699 -3.021 -30.266 1 92.06 56 LYS B C 1
ATOM 2798 O O . LYS B 1 56 ? 3.504 -3.037 -30.562 1 92.06 56 LYS B O 1
ATOM 2803 N N . SER B 1 57 ? 5.32 -3.922 -29.672 1 90.75 57 SER B N 1
ATOM 2804 C CA . SER B 1 57 ? 4.59 -5.109 -29.234 1 90.75 57 SER B CA 1
ATOM 2805 C C . SER B 1 57 ? 3.516 -4.758 -28.219 1 90.75 57 SER B C 1
ATOM 2807 O O . SER B 1 57 ? 2.418 -5.316 -28.25 1 90.75 57 SER B O 1
ATOM 2809 N N . LEU B 1 58 ? 3.834 -3.873 -27.375 1 91.56 58 LEU B N 1
ATOM 2810 C CA . LEU B 1 58 ? 2.887 -3.43 -26.359 1 91.56 58 LEU B CA 1
ATOM 2811 C C . LEU B 1 58 ? 1.634 -2.844 -27 1 91.56 58 LEU B C 1
ATOM 2813 O O . LEU B 1 58 ? 0.517 -3.119 -26.562 1 91.56 58 LEU B O 1
ATOM 2817 N N . LEU B 1 59 ? 1.838 -2.049 -28.047 1 92.56 59 LEU B N 1
ATOM 2818 C CA . LEU B 1 59 ? 0.739 -1.333 -28.688 1 92.56 59 LEU B CA 1
ATOM 2819 C C . LEU B 1 59 ? -0.228 -2.305 -29.359 1 92.56 59 LEU B C 1
ATOM 2821 O O . LEU B 1 59 ? -1.412 -1.998 -29.516 1 92.56 59 LEU B O 1
ATOM 2825 N N . THR B 1 60 ? 0.228 -3.455 -29.672 1 92.88 60 THR B N 1
ATOM 2826 C CA . THR B 1 60 ? -0.616 -4.41 -30.375 1 92.88 60 THR B CA 1
ATOM 2827 C C . THR B 1 60 ? -1.031 -5.555 -29.453 1 92.88 60 THR B C 1
ATOM 2829 O O . THR B 1 60 ? -1.699 -6.496 -29.891 1 92.88 60 THR B O 1
ATOM 2832 N N . ASP B 1 61 ? -0.649 -5.539 -28.266 1 93.62 61 ASP B N 1
ATOM 2833 C CA . ASP B 1 61 ? -0.936 -6.598 -27.297 1 93.62 61 ASP B CA 1
ATOM 2834 C C . ASP B 1 61 ? -2.32 -6.418 -26.672 1 93.62 61 ASP B C 1
ATOM 2836 O O . ASP B 1 61 ? -2.527 -5.52 -25.859 1 93.62 61 ASP B O 1
ATOM 2840 N N . SER B 1 62 ? -3.234 -7.328 -27.016 1 94.56 62 SER B N 1
ATOM 2841 C CA . SER B 1 62 ? -4.609 -7.223 -26.547 1 94.56 62 SER B CA 1
ATOM 2842 C C . SER B 1 62 ? -4.691 -7.406 -25.031 1 94.56 62 SER B C 1
ATOM 2844 O O . SER B 1 62 ? -5.535 -6.797 -24.375 1 94.56 62 SER B O 1
ATOM 2846 N N . VAL B 1 63 ? -3.848 -8.18 -24.453 1 93.75 63 VAL B N 1
ATOM 2847 C CA . VAL B 1 63 ? -3.857 -8.422 -23.016 1 93.75 63 VAL B CA 1
ATOM 2848 C C . VAL B 1 63 ? -3.418 -7.156 -22.281 1 93.75 63 VAL B C 1
ATOM 2850 O O . VAL B 1 63 ? -3.984 -6.805 -21.234 1 93.75 63 VAL B O 1
ATOM 2853 N N . PHE B 1 64 ? -2.428 -6.508 -22.859 1 94.62 64 PHE B N 1
ATOM 2854 C CA . PHE B 1 64 ? -1.963 -5.246 -22.297 1 94.62 64 PHE B CA 1
ATOM 2855 C C . PHE B 1 64 ? -3.092 -4.223 -22.25 1 94.62 64 PHE B C 1
ATOM 2857 O O . PHE B 1 64 ? -3.299 -3.562 -21.234 1 94.62 64 PHE B O 1
ATOM 2864 N N . TRP B 1 65 ? -3.84 -4.148 -23.234 1 95.69 65 TRP B N 1
ATOM 2865 C CA . TRP B 1 65 ? -4.902 -3.152 -23.297 1 95.69 65 TRP B CA 1
ATOM 2866 C C . TRP B 1 65 ? -6.07 -3.547 -22.406 1 95.69 65 TRP B C 1
ATOM 2868 O O . TRP B 1 65 ? -6.746 -2.686 -21.844 1 95.69 65 TRP B O 1
ATOM 2878 N N . THR B 1 66 ? -6.324 -4.824 -22.266 1 95.69 66 THR B N 1
ATOM 2879 C CA . THR B 1 66 ? -7.324 -5.277 -21.312 1 95.69 66 THR B CA 1
ATOM 2880 C C . THR B 1 66 ? -6.926 -4.887 -19.891 1 95.69 66 THR B C 1
ATOM 2882 O O . THR B 1 66 ? -7.754 -4.387 -19.125 1 95.69 66 THR B O 1
ATOM 2885 N N . ALA B 1 67 ? -5.684 -5.105 -19.547 1 97 67 ALA B N 1
ATOM 2886 C CA . ALA B 1 67 ? -5.172 -4.734 -18.234 1 97 67 ALA B CA 1
ATOM 2887 C C . ALA B 1 67 ? -5.305 -3.234 -18 1 97 67 ALA B C 1
ATOM 2889 O O . ALA B 1 67 ? -5.66 -2.803 -16.906 1 97 67 ALA B O 1
ATOM 2890 N N . ASN B 1 68 ? -5.012 -2.467 -19.078 1 97.38 68 ASN B N 1
ATOM 2891 C CA . ASN B 1 68 ? -5.137 -1.019 -18.953 1 97.38 68 ASN B CA 1
ATOM 2892 C C . ASN B 1 68 ? -6.594 -0.592 -18.812 1 97.38 68 ASN B C 1
ATOM 2894 O O . ASN B 1 68 ? -6.902 0.332 -18.062 1 97.38 68 ASN B O 1
ATOM 2898 N N . LEU B 1 69 ? -7.438 -1.194 -19.531 1 97.31 69 LEU B N 1
ATOM 2899 C CA . LEU B 1 69 ? -8.859 -0.886 -19.406 1 97.31 69 LEU B CA 1
ATOM 2900 C C . LEU B 1 69 ? -9.344 -1.145 -17.984 1 97.31 69 LEU B C 1
ATOM 2902 O O . LEU B 1 69 ? -10.062 -0.327 -17.406 1 97.31 69 LEU B O 1
ATOM 2906 N N . ASN B 1 70 ? -8.984 -2.311 -17.438 1 97.44 70 ASN B N 1
ATOM 2907 C CA . ASN B 1 70 ? -9.328 -2.604 -16.047 1 97.44 70 ASN B CA 1
ATOM 2908 C C . ASN B 1 70 ? -8.797 -1.53 -15.109 1 97.44 70 ASN B C 1
ATOM 2910 O O . ASN B 1 70 ? -9.5 -1.104 -14.188 1 97.44 70 ASN B O 1
ATOM 2914 N N . MET B 1 71 ? -7.566 -1.128 -15.367 1 97.88 71 MET B N 1
ATOM 2915 C CA . MET B 1 71 ? -6.949 -0.077 -14.562 1 97.88 71 MET B CA 1
ATOM 2916 C C . MET B 1 71 ? -7.742 1.223 -14.664 1 97.88 71 MET B C 1
ATOM 2918 O O . MET B 1 71 ? -7.992 1.881 -13.656 1 97.88 71 MET B O 1
ATOM 2922 N N . PHE B 1 72 ? -8.195 1.578 -15.828 1 97.81 72 PHE B N 1
ATOM 2923 C CA . PHE B 1 72 ? -8.953 2.809 -16.016 1 97.81 72 PHE B CA 1
ATOM 2924 C C . PHE B 1 72 ? -10.32 2.711 -15.352 1 97.81 72 PHE B C 1
ATOM 2926 O O . PHE B 1 72 ? -10.828 3.699 -14.82 1 97.81 72 PHE B O 1
ATOM 2933 N N . VAL B 1 73 ? -10.938 1.559 -15.422 1 97.88 73 VAL B N 1
ATOM 2934 C CA . VAL B 1 73 ? -12.211 1.359 -14.742 1 97.88 73 VAL B CA 1
ATOM 2935 C C . VAL B 1 73 ? -12.023 1.504 -13.234 1 97.88 73 VAL B C 1
ATOM 2937 O O . VAL B 1 73 ? -12.844 2.135 -12.555 1 97.88 73 VAL B O 1
ATOM 2940 N N . ILE B 1 74 ? -10.961 0.941 -12.742 1 98.06 74 ILE B N 1
ATOM 2941 C CA . ILE B 1 74 ? -10.664 1.093 -11.32 1 98.06 74 ILE B CA 1
ATOM 2942 C C . ILE B 1 74 ? -10.422 2.566 -11 1 98.06 74 ILE B C 1
ATOM 2944 O O . ILE B 1 74 ? -10.953 3.084 -10.008 1 98.06 74 ILE B O 1
ATOM 2948 N N . LEU B 1 75 ? -9.656 3.188 -11.852 1 97.88 75 LEU B N 1
ATOM 2949 C CA . LEU B 1 75 ? -9.297 4.586 -11.641 1 97.88 75 LEU B CA 1
ATOM 2950 C C . LEU B 1 75 ? -10.539 5.473 -11.633 1 97.88 75 LEU B C 1
ATOM 2952 O O . LEU B 1 75 ? -10.719 6.273 -10.719 1 97.88 75 LEU B O 1
ATOM 2956 N N . ILE B 1 76 ? -11.414 5.273 -12.555 1 97.25 76 ILE B N 1
ATOM 2957 C CA . ILE B 1 76 ? -12.523 6.207 -12.742 1 97.25 76 ILE B CA 1
ATOM 2958 C C . ILE B 1 76 ? -13.742 5.727 -11.961 1 97.25 76 ILE B C 1
ATOM 2960 O O . ILE B 1 76 ? -14.219 6.422 -11.062 1 97.25 76 ILE B O 1
ATOM 2964 N N . VAL B 1 77 ? -14.234 4.539 -12.281 1 97.62 77 VAL B N 1
ATOM 2965 C CA . VAL B 1 77 ? -15.438 4.027 -11.625 1 97.62 77 VAL B CA 1
ATOM 2966 C C . VAL B 1 77 ? -15.148 3.75 -10.156 1 97.62 77 VAL B C 1
ATOM 2968 O O . VAL B 1 77 ? -15.953 4.094 -9.281 1 97.62 77 VAL B O 1
ATOM 2971 N N . GLY B 1 78 ? -14 3.09 -9.914 1 97.38 78 GLY B N 1
ATOM 2972 C CA . GLY B 1 78 ? -13.602 2.895 -8.531 1 97.38 78 GLY B CA 1
ATOM 2973 C C . GLY B 1 78 ? -13.406 4.195 -7.773 1 97.38 78 GLY B C 1
ATOM 2974 O O . GLY B 1 78 ? -13.859 4.332 -6.633 1 97.38 78 GLY B O 1
ATOM 2975 N N . GLY B 1 79 ? -12.758 5.117 -8.445 1 97.5 79 GLY B N 1
ATOM 2976 C CA . GLY B 1 79 ? -12.539 6.414 -7.824 1 97.5 79 GLY B CA 1
ATOM 2977 C C . GLY B 1 79 ? -13.82 7.145 -7.488 1 97.5 79 GLY B C 1
ATOM 2978 O O . GLY B 1 79 ? -13.969 7.684 -6.391 1 97.5 79 GLY B O 1
ATOM 2979 N N . VAL B 1 80 ? -14.758 7.172 -8.383 1 97.38 80 VAL B N 1
ATOM 2980 C CA . VAL B 1 80 ? -16.047 7.824 -8.164 1 97.38 80 VAL B CA 1
ATOM 2981 C C . VAL B 1 80 ? -16.766 7.164 -6.984 1 97.38 80 VAL B C 1
ATOM 2983 O O . VAL B 1 80 ? -17.344 7.852 -6.141 1 97.38 80 VAL B O 1
ATOM 2986 N N . SER B 1 81 ? -16.688 5.891 -6.961 1 95.5 81 SER B N 1
ATOM 2987 C CA . SER B 1 81 ? -17.328 5.156 -5.879 1 95.5 81 SER B CA 1
ATOM 2988 C C . SER B 1 81 ? -16.641 5.414 -4.547 1 95.5 81 SER B C 1
ATOM 2990 O O . SER B 1 81 ? -17.312 5.68 -3.539 1 95.5 81 SER B O 1
ATOM 2992 N N . VAL B 1 82 ? -15.312 5.348 -4.539 1 95.44 82 VAL B N 1
ATOM 2993 C CA . VAL B 1 82 ? -14.523 5.543 -3.33 1 95.44 82 VAL B CA 1
ATOM 2994 C C . VAL B 1 82 ? -14.766 6.945 -2.777 1 95.44 82 VAL B C 1
ATOM 2996 O O . VAL B 1 82 ? -15.07 7.109 -1.592 1 95.44 82 VAL B O 1
ATOM 2999 N N . PHE B 1 83 ? -14.695 7.914 -3.615 1 96.31 83 PHE B N 1
ATOM 3000 C CA . PHE B 1 83 ? -14.812 9.289 -3.145 1 96.31 83 PHE B CA 1
ATOM 3001 C C . PHE B 1 83 ? -16.266 9.648 -2.875 1 96.31 83 PHE B C 1
ATOM 3003 O O . PHE B 1 83 ? -16.562 10.453 -1.993 1 96.31 83 PHE B O 1
ATOM 3010 N N . GLY B 1 84 ? -17.172 9.023 -3.656 1 93.62 84 GLY B N 1
ATOM 3011 C CA . GLY B 1 84 ? -18.578 9.164 -3.281 1 93.62 84 GLY B CA 1
ATOM 3012 C C . GLY B 1 84 ? -18.859 8.719 -1.859 1 93.62 84 GLY B C 1
ATOM 3013 O O . GLY B 1 84 ? -19.516 9.43 -1.099 1 93.62 84 GLY B O 1
ATOM 3014 N N . LEU B 1 85 ? -18.344 7.613 -1.49 1 90.25 85 LEU B N 1
ATOM 3015 C CA . LEU B 1 85 ? -18.531 7.082 -0.143 1 90.25 85 LEU B CA 1
ATOM 3016 C C . LEU B 1 85 ? -17.75 7.91 0.875 1 90.25 85 LEU B C 1
ATOM 3018 O O . LEU B 1 85 ? -18.25 8.18 1.973 1 90.25 85 LEU B O 1
ATOM 3022 N N . ALA B 1 86 ? -16.5 8.258 0.521 1 92.56 86 ALA B N 1
ATOM 3023 C CA . ALA B 1 86 ? -15.688 9.055 1.433 1 92.56 86 ALA B CA 1
ATOM 3024 C C . ALA B 1 86 ? -16.375 10.375 1.769 1 92.56 86 ALA B C 1
ATOM 3026 O O . ALA B 1 86 ? -16.375 10.805 2.926 1 92.56 86 ALA B O 1
ATOM 3027 N N . PHE B 1 87 ? -16.938 11.023 0.741 1 93.25 87 PHE B N 1
ATOM 3028 C CA . PHE B 1 87 ? -17.656 12.273 0.959 1 93.25 87 PHE B CA 1
ATOM 3029 C C . PHE B 1 87 ? -18.906 12.047 1.803 1 93.25 87 PHE B C 1
ATOM 3031 O O . PHE B 1 87 ? -19.203 12.828 2.707 1 93.25 87 PHE B O 1
ATOM 3038 N N . LEU B 1 88 ? -19.562 10.992 1.487 1 88.5 88 LEU B N 1
ATOM 3039 C CA . LEU B 1 88 ? -20.75 10.656 2.26 1 88.5 88 LEU B CA 1
ATOM 3040 C C . LEU B 1 88 ? -20.406 10.445 3.73 1 88.5 88 LEU B C 1
ATOM 3042 O O . LEU B 1 88 ? -21.078 10.977 4.613 1 88.5 88 LEU B O 1
ATOM 3046 N N . PHE B 1 89 ? -19.344 9.734 4.016 1 87 89 PHE B N 1
ATOM 3047 C CA . PHE B 1 89 ? -18.922 9.469 5.387 1 87 89 PHE B CA 1
ATOM 3048 C C . PHE B 1 89 ? -18.469 10.758 6.078 1 87 89 PHE B C 1
ATOM 3050 O O . PHE B 1 89 ? -18.719 10.938 7.27 1 87 89 PHE B O 1
ATOM 3057 N N . THR B 1 90 ? -17.812 11.57 5.32 1 89.12 90 THR B N 1
ATOM 3058 C CA . THR B 1 90 ? -17.359 12.844 5.891 1 89.12 90 THR B CA 1
ATOM 3059 C C . THR B 1 90 ? -18.547 13.688 6.316 1 89.12 90 THR B C 1
ATOM 3061 O O . THR B 1 90 ? -18.547 14.289 7.395 1 89.12 90 THR B O 1
ATOM 3064 N N . VAL B 1 91 ? -19.594 13.766 5.516 1 87.19 91 VAL B N 1
ATOM 3065 C CA . VAL B 1 91 ? -20.812 14.516 5.828 1 87.19 91 VAL B CA 1
ATOM 3066 C C . VAL B 1 91 ? -21.469 13.945 7.082 1 87.19 91 VAL B C 1
ATOM 3068 O O . VAL B 1 91 ? -21.859 14.688 7.98 1 87.19 91 VAL B O 1
ATOM 3071 N N . LEU B 1 92 ? -21.422 12.695 7.164 1 83.12 92 LEU B N 1
ATOM 3072 C CA . LEU B 1 92 ? -22.078 12.023 8.281 1 83.12 92 LEU B CA 1
ATOM 3073 C C . LEU B 1 92 ? -21.312 12.266 9.578 1 83.12 92 LEU B C 1
ATOM 3075 O O . LEU B 1 92 ? -21.922 12.562 10.609 1 83.12 92 LEU B O 1
ATOM 3079 N N . ILE B 1 93 ? -20.109 12.148 9.516 1 83.88 93 ILE B N 1
ATOM 3080 C CA . ILE B 1 93 ? -19.297 12.273 10.719 1 83.88 93 ILE B CA 1
ATOM 3081 C C . ILE B 1 93 ? -19.281 13.727 11.18 1 83.88 93 ILE B C 1
ATOM 3083 O O . ILE B 1 93 ? -19.266 14.008 12.383 1 83.88 93 ILE B O 1
ATOM 3087 N N . ASN B 1 94 ? -19.328 14.633 10.258 1 82.38 94 ASN B N 1
ATOM 3088 C CA . ASN B 1 94 ? -19.281 16.047 10.602 1 82.38 94 ASN B CA 1
ATOM 3089 C C . ASN B 1 94 ? -20.656 16.578 10.992 1 82.38 94 ASN B C 1
ATOM 3091 O O . ASN B 1 94 ? -20.781 17.719 11.438 1 82.38 94 ASN B O 1
ATOM 3095 N N . SER B 1 95 ? -21.719 15.859 10.766 1 77.62 95 SER B N 1
ATOM 3096 C CA . SER B 1 95 ? -23.078 16.297 11.078 1 77.62 95 SER B CA 1
ATOM 3097 C C . SER B 1 95 ? -23.328 16.281 12.578 1 77.62 95 SER B C 1
ATOM 3099 O O . SER B 1 95 ? -24.406 16.688 13.039 1 77.62 95 SER B O 1
ATOM 3101 N N . GLY B 1 96 ? -22.344 15.938 13.367 1 71.69 96 GLY B N 1
ATOM 3102 C CA . GLY B 1 96 ? -22.516 15.977 14.805 1 71.69 96 GLY B CA 1
ATOM 3103 C C . GLY B 1 96 ? -22.984 14.656 15.391 1 71.69 96 GLY B C 1
ATOM 3104 O O . GLY B 1 96 ? -23.609 14.633 16.453 1 71.69 96 GLY B O 1
ATOM 3105 N N . ILE B 1 97 ? -22.844 13.633 14.633 1 68.81 97 ILE B N 1
ATOM 3106 C CA . ILE B 1 97 ? -23.219 12.32 15.148 1 68.81 97 ILE B CA 1
ATOM 3107 C C . ILE B 1 97 ? -22.391 12.008 16.391 1 68.81 97 ILE B C 1
ATOM 3109 O O . ILE B 1 97 ? -21.281 12.516 16.562 1 68.81 97 ILE B O 1
ATOM 3113 N N . TRP B 1 98 ? -23.078 11.266 17.328 1 70.5 98 TRP B N 1
ATOM 3114 C CA . TRP B 1 98 ? -22.375 10.867 18.547 1 70.5 98 TRP B CA 1
ATOM 3115 C C . TRP B 1 98 ? -21.359 9.773 18.25 1 70.5 98 TRP B C 1
ATOM 3117 O O . TRP B 1 98 ? -21.578 8.922 17.391 1 70.5 98 TRP B O 1
ATOM 3127 N N . GLY B 1 99 ? -20.156 9.883 18.812 1 77 99 GLY B N 1
ATOM 3128 C CA . GLY B 1 99 ? -19.141 8.844 18.672 1 77 99 GLY B CA 1
ATOM 3129 C C . GLY B 1 99 ? -18.266 9.023 17.453 1 77 99 GLY B C 1
ATOM 3130 O O . GLY B 1 99 ? -17.984 8.055 16.75 1 77 99 GLY B O 1
ATOM 3131 N N . LYS B 1 100 ? -17.922 10.203 17.156 1 82.25 100 LYS B N 1
ATOM 3132 C CA . LYS B 1 100 ? -17.094 10.539 16.016 1 82.25 100 LYS B CA 1
ATOM 3133 C C . LYS B 1 100 ? -15.828 9.695 15.984 1 82.25 100 LYS B C 1
ATOM 3135 O O . LYS B 1 100 ? -15.477 9.133 14.945 1 82.25 100 LYS B O 1
ATOM 3140 N N . LYS B 1 101 ? -15.32 9.531 17.109 1 80.94 101 LYS B N 1
ATOM 3141 C CA . LYS B 1 101 ? -14.078 8.773 17.203 1 80.94 101 LYS B CA 1
ATOM 3142 C C . LYS B 1 101 ? -14.305 7.297 16.891 1 80.94 101 LYS B C 1
ATOM 3144 O O . LYS B 1 101 ? -13.477 6.656 16.25 1 80.94 101 LYS B O 1
ATOM 3149 N N . PHE B 1 102 ? -15.406 6.859 17.359 1 81.12 102 PHE B N 1
ATOM 3150 C CA . PHE B 1 102 ? -15.75 5.457 17.125 1 81.12 102 PHE B CA 1
ATOM 3151 C C . PHE B 1 102 ? -15.969 5.184 15.648 1 81.12 102 PHE B C 1
ATOM 3153 O O . PHE B 1 102 ? -15.453 4.203 15.109 1 81.12 102 PHE B O 1
ATOM 3160 N N . PHE B 1 103 ? -16.656 6.035 15.016 1 80.94 103 PHE B N 1
ATOM 3161 C CA . PHE B 1 103 ? -16.969 5.832 13.609 1 80.94 103 PHE B CA 1
ATOM 3162 C C . PHE B 1 103 ? -15.727 6.012 12.75 1 80.94 103 PHE B C 1
ATOM 3164 O O . PHE B 1 103 ? -15.547 5.316 11.742 1 80.94 103 PHE B O 1
ATOM 3171 N N . ARG B 1 104 ? -14.891 6.852 13.141 1 83.12 104 ARG B N 1
ATOM 3172 C CA . ARG B 1 104 ? -13.617 7.027 12.438 1 83.12 104 ARG B CA 1
ATOM 3173 C C . ARG B 1 104 ? -12.773 5.762 12.508 1 83.12 104 ARG B C 1
ATOM 3175 O O . ARG B 1 104 ? -12.195 5.34 11.508 1 83.12 104 ARG B O 1
ATOM 3182 N N . ALA B 1 105 ? -12.797 5.184 13.664 1 79.81 105 ALA B N 1
ATOM 3183 C CA . ALA B 1 105 ? -12.023 3.955 13.859 1 79.81 105 ALA B CA 1
ATOM 3184 C C . ALA B 1 105 ? -12.617 2.805 13.047 1 79.81 105 ALA B C 1
ATOM 3186 O O . ALA B 1 105 ? -11.875 2.027 12.438 1 79.81 105 ALA B O 1
ATOM 3187 N N . LEU B 1 106 ? -13.859 2.783 13.047 1 80 106 LEU B N 1
ATOM 3188 C CA . LEU B 1 106 ? -14.547 1.706 12.344 1 80 106 LEU B CA 1
ATOM 3189 C C . LEU B 1 106 ? -14.32 1.807 10.836 1 80 106 LEU B C 1
ATOM 3191 O O . LEU B 1 106 ? -14.102 0.793 10.172 1 80 106 LEU B O 1
ATOM 3195 N N . ILE B 1 107 ? -14.461 2.996 10.375 1 82.19 107 ILE B N 1
ATOM 3196 C CA . ILE B 1 107 ? -14.328 3.221 8.945 1 82.19 107 ILE B CA 1
ATOM 3197 C C . ILE B 1 107 ? -12.883 2.959 8.508 1 82.19 107 ILE B C 1
ATOM 3199 O O . ILE B 1 107 ? -12.641 2.453 7.41 1 82.19 107 ILE B O 1
ATOM 3203 N N . PHE B 1 108 ? -11.969 3.105 9.422 1 81.56 108 PHE B N 1
ATOM 3204 C CA . PHE B 1 108 ? -10.555 2.947 9.102 1 81.56 108 PHE B CA 1
ATOM 3205 C C . PHE B 1 108 ? -10.094 1.52 9.367 1 81.56 108 PHE B C 1
ATOM 3207 O O . PHE B 1 108 ? -9.047 1.096 8.867 1 81.56 108 PHE B O 1
ATOM 3214 N N . MET B 1 109 ? -10.789 0.733 10 1 79.5 109 MET B N 1
ATOM 3215 C CA . MET B 1 109 ? -10.422 -0.59 10.492 1 79.5 109 MET B CA 1
ATOM 3216 C C . MET B 1 109 ? -9.977 -1.491 9.344 1 79.5 109 MET B C 1
ATOM 3218 O O . MET B 1 109 ? -8.992 -2.223 9.469 1 79.5 109 MET B O 1
ATOM 3222 N N . PRO B 1 110 ? -10.648 -1.494 8.219 1 82.44 110 PRO B N 1
ATOM 3223 C CA . PRO B 1 110 ? -10.219 -2.371 7.129 1 82.44 110 PRO B CA 1
ATOM 3224 C C . PRO B 1 110 ? -8.773 -2.121 6.703 1 82.44 110 PRO B C 1
ATOM 3226 O O . PRO B 1 110 ? -8.102 -3.037 6.23 1 82.44 110 PRO B O 1
ATOM 3229 N N . ASN B 1 111 ? -8.328 -0.935 6.938 1 83.56 111 ASN B N 1
ATOM 3230 C CA . ASN B 1 111 ? -6.984 -0.571 6.492 1 83.56 111 ASN B CA 1
ATOM 3231 C C . ASN B 1 111 ? -5.914 -1.113 7.438 1 83.56 111 ASN B C 1
ATOM 3233 O O . ASN B 1 111 ? -4.727 -1.087 7.113 1 83.56 111 ASN B O 1
ATOM 3237 N N . VAL B 1 112 ? -6.359 -1.661 8.547 1 82.88 112 VAL B N 1
ATOM 3238 C CA . VAL B 1 112 ? -5.418 -2.26 9.492 1 82.88 112 VAL B CA 1
ATOM 3239 C C . VAL B 1 112 ? -5.352 -3.77 9.266 1 82.88 112 VAL B C 1
ATOM 3241 O O . VAL B 1 112 ? -4.48 -4.449 9.812 1 82.88 112 VAL B O 1
ATOM 3244 N N . ILE B 1 113 ? -6.246 -4.238 8.43 1 85.31 113 ILE B N 1
ATOM 3245 C CA . ILE B 1 113 ? -6.305 -5.656 8.094 1 85.31 113 ILE B CA 1
ATOM 3246 C C . ILE B 1 113 ? -5.512 -5.918 6.816 1 85.31 113 ILE B C 1
ATOM 3248 O O . ILE B 1 113 ? -5.555 -5.121 5.879 1 85.31 113 ILE B O 1
ATOM 3252 N N . ALA B 1 114 ? -4.793 -7.016 6.801 1 88.06 114 ALA B N 1
ATOM 3253 C CA . ALA B 1 114 ? -4.027 -7.387 5.613 1 88.06 114 ALA B CA 1
ATOM 3254 C C . ALA B 1 114 ? -4.945 -7.551 4.402 1 88.06 114 ALA B C 1
ATOM 3256 O O . ALA B 1 114 ? -6.039 -8.109 4.516 1 88.06 114 ALA B O 1
ATOM 3257 N N . VAL B 1 115 ? -4.492 -7.094 3.33 1 89 115 VAL B N 1
ATOM 3258 C CA . VAL B 1 115 ? -5.277 -7.129 2.102 1 89 115 VAL B CA 1
ATOM 3259 C C . VAL B 1 115 ? -5.664 -8.57 1.773 1 89 115 VAL B C 1
ATOM 3261 O O . VAL B 1 115 ? -6.801 -8.836 1.381 1 89 115 VAL B O 1
ATOM 3264 N N . VAL B 1 116 ? -4.723 -9.453 1.947 1 88.75 116 VAL B N 1
ATOM 3265 C CA . VAL B 1 116 ? -4.988 -10.852 1.624 1 88.75 116 VAL B CA 1
ATOM 3266 C C . VAL B 1 116 ? -6.102 -11.383 2.52 1 88.75 116 VAL B C 1
ATOM 3268 O O . VAL B 1 116 ? -6.945 -12.164 2.072 1 88.75 116 VAL B O 1
ATOM 3271 N N . ALA B 1 117 ? -6.062 -10.984 3.723 1 84.88 117 ALA B N 1
ATOM 3272 C CA . ALA B 1 117 ? -7.133 -11.398 4.625 1 84.88 117 ALA B CA 1
ATOM 3273 C C . ALA B 1 117 ? -8.469 -10.797 4.199 1 84.88 117 ALA B C 1
ATOM 3275 O O . ALA B 1 117 ? -9.5 -11.477 4.215 1 84.88 117 ALA B O 1
ATOM 3276 N N . ILE B 1 118 ? -8.438 -9.602 3.807 1 85 118 ILE B N 1
ATOM 3277 C CA . ILE B 1 118 ? -9.648 -8.914 3.377 1 85 118 ILE B CA 1
ATOM 3278 C C . ILE B 1 118 ? -10.211 -9.594 2.133 1 85 118 ILE B C 1
ATOM 3280 O O . ILE B 1 118 ? -11.414 -9.844 2.049 1 85 118 ILE B O 1
ATOM 3284 N N . THR B 1 119 ? -9.344 -9.852 1.214 1 87.06 119 THR B N 1
ATOM 3285 C CA . THR B 1 119 ? -9.812 -10.445 -0.034 1 87.06 119 THR B CA 1
ATOM 3286 C C . THR B 1 119 ? -10.289 -11.875 0.194 1 87.06 119 THR B C 1
ATOM 3288 O O . THR B 1 119 ? -11.227 -12.336 -0.47 1 87.06 119 THR B O 1
ATOM 3291 N N . THR B 1 120 ? -9.633 -12.586 1.031 1 79.94 120 THR B N 1
ATOM 3292 C CA . THR B 1 120 ? -10.094 -13.922 1.395 1 79.94 120 THR B CA 1
ATOM 3293 C C . THR B 1 120 ? -11.5 -13.867 1.995 1 79.94 120 THR B C 1
ATOM 3295 O O . THR B 1 120 ? -12.352 -14.703 1.688 1 79.94 120 THR B O 1
ATOM 3298 N N . PHE B 1 121 ? -11.68 -12.859 2.74 1 75.94 121 PHE B N 1
ATOM 3299 C CA . PHE B 1 121 ? -13.008 -12.648 3.318 1 75.94 121 PHE B CA 1
ATOM 3300 C C . PHE B 1 121 ? -14.039 -12.398 2.229 1 75.94 121 PHE B C 1
ATOM 3302 O O . PHE B 1 121 ? -15.117 -12.992 2.244 1 75.94 121 PHE B O 1
ATOM 3309 N N . TRP B 1 122 ? -13.75 -11.516 1.396 1 78.75 122 TRP B N 1
ATOM 3310 C CA . TRP B 1 122 ? -14.703 -11.18 0.345 1 78.75 122 TRP B CA 1
ATOM 3311 C C . TRP B 1 122 ? -14.938 -12.367 -0.58 1 78.75 122 TRP B C 1
ATOM 3313 O O . TRP B 1 122 ? -16.031 -12.539 -1.12 1 78.75 122 TRP B O 1
ATOM 3323 N N . SER B 1 123 ? -13.93 -13.133 -0.765 1 74.44 123 SER B N 1
ATOM 3324 C CA . SER B 1 123 ? -14.125 -14.367 -1.525 1 74.44 123 SER B CA 1
ATOM 3325 C C . SER B 1 123 ? -15.125 -15.289 -0.841 1 74.44 123 SER B C 1
ATOM 3327 O O . SER B 1 123 ? -15.914 -15.953 -1.507 1 74.44 123 SER B O 1
ATOM 3329 N N . PHE B 1 124 ? -15.094 -15.281 0.415 1 71.69 124 PHE B N 1
ATOM 3330 C CA . PHE B 1 124 ? -16.047 -16.078 1.183 1 71.69 124 PHE B CA 1
ATOM 3331 C C . PHE B 1 124 ? -17.453 -15.5 1.061 1 71.69 124 PHE B C 1
ATOM 3333 O O . PHE B 1 124 ? -18.438 -16.25 0.969 1 71.69 124 PHE B O 1
ATOM 3340 N N . VAL B 1 125 ? -17.516 -14.258 1.1 1 75.88 125 VAL B N 1
ATOM 3341 C CA . VAL B 1 125 ? -18.812 -13.594 0.979 1 75.88 125 VAL B CA 1
ATOM 3342 C C . VAL B 1 125 ? -19.453 -13.953 -0.358 1 75.88 125 VAL B C 1
ATOM 3344 O O . VAL B 1 125 ? -20.656 -14.195 -0.426 1 75.88 125 VAL B O 1
ATOM 3347 N N . PHE B 1 126 ? -18.641 -14.102 -1.313 1 78.44 126 PHE B N 1
ATOM 3348 C CA . PHE B 1 126 ? -19.156 -14.281 -2.662 1 78.44 126 PHE B CA 1
ATOM 3349 C C . PHE B 1 126 ? -19.219 -15.758 -3.033 1 78.44 126 PHE B C 1
ATOM 3351 O O . PHE B 1 126 ? -19.594 -16.109 -4.152 1 78.44 126 PHE B O 1
ATOM 3358 N N . MET B 1 127 ? -18.703 -16.578 -2.123 1 73.19 127 MET B N 1
ATOM 3359 C CA . MET B 1 127 ? -18.75 -18.016 -2.395 1 73.19 127 MET B CA 1
ATOM 3360 C C . MET B 1 127 ? -20.141 -18.453 -2.811 1 73.19 127 MET B C 1
ATOM 3362 O O . MET B 1 127 ? -21.141 -17.984 -2.244 1 73.19 127 MET B O 1
ATOM 3366 N N . PRO B 1 128 ? -20 -19.359 -3.822 1 70.38 128 PRO B N 1
ATOM 3367 C CA . PRO B 1 128 ? -21.312 -19.875 -4.238 1 70.38 128 PRO B CA 1
ATOM 3368 C C . PRO B 1 128 ? -21.938 -20.797 -3.191 1 70.38 128 PRO B C 1
ATOM 3370 O O . PRO B 1 128 ? -21.219 -21.406 -2.383 1 70.38 128 PRO B O 1
ATOM 3373 N N . ARG B 1 129 ? -23.219 -20.875 -3.119 1 66.12 129 ARG B N 1
ATOM 3374 C CA . ARG B 1 129 ? -24.062 -21.797 -2.371 1 66.12 129 ARG B CA 1
ATOM 3375 C C . ARG B 1 129 ? -24.047 -21.469 -0.881 1 66.12 129 ARG B C 1
ATOM 3377 O O . ARG B 1 129 ? -25.094 -21.406 -0.244 1 66.12 129 ARG B O 1
ATOM 3384 N N . TYR B 1 130 ? -22.656 -21.25 -0.308 1 63.91 130 TYR B N 1
ATOM 3385 C CA . TYR B 1 130 ? -22.641 -21.109 1.144 1 63.91 130 TYR B CA 1
ATOM 3386 C C . TYR B 1 130 ? -22.047 -19.75 1.547 1 63.91 130 TYR B C 1
ATOM 3388 O O . TYR B 1 130 ? -21.75 -19.531 2.723 1 63.91 130 TYR B O 1
ATOM 3396 N N . GLY B 1 131 ? -21.969 -18.906 0.583 1 71.19 131 GLY B N 1
ATOM 3397 C CA . GLY B 1 131 ? -21.422 -17.609 0.917 1 71.19 131 GLY B CA 1
ATOM 3398 C C . GLY B 1 131 ? -22.391 -16.75 1.714 1 71.19 131 GLY B C 1
ATOM 3399 O O . GLY B 1 131 ? -23.594 -17.016 1.75 1 71.19 131 GLY B O 1
ATOM 3400 N N . LEU B 1 132 ? -21.844 -15.852 2.443 1 70.62 132 LEU B N 1
ATOM 3401 C CA . LEU B 1 132 ? -22.656 -14.969 3.285 1 70.62 132 LEU B CA 1
ATOM 3402 C C . LEU B 1 132 ? -23.688 -14.227 2.457 1 70.62 132 LEU B C 1
ATOM 3404 O O . LEU B 1 132 ? -24.844 -14.078 2.887 1 70.62 132 LEU B O 1
ATOM 3408 N N . LEU B 1 133 ? -23.297 -13.805 1.294 1 72.5 133 LEU B N 1
ATOM 3409 C CA . LEU B 1 133 ? -24.219 -13.062 0.438 1 72.5 133 LEU B CA 1
ATOM 3410 C C . LEU B 1 133 ? -25.344 -13.961 -0.053 1 72.5 133 LEU B C 1
ATOM 3412 O O . LEU B 1 133 ? -26.516 -13.57 -0.017 1 72.5 133 LEU B O 1
ATOM 3416 N N . THR B 1 134 ? -24.906 -15.102 -0.488 1 71.12 134 THR B N 1
ATOM 3417 C CA . THR B 1 134 ? -25.906 -16.062 -0.974 1 71.12 134 THR B CA 1
ATOM 3418 C C . THR B 1 134 ? -26.875 -16.438 0.138 1 71.12 134 THR B C 1
ATOM 3420 O O . THR B 1 134 ? -28.094 -16.453 -0.07 1 71.12 134 THR B O 1
ATOM 3423 N N . SER B 1 135 ? -26.344 -16.656 1.297 1 71.31 135 SER B N 1
ATOM 3424 C CA . SER B 1 135 ? -27.188 -17.047 2.43 1 71.31 135 SER B CA 1
ATOM 3425 C C . SER B 1 135 ? -28.125 -15.914 2.828 1 71.31 135 SER B C 1
ATOM 3427 O O . SER B 1 135 ? -29.297 -16.156 3.152 1 71.31 135 SER B O 1
ATOM 3429 N N . PHE B 1 136 ? -27.641 -14.789 2.789 1 72.75 136 PHE B N 1
ATOM 3430 C CA . PHE B 1 136 ? -28.453 -13.617 3.135 1 72.75 136 PHE B CA 1
ATOM 3431 C C . PHE B 1 136 ? -29.562 -13.398 2.111 1 72.75 136 PHE B C 1
ATOM 3433 O O . PHE B 1 136 ? -30.703 -13.156 2.477 1 72.75 136 PHE B O 1
ATOM 3440 N N . LEU B 1 137 ? -29.188 -13.469 0.896 1 75.88 137 LEU B N 1
ATOM 3441 C CA . LEU B 1 137 ? -30.172 -13.258 -0.167 1 75.88 137 LEU B CA 1
ATOM 3442 C C . LEU B 1 137 ? -31.234 -14.352 -0.152 1 75.88 137 LEU B C 1
ATOM 3444 O O . LEU B 1 137 ? -32.406 -14.078 -0.371 1 75.88 137 LEU B O 1
ATOM 3448 N N . LYS B 1 138 ? -30.797 -15.531 0.112 1 77.62 138 LYS B N 1
ATOM 3449 C CA . LYS B 1 138 ? -31.75 -16.641 0.226 1 77.62 138 LYS B CA 1
ATOM 3450 C C . LYS B 1 138 ? -32.719 -16.406 1.384 1 77.62 138 LYS B C 1
ATOM 3452 O O . LYS B 1 138 ? -33.906 -16.688 1.27 1 77.62 138 LYS B O 1
ATOM 3457 N N . SER B 1 139 ? -32.188 -15.875 2.438 1 78.12 139 SER B N 1
ATOM 3458 C CA . SER B 1 139 ? -33.031 -15.617 3.607 1 78.12 139 SER B CA 1
ATOM 3459 C C . SER B 1 139 ? -34.094 -14.555 3.312 1 78.12 139 SER B C 1
ATOM 3461 O O . SER B 1 139 ? -35.156 -14.547 3.934 1 78.12 139 SER B O 1
ATOM 3463 N N . LEU B 1 140 ? -33.75 -13.711 2.426 1 79.56 140 LEU B N 1
ATOM 3464 C CA . LEU B 1 140 ? -34.719 -12.672 2.041 1 79.56 140 LEU B CA 1
ATOM 3465 C C . LEU B 1 140 ? -35.656 -13.164 0.938 1 79.56 140 LEU B C 1
ATOM 3467 O O . LEU B 1 140 ? -36.531 -12.43 0.5 1 79.56 140 LEU B O 1
ATOM 3471 N N . GLY B 1 141 ? -35.344 -14.398 0.511 1 79.69 141 GLY B N 1
ATOM 3472 C CA . GLY B 1 141 ? -36.188 -14.977 -0.523 1 79.69 141 GLY B CA 1
ATOM 3473 C C . GLY B 1 141 ? -35.781 -14.586 -1.927 1 79.69 141 GLY B C 1
ATOM 3474 O O . GLY B 1 141 ? -36.5 -14.805 -2.889 1 79.69 141 GLY B O 1
ATOM 3475 N N . LEU B 1 142 ? -34.688 -13.906 -2.008 1 81.12 142 LEU B N 1
ATOM 3476 C CA . LEU B 1 142 ? -34.188 -13.477 -3.314 1 81.12 142 LEU B CA 1
ATOM 3477 C C . LEU B 1 142 ? -33.344 -14.562 -3.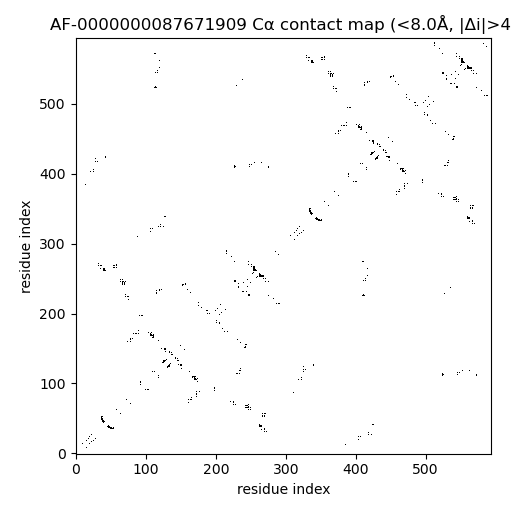953 1 81.12 142 LEU B C 1
ATOM 3479 O O . LEU B 1 142 ? -32.125 -14.352 -4.191 1 81.12 142 LEU B O 1
ATOM 3483 N N . ASN B 1 143 ? -33.875 -15.617 -4.391 1 78.19 143 ASN B N 1
ATOM 3484 C CA . ASN B 1 143 ? -33.188 -16.812 -4.859 1 78.19 143 ASN B CA 1
ATOM 3485 C C . ASN B 1 143 ? -32.531 -16.578 -6.203 1 78.19 143 ASN B C 1
ATOM 3487 O O . ASN B 1 143 ? -31.438 -17.125 -6.457 1 78.19 143 ASN B O 1
ATOM 3491 N N . GLN B 1 144 ? -33.188 -15.734 -6.969 1 77.12 144 GLN B N 1
ATOM 3492 C CA . GLN B 1 144 ? -32.594 -15.461 -8.273 1 77.12 144 GLN B CA 1
ATOM 3493 C C . GLN B 1 144 ? -31.25 -14.727 -8.125 1 77.12 144 GLN B C 1
ATOM 3495 O O . GLN B 1 144 ? -30.266 -15.055 -8.797 1 77.12 144 GLN B O 1
ATOM 3500 N N . LEU B 1 145 ? -31.281 -13.859 -7.277 1 74.19 145 LEU B N 1
ATOM 3501 C CA . LEU B 1 145 ? -30.047 -13.102 -7.035 1 74.19 145 LEU B CA 1
ATOM 3502 C C . LEU B 1 145 ? -29.016 -13.953 -6.309 1 74.19 145 LEU B C 1
ATOM 3504 O O . LEU B 1 145 ? -27.812 -13.797 -6.52 1 74.19 145 LEU B O 1
ATOM 3508 N N . ALA B 1 146 ? -29.562 -14.836 -5.504 1 73.12 146 ALA B N 1
ATOM 3509 C CA . ALA B 1 146 ? -28.688 -15.719 -4.738 1 73.12 146 ALA B CA 1
ATOM 3510 C C . ALA B 1 146 ? -27.969 -16.703 -5.648 1 73.12 146 ALA B C 1
ATOM 3512 O O . ALA B 1 146 ? -26.922 -17.25 -5.281 1 73.12 146 ALA B O 1
ATOM 3513 N N . SER B 1 147 ? -28.484 -16.844 -6.844 1 73.31 147 SER B N 1
ATOM 3514 C CA . SER B 1 147 ? -27.938 -17.844 -7.746 1 73.31 147 SER B CA 1
ATOM 3515 C C . SER B 1 147 ? -26.797 -17.281 -8.586 1 73.31 147 SER B C 1
ATOM 3517 O O . SER B 1 147 ? -26.094 -18.016 -9.266 1 73.31 147 SER B O 1
ATOM 3519 N N . ILE B 1 148 ? -26.688 -16 -8.469 1 73.06 148 ILE B N 1
ATOM 3520 C CA . ILE B 1 148 ? -25.609 -15.383 -9.227 1 73.06 148 ILE B CA 1
ATOM 3521 C C . ILE B 1 148 ? -24.266 -15.789 -8.641 1 73.06 148 ILE B C 1
ATOM 3523 O O . ILE B 1 148 ? -24.062 -15.734 -7.426 1 73.06 148 ILE B O 1
ATOM 3527 N N . SER B 1 149 ? -23.391 -16.344 -9.555 1 78.12 149 SER B N 1
ATOM 3528 C CA . SER B 1 149 ? -22.031 -16.656 -9.125 1 78.12 149 SER B CA 1
ATOM 3529 C C . SER B 1 149 ? -21.141 -15.422 -9.203 1 78.12 149 SER B C 1
ATOM 3531 O O . SER B 1 149 ? -20.625 -15.094 -10.273 1 78.12 149 SER B O 1
ATOM 3533 N N . TRP B 1 150 ? -20.984 -14.812 -8.117 1 77.56 150 TRP B N 1
ATOM 3534 C CA . TRP B 1 150 ? -20.188 -13.594 -8.047 1 77.56 150 TRP B CA 1
ATOM 3535 C C . TRP B 1 150 ? -18.703 -13.883 -8.266 1 77.56 150 TRP B C 1
ATOM 3537 O O . TRP B 1 150 ? -17.922 -12.969 -8.508 1 77.56 150 TRP B O 1
ATOM 3547 N N . THR B 1 151 ? -18.375 -15.148 -8.25 1 76.44 151 THR B N 1
ATOM 3548 C CA . THR B 1 151 ? -16.984 -15.523 -8.469 1 76.44 151 THR B CA 1
ATOM 3549 C C . THR B 1 151 ? -16.766 -16.016 -9.898 1 76.44 151 THR B C 1
ATOM 3551 O O . THR B 1 151 ? -15.656 -16.406 -10.266 1 76.44 151 THR B O 1
ATOM 3554 N N . ALA B 1 152 ? -17.844 -15.93 -10.664 1 81.06 152 ALA B N 1
ATOM 3555 C CA . ALA B 1 152 ? -17.719 -16.266 -12.086 1 81.06 152 ALA B CA 1
ATOM 3556 C C . ALA B 1 152 ? -16.875 -15.219 -12.812 1 81.06 152 ALA B C 1
ATOM 3558 O O . ALA B 1 152 ? -16.844 -14.047 -12.422 1 81.06 152 ALA B O 1
ATOM 3559 N N . PRO B 1 153 ? -16.172 -15.672 -13.789 1 82.06 153 PRO B N 1
ATOM 3560 C CA . PRO B 1 153 ? -15.266 -14.781 -14.516 1 82.06 153 PRO B CA 1
ATOM 3561 C C . PRO B 1 153 ? -15.938 -13.484 -14.961 1 82.06 153 PRO B C 1
ATOM 3563 O O . PRO B 1 153 ? -15.305 -12.422 -14.953 1 82.06 153 PRO B O 1
ATOM 3566 N N . GLU B 1 154 ? -17.203 -13.57 -15.289 1 83.19 154 GLU B N 1
ATOM 3567 C CA . GLU B 1 154 ? -17.891 -12.391 -15.797 1 83.19 154 GLU B CA 1
ATOM 3568 C C . GLU B 1 154 ? -18.188 -11.391 -14.688 1 83.19 154 GLU B C 1
ATOM 3570 O O . GLU B 1 154 ? -18.328 -10.195 -14.938 1 83.19 154 GLU B O 1
ATOM 3575 N N . HIS B 1 155 ? -18.25 -11.844 -13.438 1 88.19 155 HIS B N 1
ATOM 3576 C CA . HIS B 1 155 ? -18.641 -10.984 -12.328 1 88.19 155 HIS B CA 1
ATOM 3577 C C . HIS B 1 155 ? -17.469 -10.727 -11.383 1 88.19 155 HIS B C 1
ATOM 3579 O O . HIS B 1 155 ? -17.547 -9.836 -10.531 1 88.19 155 HIS B O 1
ATOM 3585 N N . MET B 1 156 ? -16.469 -11.414 -11.617 1 88.56 156 MET B N 1
ATOM 3586 C CA . MET B 1 156 ? -15.367 -11.43 -10.656 1 88.56 156 MET B CA 1
ATOM 3587 C C . MET B 1 156 ? -14.781 -10.031 -10.484 1 88.56 156 MET B C 1
ATOM 3589 O O . MET B 1 156 ? -14.469 -9.617 -9.359 1 88.56 156 MET B O 1
ATOM 3593 N N . PHE B 1 157 ? -14.703 -9.289 -11.602 1 94.06 157 PHE B N 1
ATOM 3594 C CA . PHE B 1 157 ? -14.125 -7.953 -11.547 1 94.06 157 PHE B CA 1
ATOM 3595 C C . PHE B 1 157 ? -14.961 -7.035 -10.664 1 94.06 157 PHE B C 1
ATOM 3597 O O . PHE B 1 157 ? -14.414 -6.32 -9.812 1 94.06 157 PHE B O 1
ATOM 3604 N N . TRP B 1 158 ? -16.188 -7.129 -10.789 1 92.5 158 TRP B N 1
ATOM 3605 C CA . TRP B 1 158 ? -17.078 -6.254 -10.031 1 92.5 158 TRP B CA 1
ATOM 3606 C C . TRP B 1 158 ? -17.141 -6.668 -8.57 1 92.5 158 TRP B C 1
ATOM 3608 O O . TRP B 1 158 ? -17.25 -5.816 -7.68 1 92.5 158 TRP B O 1
ATOM 3618 N N . SER B 1 159 ? -17.094 -7.969 -8.352 1 88.56 159 SER B N 1
ATOM 3619 C CA . SER B 1 159 ? -17.016 -8.445 -6.973 1 88.56 159 SER B CA 1
ATOM 3620 C C . SER B 1 159 ? -15.766 -7.918 -6.273 1 88.56 159 SER B C 1
ATOM 3622 O O . SER B 1 159 ? -15.836 -7.457 -5.133 1 88.56 159 SER B O 1
ATOM 3624 N N . MET B 1 160 ? -14.672 -7.984 -7.008 1 91.5 160 MET B N 1
ATOM 3625 C CA . MET B 1 160 ? -13.422 -7.445 -6.488 1 91.5 160 MET B CA 1
ATOM 3626 C C . MET B 1 160 ? -13.539 -5.945 -6.234 1 91.5 160 MET B C 1
ATOM 3628 O O . MET B 1 160 ? -13.078 -5.445 -5.207 1 91.5 160 MET B O 1
ATOM 3632 N N . MET B 1 161 ? -14.242 -5.25 -7.133 1 94 161 MET B N 1
ATOM 3633 C CA . MET B 1 161 ? -14.398 -3.799 -7.051 1 94 161 MET B CA 1
ATOM 3634 C C . MET B 1 161 ? -15.148 -3.406 -5.781 1 94 161 MET B C 1
ATOM 3636 O O . MET B 1 161 ? -14.82 -2.404 -5.145 1 94 161 MET B O 1
ATOM 3640 N N . ILE B 1 162 ? -16.062 -4.18 -5.414 1 88.19 162 ILE B N 1
ATOM 3641 C CA . ILE B 1 162 ? -16.859 -3.896 -4.219 1 88.19 162 ILE B CA 1
ATOM 3642 C C . ILE B 1 162 ? -15.953 -3.902 -2.99 1 88.19 162 ILE B C 1
ATOM 3644 O O . ILE B 1 162 ? -16 -2.984 -2.17 1 88.19 162 ILE B O 1
ATOM 3648 N N . GLY B 1 163 ? -15.148 -4.965 -2.877 1 87.06 163 GLY B N 1
ATOM 3649 C CA . GLY B 1 163 ? -14.203 -5.031 -1.771 1 87.06 163 GLY B CA 1
ATOM 3650 C C . GLY B 1 163 ? -13.188 -3.91 -1.788 1 87.06 163 GLY B C 1
ATOM 3651 O O . GLY B 1 163 ? -12.883 -3.318 -0.748 1 87.06 163 GLY B O 1
ATOM 3652 N N . LEU B 1 164 ? -12.664 -3.605 -2.977 1 92.94 164 LEU B N 1
ATOM 3653 C CA . LEU B 1 164 ? -11.664 -2.559 -3.15 1 92.94 164 LEU B CA 1
ATOM 3654 C C . LEU B 1 164 ? -12.219 -1.199 -2.74 1 92.94 164 LEU B C 1
ATOM 3656 O O . LEU B 1 164 ? -11.562 -0.444 -2.023 1 92.94 164 LEU B O 1
ATOM 3660 N N . VAL B 1 165 ? -13.391 -0.913 -3.176 1 92.44 165 VAL B N 1
ATOM 3661 C CA . VAL B 1 165 ? -14.023 0.363 -2.863 1 92.44 165 VAL B CA 1
ATOM 3662 C C . VAL B 1 165 ? -14.281 0.462 -1.361 1 92.44 165 VAL B C 1
ATOM 3664 O O . VAL B 1 165 ? -14.07 1.518 -0.758 1 92.44 165 VAL B O 1
ATOM 3667 N N . TRP B 1 166 ? -14.656 -0.597 -0.849 1 85.25 166 TRP B N 1
ATOM 3668 C CA . TRP B 1 166 ? -14.945 -0.649 0.581 1 85.25 166 TRP B CA 1
ATOM 3669 C C . TRP B 1 166 ? -13.703 -0.298 1.398 1 85.25 166 TRP B C 1
ATOM 3671 O O . TRP B 1 166 ? -13.75 0.586 2.258 1 85.25 166 TRP B O 1
ATOM 3681 N N . VAL B 1 167 ? -12.656 -0.919 1.145 1 88.06 167 VAL B N 1
ATOM 3682 C CA . VAL B 1 167 ? -11.438 -0.706 1.925 1 88.06 167 VAL B CA 1
ATOM 3683 C C . VAL B 1 167 ? -10.867 0.678 1.626 1 88.06 167 VAL B C 1
ATOM 3685 O O . VAL B 1 167 ? -10.438 1.39 2.537 1 88.06 167 VAL B O 1
ATOM 3688 N N . SER B 1 168 ? -10.898 1.108 0.413 1 92.88 168 SER B N 1
ATOM 3689 C CA . SER B 1 168 ? -10.297 2.373 0.003 1 92.88 168 SER B CA 1
ATOM 3690 C C . SER B 1 168 ? -11.102 3.561 0.521 1 92.88 168 SER B C 1
ATOM 3692 O O . SER B 1 168 ? -10.539 4.602 0.865 1 92.88 168 SER B O 1
ATOM 3694 N N . ALA B 1 169 ? -12.375 3.42 0.594 1 91.56 169 ALA B N 1
ATOM 3695 C CA . ALA B 1 169 ? -13.234 4.516 1.053 1 91.56 169 ALA B CA 1
ATOM 3696 C C . ALA B 1 169 ? -12.867 4.934 2.473 1 91.56 169 ALA B C 1
ATOM 3698 O O . ALA B 1 169 ? -12.867 6.125 2.793 1 91.56 169 ALA B O 1
ATOM 3699 N N . GLY B 1 170 ? -12.617 3.971 3.277 1 88.31 170 GLY B N 1
ATOM 3700 C CA . GLY B 1 170 ? -12.242 4.281 4.648 1 88.31 170 GLY B CA 1
ATOM 3701 C C . GLY B 1 170 ? -10.969 5.098 4.754 1 88.31 170 GLY B C 1
ATOM 3702 O O . GLY B 1 170 ? -10.906 6.059 5.527 1 88.31 170 GLY B O 1
ATOM 3703 N N . PHE B 1 171 ? -9.992 4.699 3.961 1 89.12 171 PHE B N 1
ATOM 3704 C CA . PHE B 1 171 ? -8.711 5.387 3.965 1 89.12 171 PHE B CA 1
ATOM 3705 C C . PHE B 1 171 ? -8.867 6.84 3.539 1 89.12 171 PHE B C 1
ATOM 3707 O O . PHE B 1 171 ? -8.391 7.75 4.219 1 89.12 171 PHE B O 1
ATOM 3714 N N . PHE B 1 172 ? -9.523 7.082 2.516 1 94.38 172 PHE B N 1
ATOM 3715 C CA . PHE B 1 172 ? -9.633 8.43 1.971 1 94.38 172 PHE B CA 1
ATOM 3716 C C . PHE B 1 172 ? -10.602 9.273 2.795 1 94.38 172 PHE B C 1
ATOM 3718 O O . PHE B 1 172 ? -10.469 10.5 2.857 1 94.38 172 PHE B O 1
ATOM 3725 N N . THR B 1 173 ? -11.594 8.625 3.473 1 92.44 173 THR B N 1
ATOM 3726 C CA . THR B 1 173 ? -12.453 9.344 4.402 1 92.44 173 THR B CA 1
ATOM 3727 C C . THR B 1 173 ? -11.625 9.992 5.512 1 92.44 173 THR B C 1
ATOM 3729 O O . THR B 1 173 ? -11.812 11.172 5.82 1 92.44 173 THR B O 1
ATOM 3732 N N . ILE B 1 174 ? -10.711 9.211 5.973 1 89.25 174 ILE B N 1
ATOM 3733 C CA . ILE B 1 174 ? -9.906 9.695 7.09 1 89.25 174 ILE B CA 1
ATOM 3734 C C . ILE B 1 174 ? -9.016 10.844 6.625 1 89.25 174 ILE B C 1
ATOM 3736 O O . ILE B 1 174 ? -8.852 11.836 7.336 1 89.25 174 ILE B O 1
ATOM 3740 N N . LEU B 1 175 ? -8.477 10.75 5.457 1 89.06 175 LEU B N 1
ATOM 3741 C CA . LEU B 1 175 ? -7.641 11.82 4.926 1 89.06 175 LEU B CA 1
ATOM 3742 C C . LEU B 1 175 ? -8.453 13.094 4.727 1 89.06 175 LEU B C 1
ATOM 3744 O O . LEU B 1 175 ? -7.992 14.188 5.07 1 89.06 175 LEU B O 1
ATOM 3748 N N . ILE B 1 176 ? -9.641 12.961 4.25 1 93.88 176 ILE B N 1
ATOM 3749 C CA . ILE B 1 176 ? -10.508 14.109 4.004 1 93.88 176 ILE B CA 1
ATOM 3750 C C . ILE B 1 176 ? -10.953 14.711 5.336 1 93.88 176 ILE B C 1
ATOM 3752 O O . ILE B 1 176 ? -10.969 15.938 5.496 1 93.88 176 ILE B O 1
ATOM 3756 N N . LEU B 1 177 ? -11.281 13.883 6.277 1 91.5 177 LEU B N 1
ATOM 3757 C CA . LEU B 1 177 ? -11.68 14.352 7.598 1 91.5 177 LEU B CA 1
ATOM 3758 C C . LEU B 1 177 ? -10.547 15.117 8.273 1 91.5 177 LEU B C 1
ATOM 3760 O O . LEU B 1 177 ? -10.789 16.109 8.969 1 91.5 177 LEU B O 1
ATOM 3764 N N . ALA B 1 178 ? -9.328 14.578 8.062 1 85.25 178 ALA B N 1
ATOM 3765 C CA . ALA B 1 178 ? -8.172 15.266 8.625 1 85.25 178 ALA B CA 1
ATOM 3766 C C . ALA B 1 178 ? -8.062 16.688 8.086 1 85.25 178 ALA B C 1
ATOM 3768 O O . ALA B 1 178 ? -7.68 17.609 8.812 1 85.25 178 ALA B O 1
ATOM 3769 N N . GLY B 1 179 ? -8.367 16.859 6.832 1 87.75 179 GLY B N 1
ATOM 3770 C CA . GLY B 1 179 ? -8.438 18.203 6.262 1 87.75 179 GLY B CA 1
ATOM 3771 C C . GLY B 1 179 ? -9.602 19.016 6.801 1 87.75 179 GLY B C 1
ATOM 3772 O O . GLY B 1 179 ? -9.43 20.188 7.133 1 87.75 179 GLY B O 1
ATOM 3773 N N . ALA B 1 180 ? -10.742 18.438 7.012 1 90.81 180 ALA B N 1
ATOM 3774 C CA . ALA B 1 180 ? -11.953 19.109 7.477 1 90.81 180 ALA B CA 1
ATOM 3775 C C . ALA B 1 180 ? -11.812 19.547 8.938 1 90.81 180 ALA B C 1
ATOM 3777 O O . ALA B 1 180 ? -12.383 20.562 9.344 1 90.81 180 ALA B O 1
ATOM 3778 N N . ASP B 1 181 ? -11.078 18.719 9.617 1 88.19 181 ASP B N 1
ATOM 3779 C CA . ASP B 1 181 ? -10.883 19 11.039 1 88.19 181 ASP B CA 1
ATOM 3780 C C . ASP B 1 181 ? -10.133 20.312 11.242 1 88.19 181 ASP B C 1
ATOM 3782 O O . ASP B 1 181 ? -10.164 20.891 12.328 1 88.19 181 ASP B O 1
ATOM 3786 N N . LYS B 1 182 ? -9.539 20.766 10.234 1 86.56 182 LYS B N 1
ATOM 3787 C CA . LYS B 1 182 ? -8.766 22 10.344 1 86.56 182 LYS B CA 1
ATOM 3788 C C . LYS B 1 182 ? -9.641 23.234 10.102 1 86.56 182 LYS B C 1
ATOM 3790 O O . LYS B 1 182 ? -9.211 24.359 10.344 1 86.56 182 LYS B O 1
ATOM 3795 N N . ILE B 1 183 ? -10.867 23.016 9.719 1 90.31 183 ILE B N 1
ATOM 3796 C CA . ILE B 1 183 ? -11.789 24.109 9.469 1 90.31 183 ILE B CA 1
ATOM 3797 C C . ILE B 1 183 ? -12.328 24.641 10.797 1 90.31 183 ILE B C 1
ATOM 3799 O O . ILE B 1 183 ? -12.82 23.875 11.625 1 90.31 183 ILE B O 1
ATOM 3803 N N . PRO B 1 184 ? -12.203 25.906 11.023 1 92.19 184 PRO B N 1
ATOM 3804 C CA . PRO B 1 184 ? -12.75 26.484 12.258 1 92.19 184 PRO B CA 1
ATOM 3805 C C . PRO B 1 184 ? -14.234 26.172 12.445 1 92.19 184 PRO B C 1
ATOM 3807 O O . PRO B 1 184 ? -15.023 26.344 11.508 1 92.19 184 PRO B O 1
ATOM 3810 N N . PRO B 1 185 ? -14.508 25.797 13.57 1 89.62 185 PRO B N 1
ATOM 3811 C CA . PRO B 1 185 ? -15.906 25.453 13.844 1 89.62 185 PRO B CA 1
ATOM 3812 C C . PRO B 1 185 ? -16.859 26.625 13.609 1 89.62 185 PRO B C 1
ATOM 3814 O O . PRO B 1 185 ? -18.031 26.406 13.305 1 89.62 185 PRO B O 1
ATOM 3817 N N . GLU B 1 186 ? -16.359 27.781 13.688 1 92.56 186 GLU B N 1
ATOM 3818 C CA . GLU B 1 186 ? -17.172 28.984 13.508 1 92.56 186 GLU B CA 1
ATOM 3819 C C . GLU B 1 186 ? -17.766 29.031 12.102 1 92.56 186 GLU B C 1
ATOM 3821 O O . GLU B 1 186 ? -18.859 29.578 11.914 1 92.56 186 GLU B O 1
ATOM 3826 N N . MET B 1 187 ? -17.094 28.516 11.219 1 91.62 187 MET B N 1
ATOM 3827 C CA . MET B 1 187 ? -17.578 28.5 9.844 1 91.62 187 MET B CA 1
ATOM 3828 C C . MET B 1 187 ? -18.812 27.625 9.703 1 91.62 187 MET B C 1
ATOM 3830 O O . MET B 1 187 ? -19.734 27.969 8.969 1 91.62 187 MET B O 1
ATOM 3834 N N . TYR B 1 188 ? -18.828 26.578 10.43 1 89.69 188 TYR B N 1
ATOM 3835 C CA . TYR B 1 188 ? -19.969 25.672 10.398 1 89.69 188 TYR B CA 1
ATOM 3836 C C . TYR B 1 188 ? -21.141 26.266 11.172 1 89.69 188 TYR B C 1
ATOM 3838 O O . TYR B 1 188 ? -22.297 26.125 10.766 1 89.69 188 TYR B O 1
ATOM 3846 N N . GLU B 1 189 ? -20.828 26.891 12.258 1 90.44 189 GLU B N 1
ATOM 3847 C CA . GLU B 1 189 ? -21.859 27.531 13.062 1 90.44 189 GLU B CA 1
ATOM 3848 C C . GLU B 1 189 ? -22.578 28.625 12.281 1 90.44 189 GLU B C 1
ATOM 3850 O O . GLU B 1 189 ? -23.797 28.734 12.336 1 90.44 189 GLU B O 1
ATOM 3855 N N . ALA B 1 190 ? -21.797 29.375 11.641 1 93.06 190 ALA B N 1
ATOM 3856 C CA . ALA B 1 190 ? -22.359 30.453 10.828 1 93.06 190 ALA B CA 1
ATOM 3857 C C . ALA B 1 190 ? -23.297 29.891 9.75 1 93.06 190 ALA B C 1
ATOM 3859 O O . ALA B 1 190 ? -24.375 30.438 9.508 1 93.06 190 ALA B O 1
ATOM 3860 N N . ALA B 1 191 ? -22.891 28.891 9.125 1 91.5 191 ALA B N 1
ATOM 3861 C CA . ALA B 1 191 ? -23.688 28.281 8.078 1 91.5 191 ALA B CA 1
ATOM 3862 C C . ALA B 1 191 ? -24.984 27.688 8.648 1 91.5 191 ALA B C 1
ATOM 3864 O O . ALA B 1 191 ? -26.047 27.781 8.031 1 91.5 191 ALA B O 1
ATOM 3865 N N . ARG B 1 192 ? -24.828 27.109 9.773 1 89 192 ARG B N 1
ATOM 3866 C CA . ARG B 1 192 ? -26 26.547 10.438 1 89 192 ARG B CA 1
ATOM 3867 C C . ARG B 1 192 ? -27.016 27.625 10.797 1 89 192 ARG B C 1
ATOM 3869 O O . ARG B 1 192 ? -28.219 27.422 10.703 1 89 192 ARG B O 1
ATOM 3876 N N . LEU B 1 193 ? -26.484 28.656 11.227 1 92.31 193 LEU B N 1
ATOM 3877 C CA . LEU B 1 193 ? -27.344 29.797 11.57 1 92.31 193 LEU B CA 1
ATOM 3878 C C . LEU B 1 193 ? -28.109 30.281 10.352 1 92.31 193 LEU B C 1
ATOM 3880 O O . LEU B 1 193 ? -29.25 30.766 10.477 1 92.31 193 LEU B O 1
ATOM 3884 N N . GLU B 1 194 ? -27.578 30.094 9.203 1 92.75 194 GLU B N 1
ATOM 3885 C CA . GLU B 1 194 ? -28.219 30.484 7.949 1 92.75 194 GLU B CA 1
ATOM 3886 C C . GLU B 1 194 ? -29.141 29.391 7.438 1 92.75 194 GLU B C 1
ATOM 3888 O O . GLU B 1 194 ? -29.797 29.547 6.406 1 92.75 194 GLU B O 1
ATOM 3893 N N . GLY B 1 195 ? -29.234 28.328 8.172 1 90.25 195 GLY B N 1
ATOM 3894 C CA . GLY B 1 195 ? -30.188 27.281 7.852 1 90.25 195 GLY B CA 1
ATOM 3895 C C . GLY B 1 195 ? -29.609 26.234 6.914 1 90.25 195 GLY B C 1
ATOM 3896 O O . GLY B 1 195 ? -30.359 25.453 6.305 1 90.25 195 GLY B O 1
ATOM 3897 N N . ALA B 1 196 ? -28.344 26.266 6.77 1 91.19 196 ALA B N 1
ATOM 3898 C CA . ALA B 1 196 ? -27.719 25.312 5.852 1 91.19 196 ALA B CA 1
ATOM 3899 C C . ALA B 1 196 ? -27.828 23.891 6.383 1 91.19 196 ALA B C 1
ATOM 3901 O O . ALA B 1 196 ? -27.688 23.656 7.582 1 91.19 196 ALA B O 1
ATOM 3902 N N . SER B 1 197 ? -28.156 22.922 5.43 1 89.75 197 SER B N 1
ATOM 3903 C CA . SER B 1 197 ? -28.156 21.5 5.762 1 89.75 197 SER B CA 1
ATOM 3904 C C . SER B 1 197 ? -26.734 20.938 5.809 1 89.75 197 SER B C 1
ATOM 3906 O O . SER B 1 197 ? -25.781 21.625 5.414 1 89.75 197 SER B O 1
ATOM 3908 N N . ASP B 1 198 ? -26.594 19.734 6.293 1 86.38 198 ASP B N 1
ATOM 3909 C CA . ASP B 1 198 ? -25.281 19.109 6.395 1 86.38 198 ASP B CA 1
ATOM 3910 C C . ASP B 1 198 ? -24.641 18.938 5.016 1 86.38 198 ASP B C 1
ATOM 3912 O O . ASP B 1 198 ? -23.438 19.141 4.855 1 86.38 198 ASP B O 1
ATOM 3916 N N . PHE B 1 199 ? -25.453 18.578 4.098 1 87.44 199 PHE B N 1
ATOM 3917 C CA . PHE B 1 199 ? -24.938 18.406 2.752 1 87.44 199 PHE B CA 1
ATOM 3918 C C . PHE B 1 199 ? -24.531 19.75 2.146 1 87.44 199 PHE B C 1
ATOM 3920 O O . PHE B 1 199 ? -23.547 19.844 1.427 1 87.44 199 PHE B O 1
ATOM 3927 N N . GLN B 1 200 ? -25.359 20.734 2.436 1 90.81 200 GLN B N 1
ATOM 3928 C CA . GLN B 1 200 ? -25.031 22.078 1.955 1 90.81 200 GLN B CA 1
ATOM 3929 C C . GLN B 1 200 ? -23.75 22.594 2.594 1 90.81 200 GLN B C 1
ATOM 3931 O O . GLN B 1 200 ? -22.922 23.203 1.921 1 90.81 200 GLN B O 1
ATOM 3936 N N . MET B 1 201 ? -23.641 22.328 3.885 1 91.94 201 MET B N 1
ATOM 3937 C CA . MET B 1 201 ? -22.406 22.719 4.574 1 91.94 201 MET B CA 1
ATOM 3938 C C . MET B 1 201 ? -21.203 22 3.982 1 91.94 201 MET B C 1
ATOM 3940 O O . MET B 1 201 ? -20.141 22.609 3.82 1 91.94 201 MET B O 1
ATOM 3944 N N . PHE B 1 202 ? -21.422 20.734 3.652 1 92.06 202 PHE B N 1
ATOM 3945 C CA . PHE B 1 202 ? -20.344 19.969 3.037 1 92.06 202 PHE B CA 1
ATOM 3946 C C . PHE B 1 202 ? -19.969 20.547 1.679 1 92.06 202 PHE B C 1
ATOM 3948 O O . PHE B 1 202 ? -18.797 20.781 1.4 1 92.06 202 PHE B O 1
ATOM 3955 N N . ARG B 1 203 ? -20.938 20.828 0.894 1 91.12 203 ARG B N 1
ATOM 3956 C CA . ARG B 1 203 ? -20.734 21.25 -0.488 1 91.12 203 ARG B CA 1
ATOM 3957 C C . ARG B 1 203 ? -20.203 22.672 -0.555 1 91.12 203 ARG B C 1
ATOM 3959 O O . ARG B 1 203 ? -19.328 22.984 -1.378 1 91.12 203 ARG B O 1
ATOM 3966 N N . PHE B 1 204 ? -20.641 23.578 0.407 1 92.88 204 PHE B N 1
ATOM 3967 C CA . PHE B 1 204 ? -20.375 25 0.24 1 92.88 204 PHE B CA 1
ATOM 3968 C C . PHE B 1 204 ? -19.344 25.469 1.253 1 92.88 204 PHE B C 1
ATOM 3970 O O . PHE B 1 204 ? -18.75 26.547 1.091 1 92.88 204 PHE B O 1
ATOM 3977 N N . VAL B 1 205 ? -19.062 24.734 2.24 1 92.75 205 VAL B N 1
ATOM 3978 C CA . VAL B 1 205 ? -18.094 25.141 3.244 1 92.75 205 VAL B CA 1
ATOM 3979 C C . VAL B 1 205 ? -16.922 24.172 3.248 1 92.75 205 VAL B C 1
ATOM 3981 O O . VAL B 1 205 ? -15.797 24.531 2.879 1 92.75 205 VAL B O 1
ATOM 3984 N N . THR B 1 206 ? -17.172 22.891 3.469 1 92.56 206 THR B N 1
ATOM 3985 C CA . THR B 1 206 ? -16.109 21.891 3.654 1 92.56 206 THR B CA 1
ATOM 3986 C C . THR B 1 206 ? -15.32 21.703 2.365 1 92.56 206 THR B C 1
ATOM 3988 O O . THR B 1 206 ? -14.102 21.875 2.35 1 92.56 206 THR B O 1
ATOM 3991 N N . VAL B 1 207 ? -16.016 21.453 1.239 1 93.25 207 VAL B N 1
ATOM 3992 C CA . VAL B 1 207 ? -15.367 21.094 -0.019 1 93.25 207 VAL B CA 1
ATOM 3993 C C . VAL B 1 207 ? -14.484 22.25 -0.491 1 93.25 207 VAL B C 1
ATOM 3995 O O . VAL B 1 207 ? -13.297 22.062 -0.761 1 93.25 207 VAL B O 1
ATOM 3998 N N . PRO B 1 208 ? -15.031 23.453 -0.46 1 92.69 208 PRO B N 1
ATOM 3999 C CA . PRO B 1 208 ? -14.188 24.547 -0.928 1 92.69 208 PRO B CA 1
ATOM 4000 C C . PRO B 1 208 ? -12.992 24.812 -0.01 1 92.69 208 PRO B C 1
ATOM 4002 O O . PRO B 1 208 ? -11.914 25.156 -0.484 1 92.69 208 PRO B O 1
ATOM 4005 N N . MET B 1 209 ? -13.141 24.641 1.248 1 91.81 209 MET B N 1
ATOM 4006 C CA . MET B 1 209 ? -12.094 24.984 2.201 1 91.81 209 MET B CA 1
ATOM 4007 C C . MET B 1 209 ? -10.992 23.938 2.201 1 91.81 209 MET B C 1
ATOM 4009 O O . MET B 1 209 ? -9.836 24.234 2.514 1 91.81 209 MET B O 1
ATOM 4013 N N . ILE B 1 210 ? -11.352 22.703 1.77 1 92.44 210 ILE B N 1
ATOM 4014 C CA . ILE B 1 210 ? -10.32 21.672 1.799 1 92.44 210 ILE B CA 1
ATOM 4015 C C . ILE B 1 210 ? -10.055 21.172 0.381 1 92.44 210 ILE B C 1
ATOM 4017 O O . ILE B 1 210 ? -9.68 20.016 0.184 1 92.44 210 ILE B O 1
ATOM 4021 N N . TRP B 1 211 ? -10.266 21.984 -0.526 1 91.88 211 TRP B N 1
ATOM 4022 C CA . TRP B 1 211 ? -10.109 21.609 -1.929 1 91.88 211 TRP B CA 1
ATOM 4023 C C . TRP B 1 211 ? -8.711 21.078 -2.203 1 91.88 211 TRP B C 1
ATOM 4025 O O . TRP B 1 211 ? -8.547 20.094 -2.938 1 91.88 211 TRP B O 1
ATOM 4035 N N . ASP B 1 212 ? -7.691 21.609 -1.623 1 87.31 212 ASP B N 1
ATOM 4036 C CA . ASP B 1 212 ? -6.316 21.156 -1.807 1 87.31 212 ASP B CA 1
ATOM 4037 C C . ASP B 1 212 ? -6.141 19.719 -1.308 1 87.31 212 ASP B C 1
ATOM 4039 O O . ASP B 1 212 ? -5.438 18.922 -1.932 1 87.31 212 ASP B O 1
ATOM 4043 N N . VAL B 1 213 ? -6.777 19.484 -0.226 1 89 213 VAL B N 1
ATOM 4044 C CA . VAL B 1 213 ? -6.727 18.141 0.34 1 89 213 VAL B CA 1
ATOM 4045 C C . VAL B 1 213 ? -7.418 17.156 -0.6 1 89 213 VAL B C 1
ATOM 4047 O O . VAL B 1 213 ? -6.91 16.062 -0.839 1 89 213 VAL B O 1
ATOM 4050 N N . ILE B 1 214 ? -8.555 17.562 -1.14 1 93.81 214 ILE B N 1
ATOM 4051 C CA . ILE B 1 214 ? -9.305 16.719 -2.055 1 93.81 214 ILE B CA 1
ATOM 4052 C C . ILE B 1 214 ? -8.469 16.422 -3.295 1 93.81 214 ILE B C 1
ATOM 4054 O O . ILE B 1 214 ? -8.391 15.273 -3.742 1 93.81 214 ILE B O 1
ATOM 4058 N N . VAL B 1 215 ? -7.801 17.422 -3.799 1 91.44 215 VAL B N 1
ATOM 4059 C CA . VAL B 1 215 ? -6.965 17.25 -4.98 1 91.44 215 VAL B CA 1
ATOM 4060 C C . VAL B 1 215 ? -5.832 16.281 -4.676 1 91.44 215 VAL B C 1
ATOM 4062 O O . VAL B 1 215 ? -5.555 15.367 -5.469 1 91.44 215 VAL B O 1
ATOM 4065 N N . ILE B 1 216 ? -5.203 16.422 -3.561 1 87.94 216 ILE B N 1
ATOM 4066 C CA . ILE B 1 216 ? -4.109 15.539 -3.162 1 87.94 216 ILE B CA 1
ATOM 4067 C C . ILE B 1 216 ? -4.617 14.102 -3.033 1 87.94 216 ILE B C 1
ATOM 4069 O O . ILE B 1 216 ? -3.943 13.156 -3.445 1 87.94 216 ILE B O 1
ATOM 4073 N N . THR B 1 217 ? -5.805 13.961 -2.438 1 93.88 217 THR B N 1
ATOM 4074 C CA . THR B 1 217 ? -6.363 12.625 -2.264 1 93.88 217 THR B CA 1
ATOM 4075 C C . THR B 1 217 ? -6.699 12 -3.613 1 93.88 217 THR B C 1
ATOM 4077 O O . THR B 1 217 ? -6.551 10.789 -3.797 1 93.88 217 THR B O 1
ATOM 4080 N N . LEU B 1 218 ? -7.129 12.805 -4.523 1 94.75 218 LEU B N 1
ATOM 4081 C CA . LEU B 1 218 ? -7.418 12.305 -5.863 1 94.75 218 LEU B CA 1
ATOM 4082 C C . LEU B 1 218 ? -6.141 11.875 -6.574 1 94.75 218 LEU B C 1
ATOM 4084 O O . LEU B 1 218 ? -6.129 10.867 -7.285 1 94.75 218 LEU B O 1
ATOM 4088 N N . VAL B 1 219 ? -5.102 12.617 -6.414 1 91.81 219 VAL B N 1
ATOM 4089 C CA . VAL B 1 219 ? -3.803 12.266 -6.98 1 91.81 219 VAL B CA 1
ATOM 4090 C C . VAL B 1 219 ? -3.312 10.953 -6.383 1 91.81 219 VAL B C 1
ATOM 4092 O O . VAL B 1 219 ? -2.855 10.062 -7.109 1 91.81 219 VAL B O 1
ATOM 4095 N N . LEU B 1 220 ? -3.43 10.859 -5.094 1 91.12 220 LEU B N 1
ATOM 4096 C CA . LEU B 1 220 ? -3.016 9.633 -4.414 1 91.12 220 LEU B CA 1
ATOM 4097 C C . LEU B 1 220 ? -3.814 8.438 -4.914 1 91.12 220 LEU B C 1
ATOM 4099 O O . LEU B 1 220 ? -3.26 7.352 -5.109 1 91.12 220 LEU B O 1
ATOM 4103 N N . TRP B 1 221 ? -5.078 8.633 -5.133 1 95.94 221 TRP B N 1
ATOM 4104 C CA . TRP B 1 221 ? -5.922 7.566 -5.668 1 95.94 221 TRP B CA 1
ATOM 4105 C C . TRP B 1 221 ? -5.473 7.168 -7.07 1 95.94 221 TRP B C 1
ATOM 4107 O O . TRP B 1 221 ? -5.375 5.98 -7.383 1 95.94 221 TRP B O 1
ATOM 4117 N N . ALA B 1 222 ? -5.195 8.172 -7.852 1 95.69 222 ALA B N 1
ATOM 4118 C CA . ALA B 1 222 ? -4.754 7.895 -9.211 1 95.69 222 ALA B CA 1
ATOM 4119 C C . ALA B 1 222 ? -3.467 7.07 -9.219 1 95.69 222 ALA B C 1
ATOM 4121 O O . ALA B 1 222 ? -3.354 6.086 -9.945 1 95.69 222 ALA B O 1
ATOM 4122 N N . ILE B 1 223 ? -2.553 7.453 -8.438 1 92.88 223 ILE B N 1
ATOM 4123 C CA . ILE B 1 223 ? -1.285 6.738 -8.344 1 92.88 223 ILE B CA 1
ATOM 4124 C C . ILE B 1 223 ? -1.537 5.297 -7.902 1 92.88 223 ILE B C 1
ATOM 4126 O O . ILE B 1 223 ? -1.005 4.355 -8.492 1 92.88 223 ILE B O 1
ATOM 4130 N N . GLN B 1 224 ? -2.363 5.129 -6.918 1 93.75 224 GLN B N 1
ATOM 4131 C CA . GLN B 1 224 ? -2.664 3.807 -6.379 1 93.75 224 GLN B CA 1
ATOM 4132 C C . GLN B 1 224 ? -3.352 2.932 -7.426 1 93.75 224 GLN B C 1
ATOM 4134 O O . GLN B 1 224 ? -3.029 1.75 -7.562 1 93.75 224 GLN B O 1
ATOM 4139 N N . ALA B 1 225 ? -4.289 3.514 -8.117 1 96.88 225 ALA B N 1
ATOM 4140 C CA . ALA B 1 225 ? -5.035 2.768 -9.125 1 96.88 225 ALA B CA 1
ATOM 4141 C C . ALA B 1 225 ? -4.121 2.303 -10.258 1 96.88 225 ALA B C 1
ATOM 4143 O O . ALA B 1 225 ? -4.234 1.17 -10.727 1 96.88 225 ALA B O 1
ATOM 4144 N N . ILE B 1 226 ? -3.246 3.123 -10.672 1 96.5 226 ILE B N 1
ATOM 4145 C CA . ILE B 1 226 ? -2.367 2.818 -11.797 1 96.5 226 ILE B CA 1
ATOM 4146 C C . ILE B 1 226 ? -1.368 1.737 -11.391 1 96.5 226 ILE B C 1
ATOM 4148 O O . ILE B 1 226 ? -1.051 0.848 -12.188 1 96.5 226 ILE B O 1
ATOM 4152 N N . LYS B 1 227 ? -0.965 1.712 -10.195 1 94.81 227 LYS B N 1
ATOM 4153 C CA . LYS B 1 227 ? 0.088 0.803 -9.75 1 94.81 227 LYS B CA 1
ATOM 4154 C C . LYS B 1 227 ? -0.499 -0.419 -9.047 1 94.81 227 LYS B C 1
ATOM 4156 O O . LYS B 1 227 ? 0.236 -1.228 -8.477 1 94.81 227 LYS B O 1
ATOM 4161 N N . MET B 1 228 ? -1.705 -0.584 -9.133 1 95.75 228 MET B N 1
ATOM 4162 C CA . MET B 1 228 ? -2.385 -1.552 -8.273 1 95.75 228 MET B CA 1
ATOM 4163 C C . MET B 1 228 ? -2.004 -2.979 -8.656 1 95.75 228 MET B C 1
ATOM 4165 O O . MET B 1 228 ? -2.168 -3.381 -9.812 1 95.75 228 MET B O 1
ATOM 4169 N N . LEU B 1 229 ? -1.512 -3.691 -7.723 1 95 229 LEU B N 1
ATOM 4170 C CA . LEU B 1 229 ? -1.173 -5.105 -7.863 1 95 229 LEU B CA 1
ATOM 4171 C C . LEU B 1 229 ? -1.86 -5.938 -6.785 1 95 229 LEU B C 1
ATOM 4173 O O . LEU B 1 229 ? -2.572 -6.895 -7.098 1 95 229 LEU B O 1
ATOM 4177 N N . GLU B 1 230 ? -1.824 -5.465 -5.605 1 93.56 230 GLU B N 1
ATOM 4178 C CA . GLU B 1 230 ? -2.02 -6.301 -4.426 1 93.56 230 GLU B CA 1
ATOM 4179 C C . GLU B 1 230 ? -3.465 -6.781 -4.32 1 93.56 230 GLU B C 1
ATOM 4181 O O . GLU B 1 230 ? -3.721 -7.98 -4.234 1 93.56 230 GLU B O 1
ATOM 4186 N N . PHE B 1 231 ? -4.418 -5.855 -4.414 1 94 231 PHE B N 1
ATOM 4187 C CA . PHE B 1 231 ? -5.801 -6.215 -4.117 1 94 231 PHE B CA 1
ATOM 4188 C C . PHE B 1 231 ? -6.352 -7.168 -5.172 1 94 231 PHE B C 1
ATOM 4190 O O . PHE B 1 231 ? -6.84 -8.25 -4.844 1 94 231 PHE B O 1
ATOM 4197 N N . PRO B 1 232 ? -6.215 -6.824 -6.484 1 94.5 232 PRO B N 1
ATOM 4198 C CA . PRO B 1 232 ? -6.73 -7.77 -7.48 1 94.5 232 PRO B CA 1
ATOM 4199 C C . PRO B 1 232 ? -6.02 -9.117 -7.438 1 94.5 232 PRO B C 1
ATOM 4201 O O . PRO B 1 232 ? -6.656 -10.164 -7.621 1 94.5 232 PRO B O 1
ATOM 4204 N N . TYR B 1 233 ? -4.777 -9.109 -7.219 1 92.25 233 TYR B N 1
ATOM 4205 C CA . TYR B 1 233 ? -4.035 -10.367 -7.184 1 92.25 233 TYR B CA 1
ATOM 4206 C C . TYR B 1 233 ? -4.445 -11.211 -5.98 1 92.25 233 TYR B C 1
ATOM 4208 O O . TYR B 1 233 ? -4.617 -12.43 -6.098 1 92.25 233 TYR B O 1
ATOM 4216 N N . ALA B 1 234 ? -4.527 -10.578 -4.875 1 90.75 234 ALA B N 1
ATOM 4217 C CA . ALA B 1 234 ? -4.938 -11.297 -3.67 1 90.75 234 ALA B CA 1
ATOM 4218 C C . ALA B 1 234 ? -6.355 -11.844 -3.809 1 90.75 234 ALA B C 1
ATOM 4220 O O . ALA B 1 234 ? -6.676 -12.906 -3.268 1 90.7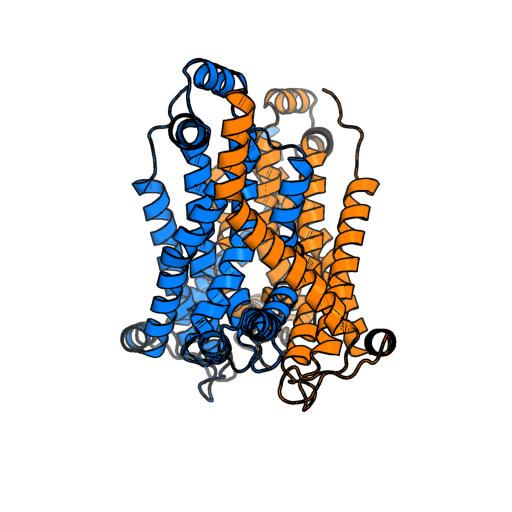5 234 ALA B O 1
ATOM 4221 N N . PHE B 1 235 ? -7.199 -11.117 -4.492 1 89.25 235 PHE B N 1
ATOM 4222 C CA . PHE B 1 235 ? -8.578 -11.531 -4.707 1 89.25 235 PHE B CA 1
ATOM 4223 C C . PHE B 1 235 ? -8.648 -12.695 -5.691 1 89.25 235 PHE B C 1
ATOM 4225 O O . PHE B 1 235 ? -9.414 -13.641 -5.492 1 89.25 235 PHE B O 1
ATOM 4232 N N . GLY B 1 236 ? -7.852 -12.633 -6.715 1 87.19 236 GLY B N 1
ATOM 4233 C CA . GLY B 1 236 ? -7.91 -13.609 -7.793 1 87.19 236 GLY B CA 1
ATOM 4234 C C . GLY B 1 236 ? -7.023 -14.812 -7.555 1 87.19 236 GLY B C 1
ATOM 4235 O O . GLY B 1 236 ? -7.215 -15.859 -8.172 1 87.19 236 GLY B O 1
ATOM 4236 N N . GLY B 1 237 ? -5.973 -14.57 -6.758 1 82.94 237 GLY B N 1
ATOM 4237 C CA . GLY B 1 237 ? -5.074 -15.68 -6.449 1 82.94 237 GLY B CA 1
ATOM 4238 C C . GLY B 1 237 ? -3.988 -15.875 -7.492 1 82.94 237 GLY B C 1
ATOM 4239 O O . GLY B 1 237 ? -3.902 -15.109 -8.453 1 82.94 237 GLY B O 1
ATOM 4240 N N . PRO B 1 238 ? -3.119 -16.844 -7.301 1 77.75 238 PRO B N 1
ATOM 4241 C CA . PRO B 1 238 ? -1.975 -17.078 -8.188 1 77.75 238 PRO B CA 1
ATOM 4242 C C . PRO B 1 238 ? -2.395 -17.438 -9.609 1 77.75 238 PRO B C 1
ATOM 4244 O O . PRO B 1 238 ? -1.636 -17.203 -10.555 1 77.75 238 PRO B O 1
ATOM 4247 N N . ASN B 1 239 ? -3.539 -18.047 -9.781 1 80.88 239 ASN B N 1
ATOM 4248 C CA . ASN B 1 239 ? -4.082 -18.312 -11.109 1 80.88 239 ASN B CA 1
ATOM 4249 C C . ASN B 1 239 ? -5.141 -17.281 -11.508 1 80.88 239 ASN B C 1
ATOM 4251 O O . ASN B 1 239 ? -6.207 -17.656 -12 1 80.88 239 ASN B O 1
ATOM 4255 N N . ILE B 1 240 ? -4.793 -16.156 -11.422 1 86.06 240 ILE B N 1
ATOM 4256 C CA . ILE B 1 240 ? -5.699 -15.023 -11.57 1 86.06 240 ILE B CA 1
ATOM 4257 C C . ILE B 1 240 ? -6.227 -14.969 -13 1 86.06 240 ILE B C 1
ATOM 4259 O O . ILE B 1 240 ? -5.473 -15.195 -13.953 1 86.06 240 ILE B O 1
ATOM 4263 N N . ASP B 1 241 ? -7.543 -14.742 -13.102 1 89.62 241 ASP B N 1
ATOM 4264 C CA . ASP B 1 241 ? -8.234 -14.586 -14.383 1 89.62 241 ASP B CA 1
ATOM 4265 C C . ASP B 1 241 ? -7.816 -13.289 -15.07 1 89.62 241 ASP B C 1
ATOM 4267 O O . ASP B 1 241 ? -7.629 -12.266 -14.414 1 89.62 241 ASP B O 1
ATOM 4271 N N . GLN B 1 242 ? -7.738 -13.359 -16.375 1 91.19 242 GLN B N 1
ATOM 4272 C CA . GLN B 1 242 ? -7.309 -12.219 -17.172 1 91.19 242 GLN B CA 1
ATOM 4273 C C . GLN B 1 242 ? -8.234 -11.023 -16.953 1 91.19 242 GLN B C 1
ATOM 4275 O O . GLN B 1 242 ? -7.809 -9.867 -17.062 1 91.19 242 GLN B O 1
ATOM 4280 N N . ASN B 1 243 ? -9.438 -11.281 -16.562 1 92.12 243 ASN B N 1
ATOM 4281 C CA . ASN B 1 243 ? -10.414 -10.219 -16.328 1 92.12 243 ASN B CA 1
ATOM 4282 C C . ASN B 1 243 ? -10.023 -9.344 -15.141 1 92.12 243 ASN B C 1
ATOM 4284 O O . ASN B 1 243 ? -10.539 -8.234 -14.984 1 92.12 243 ASN B O 1
ATOM 4288 N N . LEU B 1 244 ? -9.062 -9.781 -14.352 1 94.06 244 LEU B N 1
ATOM 4289 C CA . LEU B 1 244 ? -8.641 -9.047 -13.164 1 94.06 244 LEU B CA 1
ATOM 4290 C C . LEU B 1 244 ? -7.258 -8.43 -13.375 1 94.06 244 LEU B C 1
ATOM 4292 O O . LEU B 1 244 ? -6.719 -7.785 -12.469 1 94.06 244 LEU B O 1
ATOM 4296 N N . TYR B 1 245 ? -6.746 -8.555 -14.594 1 95.88 245 TYR B N 1
ATOM 4297 C CA . TYR B 1 245 ? -5.391 -8.078 -14.836 1 95.88 245 TYR B CA 1
ATOM 4298 C C . TYR B 1 245 ? -5.328 -6.555 -14.75 1 95.88 245 TYR B C 1
ATOM 4300 O O . TYR B 1 245 ? -6.141 -5.859 -15.367 1 95.88 245 TYR B O 1
ATOM 4308 N N . THR B 1 246 ? -4.488 -6.086 -13.922 1 97.38 246 THR B N 1
ATOM 4309 C CA . THR B 1 246 ? -3.988 -4.719 -14 1 97.38 246 THR B CA 1
ATOM 4310 C C . THR B 1 246 ? -2.623 -4.676 -14.68 1 97.38 246 THR B C 1
ATOM 4312 O O . THR B 1 246 ? -1.986 -5.715 -14.875 1 97.38 246 THR B O 1
ATOM 4315 N N . PRO B 1 247 ? -2.168 -3.496 -15.117 1 96.75 247 PRO B N 1
ATOM 4316 C CA . PRO B 1 247 ? -0.835 -3.443 -15.719 1 96.75 247 PRO B CA 1
ATOM 4317 C C . PRO B 1 247 ? 0.25 -4 -14.805 1 96.75 247 PRO B C 1
ATOM 4319 O O . PRO B 1 247 ? 1.189 -4.648 -15.273 1 96.75 247 PRO B O 1
ATOM 4322 N N . SER B 1 248 ? 0.143 -3.816 -13.539 1 95.62 248 SER B N 1
ATOM 4323 C CA . SER B 1 248 ? 1.113 -4.344 -12.578 1 95.62 248 SER B CA 1
ATOM 4324 C C . SER B 1 248 ? 1.095 -5.867 -12.562 1 95.62 248 SER B C 1
ATOM 4326 O O . SER B 1 248 ? 2.146 -6.508 -12.492 1 95.62 248 SER B O 1
ATOM 4328 N N . ILE B 1 249 ? -0.085 -6.41 -12.617 1 94.5 249 ILE B N 1
ATOM 4329 C CA . ILE B 1 249 ? -0.205 -7.867 -12.633 1 94.5 249 ILE B CA 1
ATOM 4330 C C . ILE B 1 249 ? 0.375 -8.422 -13.93 1 94.5 249 ILE B C 1
ATOM 4332 O O . ILE B 1 249 ? 1.094 -9.422 -13.922 1 94.5 249 ILE B O 1
ATOM 4336 N N . TYR B 1 250 ? 0.008 -7.77 -14.992 1 93.75 250 TYR B N 1
ATOM 4337 C CA . TYR B 1 250 ? 0.531 -8.211 -16.281 1 93.75 250 TYR B CA 1
ATOM 4338 C C . TYR B 1 250 ? 2.051 -8.109 -16.312 1 93.75 250 TYR B C 1
ATOM 4340 O O . TYR B 1 250 ? 2.727 -8.992 -16.844 1 93.75 250 TYR B O 1
ATOM 4348 N N . LEU B 1 251 ? 2.604 -7.039 -15.812 1 91.94 251 LEU B N 1
ATOM 4349 C CA . LEU B 1 251 ? 4.047 -6.887 -15.688 1 91.94 251 LEU B CA 1
ATOM 4350 C C . LEU B 1 251 ? 4.652 -8.031 -14.883 1 91.94 251 LEU B C 1
ATOM 4352 O O . LEU B 1 251 ? 5.68 -8.594 -15.266 1 91.94 251 LEU B O 1
ATOM 4356 N N . LEU B 1 252 ? 4.035 -8.375 -13.812 1 89.44 252 LEU B N 1
ATOM 4357 C CA . LEU B 1 252 ? 4.5 -9.461 -12.961 1 89.44 252 LEU B CA 1
ATOM 4358 C C . LEU B 1 252 ? 4.523 -10.781 -13.727 1 89.44 252 LEU B C 1
ATOM 4360 O O . LEU B 1 252 ? 5.508 -11.523 -13.664 1 89.44 252 LEU B O 1
ATOM 4364 N N . ILE B 1 253 ? 3.486 -11.031 -14.414 1 88.31 253 ILE B N 1
ATOM 4365 C CA . ILE B 1 253 ? 3.342 -12.281 -15.156 1 88.31 253 ILE B CA 1
ATOM 4366 C C . ILE B 1 253 ? 4.398 -12.352 -16.25 1 88.31 253 ILE B C 1
ATOM 4368 O O . ILE B 1 253 ? 5.043 -13.383 -16.438 1 88.31 253 ILE B O 1
ATOM 4372 N N . MET B 1 254 ? 4.594 -11.305 -16.953 1 85.5 254 MET B N 1
ATOM 4373 C CA . MET B 1 254 ? 5.559 -11.266 -18.047 1 85.5 254 MET B CA 1
ATOM 4374 C C . MET B 1 254 ? 6.988 -11.281 -17.516 1 85.5 254 MET B C 1
ATOM 4376 O O . MET B 1 254 ? 7.879 -11.875 -18.125 1 85.5 254 MET B O 1
ATOM 4380 N N . GLY B 1 255 ? 7.18 -10.625 -16.438 1 81.81 255 GLY B N 1
ATOM 4381 C CA . GLY B 1 255 ? 8.508 -10.562 -15.859 1 81.81 255 GLY B CA 1
ATOM 4382 C C . GLY B 1 255 ? 8.992 -11.898 -15.32 1 81.81 255 GLY B C 1
ATOM 4383 O O . GLY B 1 255 ? 10.195 -12.172 -15.32 1 81.81 255 GLY B O 1
ATOM 4384 N N . PHE B 1 256 ? 8.086 -12.727 -14.883 1 75.38 256 PHE B N 1
ATOM 4385 C CA . PHE B 1 256 ? 8.477 -13.992 -14.273 1 75.38 256 PHE B CA 1
ATOM 4386 C C . PHE B 1 256 ? 8.133 -15.164 -15.188 1 75.38 256 PHE B C 1
ATOM 4388 O O . PHE B 1 256 ? 8.18 -16.328 -14.766 1 75.38 256 PHE B O 1
ATOM 4395 N N . GLY B 1 257 ? 7.852 -14.883 -16.359 1 65.19 257 GLY B N 1
ATOM 4396 C CA . GLY B 1 257 ? 7.754 -15.883 -17.406 1 65.19 257 GLY B CA 1
ATOM 4397 C C . GLY B 1 257 ? 6.547 -16.781 -17.266 1 65.19 257 GLY B C 1
ATOM 4398 O O . GLY B 1 257 ? 6.594 -17.969 -17.625 1 65.19 257 GLY B O 1
ATOM 4399 N N . GLN B 1 258 ? 5.535 -16.328 -16.562 1 53.34 258 GLN B N 1
ATOM 4400 C CA . GLN B 1 258 ? 4.367 -17.188 -16.391 1 53.34 258 GLN B CA 1
ATOM 4401 C C . GLN B 1 258 ? 3.59 -17.328 -17.703 1 53.34 258 GLN B C 1
ATOM 4403 O O . GLN B 1 258 ? 2.963 -18.359 -17.938 1 53.34 258 GLN B O 1
ATOM 4408 N N . ARG B 1 259 ? 3.508 -16.375 -18.438 1 51.16 259 ARG B N 1
ATOM 4409 C CA . ARG B 1 259 ? 2.754 -16.469 -19.688 1 51.16 259 ARG B CA 1
ATOM 4410 C C . ARG B 1 259 ? 3.629 -17 -20.812 1 51.16 259 ARG B C 1
ATOM 4412 O O . ARG B 1 259 ? 3.125 -17.594 -21.766 1 51.16 259 ARG B O 1
ATOM 4419 N N . GLN B 1 260 ? 4.801 -16.703 -20.781 1 53.53 260 GLN B N 1
ATOM 4420 C CA . GLN B 1 260 ? 5.727 -17.203 -21.797 1 53.53 260 GLN B CA 1
ATOM 4421 C C . GLN B 1 260 ? 6.832 -18.031 -21.156 1 53.53 260 GLN B C 1
ATOM 4423 O O . GLN B 1 260 ? 7.164 -17.844 -19.984 1 53.53 260 GLN B O 1
ATOM 4428 N N . PRO B 1 261 ? 7.082 -19.031 -21.828 1 51.09 261 PRO B N 1
ATOM 4429 C CA . PRO B 1 261 ? 8.141 -19.922 -21.359 1 51.09 261 PRO B CA 1
ATOM 4430 C C . PRO B 1 261 ? 9.391 -19.172 -20.906 1 51.09 261 PRO B C 1
ATOM 4432 O O . PRO B 1 261 ? 10.234 -19.734 -20.203 1 51.09 261 PRO B O 1
ATOM 4435 N N . VAL B 1 262 ? 9.539 -17.953 -21.484 1 53.78 262 VAL B N 1
ATOM 4436 C CA . VAL B 1 262 ? 10.789 -17.266 -21.141 1 53.78 262 VAL B CA 1
ATOM 4437 C C . VAL B 1 262 ? 10.477 -15.945 -20.453 1 53.78 262 VAL B C 1
ATOM 4439 O O . VAL B 1 262 ? 9.5 -15.273 -20.797 1 53.78 262 VAL B O 1
ATOM 4442 N N . TYR B 1 263 ? 11.133 -15.766 -19.438 1 62.84 263 TYR B N 1
ATOM 4443 C CA . TYR B 1 263 ? 11.148 -14.453 -18.797 1 62.84 263 TYR B CA 1
ATOM 4444 C C . TYR B 1 263 ? 11.328 -13.344 -19.828 1 62.84 263 TYR B C 1
ATOM 4446 O O . TYR B 1 263 ? 12.211 -13.422 -20.688 1 62.84 263 TYR B O 1
ATOM 4454 N N . ALA B 1 264 ? 10.383 -12.477 -20.016 1 78.25 264 ALA B N 1
ATOM 4455 C CA . ALA B 1 264 ? 10.477 -11.336 -20.922 1 78.25 264 ALA B CA 1
ATOM 4456 C C . ALA B 1 264 ? 10.695 -10.039 -20.141 1 78.25 264 ALA B C 1
ATOM 4458 O O . ALA B 1 264 ? 9.828 -9.164 -20.141 1 78.25 264 ALA B O 1
ATOM 4459 N N . LEU B 1 265 ? 11.859 -9.961 -19.609 1 78.25 265 LEU B N 1
ATOM 4460 C CA . LEU B 1 265 ? 12.156 -8.852 -18.719 1 78.25 265 LEU B CA 1
ATOM 4461 C C . LEU B 1 265 ? 12.141 -7.523 -19.469 1 78.25 265 LEU B C 1
ATOM 4463 O O . LEU B 1 265 ? 11.719 -6.5 -18.922 1 78.25 265 LEU B O 1
ATOM 4467 N N . GLY B 1 266 ? 12.609 -7.574 -20.672 1 81.31 266 GLY B N 1
ATOM 4468 C CA . GLY B 1 266 ? 12.555 -6.363 -21.484 1 81.31 266 GLY B CA 1
ATOM 4469 C C . GLY B 1 266 ? 11.141 -5.863 -21.703 1 81.31 266 GLY B C 1
ATOM 4470 O O . GLY B 1 266 ? 10.859 -4.676 -21.531 1 81.31 266 GLY B O 1
ATOM 4471 N N . TYR B 1 267 ? 10.297 -6.766 -22.062 1 86.44 267 TYR B N 1
ATOM 4472 C CA . TYR B 1 267 ? 8.891 -6.434 -22.281 1 86.44 267 TYR B CA 1
ATOM 4473 C C . TYR B 1 267 ? 8.234 -5.992 -20.969 1 86.44 267 TYR B C 1
ATOM 4475 O O . TYR B 1 267 ? 7.473 -5.023 -20.953 1 86.44 267 TYR B O 1
ATOM 4483 N N . ALA B 1 268 ? 8.531 -6.664 -19.938 1 87.5 268 ALA B N 1
ATOM 4484 C CA . ALA B 1 268 ? 7.973 -6.324 -18.625 1 87.5 268 ALA B CA 1
ATOM 4485 C C . ALA B 1 268 ? 8.375 -4.914 -18.203 1 87.5 268 ALA B C 1
ATOM 4487 O O . ALA B 1 268 ? 7.555 -4.152 -17.688 1 87.5 268 ALA B O 1
ATOM 4488 N N . THR B 1 269 ? 9.625 -4.598 -18.484 1 86.12 269 THR B N 1
ATOM 4489 C CA . THR B 1 269 ? 10.102 -3.268 -18.109 1 86.12 269 THR B CA 1
ATOM 4490 C C . THR B 1 269 ? 9.453 -2.197 -18.984 1 86.12 269 THR B C 1
ATOM 4492 O O . THR B 1 269 ? 9.227 -1.074 -18.531 1 86.12 269 THR B O 1
ATOM 4495 N N . ALA B 1 270 ? 9.172 -2.525 -20.172 1 88.81 270 ALA B N 1
ATOM 4496 C CA . ALA B 1 270 ? 8.445 -1.601 -21.047 1 88.81 270 ALA B CA 1
ATOM 4497 C C . ALA B 1 270 ? 7.055 -1.309 -20.484 1 88.81 270 ALA B C 1
ATOM 4499 O O . ALA B 1 270 ? 6.582 -0.171 -20.531 1 88.81 270 ALA B O 1
ATOM 4500 N N . ILE B 1 271 ? 6.375 -2.328 -19.953 1 91.88 271 ILE B N 1
ATOM 4501 C CA . ILE B 1 271 ? 5.09 -2.133 -19.297 1 91.88 271 ILE B CA 1
ATOM 4502 C C . ILE B 1 271 ? 5.254 -1.167 -18.125 1 91.88 271 ILE B C 1
ATOM 4504 O O . ILE B 1 271 ? 4.449 -0.248 -17.953 1 91.88 271 ILE B O 1
ATOM 4508 N N . GLY B 1 272 ? 6.332 -1.378 -17.344 1 90.31 272 GLY B N 1
ATOM 4509 C CA . GLY B 1 272 ? 6.621 -0.503 -16.219 1 90.31 272 GLY B CA 1
ATOM 4510 C C . GLY B 1 272 ? 6.805 0.947 -16.625 1 90.31 272 GLY B C 1
ATOM 4511 O O . GLY B 1 272 ? 6.328 1.854 -15.945 1 90.31 272 GLY B O 1
ATOM 4512 N N . VAL B 1 273 ? 7.461 1.162 -17.688 1 87.94 273 VAL B N 1
ATOM 4513 C CA . VAL B 1 273 ? 7.695 2.514 -18.188 1 87.94 273 VAL B CA 1
ATOM 4514 C C . VAL B 1 273 ? 6.367 3.158 -18.578 1 87.94 273 VAL B C 1
ATOM 4516 O O . VAL B 1 273 ? 6.121 4.324 -18.266 1 87.94 273 VAL B O 1
ATOM 4519 N N . MET B 1 274 ? 5.57 2.432 -19.234 1 91.38 274 MET B N 1
ATOM 4520 C CA . MET B 1 274 ? 4.266 2.961 -19.625 1 91.38 274 MET B CA 1
ATOM 4521 C C . MET B 1 274 ? 3.438 3.32 -18.391 1 91.38 274 MET B C 1
ATOM 4523 O O . MET B 1 274 ? 2.756 4.344 -18.375 1 91.38 274 MET B O 1
ATOM 4527 N N . MET B 1 275 ? 3.5 2.439 -17.422 1 92.94 275 MET B N 1
ATOM 4528 C CA . MET B 1 275 ? 2.801 2.729 -16.172 1 92.94 275 MET B CA 1
ATOM 4529 C C . MET B 1 275 ? 3.305 4.031 -15.562 1 92.94 275 MET B C 1
ATOM 4531 O O . MET B 1 275 ? 2.516 4.82 -15.039 1 92.94 275 MET B O 1
ATOM 4535 N N . PHE B 1 276 ? 4.57 4.18 -15.609 1 88.19 276 PHE B N 1
ATOM 4536 C CA . PHE B 1 276 ? 5.18 5.391 -15.07 1 88.19 276 PHE B CA 1
ATOM 4537 C C . PHE B 1 276 ? 4.684 6.621 -15.82 1 88.19 276 PHE B C 1
ATOM 4539 O O . PHE B 1 276 ? 4.348 7.637 -15.203 1 88.19 276 PHE B O 1
ATOM 4546 N N . ILE B 1 277 ? 4.605 6.547 -17.062 1 89.19 277 ILE B N 1
ATOM 4547 C CA . ILE B 1 277 ? 4.125 7.645 -17.891 1 89.19 277 ILE B CA 1
ATOM 4548 C C . ILE B 1 277 ? 2.668 7.953 -17.547 1 89.19 277 ILE B C 1
ATOM 4550 O O . ILE B 1 277 ? 2.295 9.117 -17.375 1 89.19 277 ILE B O 1
ATOM 4554 N N . PHE B 1 278 ? 1.837 6.922 -17.406 1 93.88 278 PHE B N 1
ATOM 4555 C CA . PHE B 1 278 ? 0.44 7.117 -17.031 1 93.88 278 PHE B CA 1
ATOM 4556 C C . PHE B 1 278 ? 0.331 7.805 -15.672 1 93.88 278 PHE B C 1
ATOM 4558 O O . PHE B 1 278 ? -0.538 8.656 -15.477 1 93.88 278 PHE B O 1
ATOM 4565 N N . THR B 1 279 ? 1.213 7.398 -14.805 1 91.88 279 THR B N 1
ATOM 4566 C CA . THR B 1 279 ? 1.188 7.988 -13.469 1 91.88 279 THR B CA 1
ATOM 4567 C C . THR B 1 279 ? 1.516 9.477 -13.523 1 91.88 279 THR B C 1
ATOM 4569 O O . THR B 1 279 ? 0.816 10.297 -12.93 1 91.88 279 THR B O 1
ATOM 4572 N N . ILE B 1 280 ? 2.551 9.859 -14.273 1 87.75 280 ILE B N 1
ATOM 4573 C CA . ILE B 1 280 ? 2.951 11.258 -14.398 1 87.75 280 ILE B CA 1
ATOM 4574 C C . ILE B 1 280 ? 1.834 12.055 -15.07 1 87.75 280 ILE B C 1
ATOM 4576 O O . ILE B 1 280 ? 1.516 13.164 -14.641 1 87.75 280 ILE B O 1
ATOM 4580 N N . LEU B 1 281 ? 1.272 11.477 -16.047 1 91.81 281 LEU B N 1
ATOM 4581 C CA . LEU B 1 281 ? 0.178 12.141 -16.75 1 91.81 281 LEU B CA 1
ATOM 4582 C C . LEU B 1 281 ? -1.013 12.352 -15.82 1 91.81 281 LEU B C 1
ATOM 4584 O O . LEU B 1 281 ? -1.622 13.422 -15.82 1 91.81 281 LEU B O 1
ATOM 4588 N N . ALA B 1 282 ? -1.316 11.352 -15.055 1 91.62 282 ALA B N 1
ATOM 4589 C CA . ALA B 1 282 ? -2.436 11.469 -14.125 1 91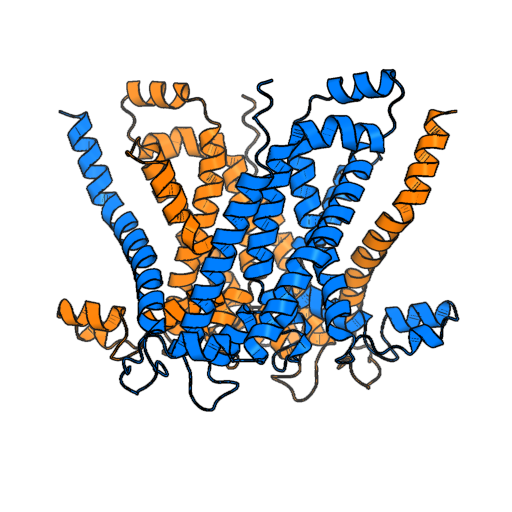.62 282 ALA B CA 1
ATOM 4590 C C . ALA B 1 282 ? -2.166 12.539 -13.07 1 91.62 282 ALA B C 1
ATOM 4592 O O . ALA B 1 282 ? -3.051 13.336 -12.75 1 91.62 282 ALA B O 1
ATOM 4593 N N . VAL B 1 283 ? -0.99 12.508 -12.555 1 85.38 283 VAL B N 1
ATOM 4594 C CA . VAL B 1 283 ? -0.607 13.516 -11.57 1 85.38 283 VAL B CA 1
ATOM 4595 C C . VAL B 1 283 ? -0.737 14.914 -12.18 1 85.38 283 VAL B C 1
ATOM 4597 O O . VAL B 1 283 ? -1.295 15.82 -11.562 1 85.38 283 VAL B O 1
ATOM 4600 N N . PHE B 1 284 ? -0.285 15.047 -13.367 1 86.38 284 PHE B N 1
ATOM 4601 C CA . PHE B 1 284 ? -0.328 16.328 -14.062 1 86.38 284 PHE B CA 1
ATOM 4602 C C . PHE B 1 284 ? -1.768 16.766 -14.312 1 86.38 284 PHE B C 1
ATOM 4604 O O . PHE B 1 284 ? -2.129 17.906 -14.062 1 86.38 284 PHE B O 1
ATOM 4611 N N . VAL B 1 285 ? -2.537 15.898 -14.758 1 89.38 285 VAL B N 1
ATOM 4612 C CA . VAL B 1 285 ? -3.926 16.203 -15.094 1 89.38 285 VAL B CA 1
ATOM 4613 C C . VAL B 1 285 ? -4.68 16.625 -13.836 1 89.38 285 VAL B C 1
ATOM 4615 O O . VAL B 1 285 ? -5.367 17.641 -13.828 1 89.38 285 VAL B O 1
ATOM 4618 N N . PHE B 1 286 ? -4.539 15.906 -12.758 1 87.62 286 PHE B N 1
ATOM 4619 C CA . PHE B 1 286 ? -5.273 16.203 -11.539 1 87.62 286 PHE B CA 1
ATOM 4620 C C . PHE B 1 286 ? -4.734 17.469 -10.883 1 87.62 286 PHE B C 1
ATOM 4622 O O . PHE B 1 286 ? -5.5 18.266 -10.336 1 87.62 286 PHE B O 1
ATOM 4629 N N . ARG B 1 287 ? -3.471 17.703 -10.977 1 81.38 287 ARG B N 1
ATOM 4630 C CA . ARG B 1 287 ? -2.889 18.906 -10.375 1 81.38 287 ARG B CA 1
ATOM 4631 C C . ARG B 1 287 ? -3.252 20.141 -11.172 1 81.38 287 ARG B C 1
ATOM 4633 O O . ARG B 1 287 ? -3.576 21.188 -10.594 1 81.38 287 ARG B O 1
ATOM 4640 N N . VAL B 1 288 ? -3.229 20.047 -12.43 1 82.12 288 VAL B N 1
ATOM 4641 C CA . VAL B 1 288 ? -3.48 21.219 -13.281 1 82.12 288 VAL B CA 1
ATOM 4642 C C . VAL B 1 288 ? -4.984 21.438 -13.422 1 82.12 288 VAL B C 1
ATOM 4644 O O . VAL B 1 288 ? -5.461 22.578 -13.359 1 82.12 288 VAL B O 1
ATOM 4647 N N . ALA B 1 289 ? -5.68 20.406 -13.578 1 79.19 289 ALA B N 1
ATOM 4648 C CA . ALA B 1 289 ? -7.117 20.531 -13.828 1 79.19 289 ALA B CA 1
ATOM 4649 C C . ALA B 1 289 ? -7.855 20.984 -12.57 1 79.19 289 ALA B C 1
ATOM 4651 O O . ALA B 1 289 ? -8.883 21.656 -12.664 1 79.19 289 ALA B O 1
ATOM 4652 N N . LEU B 1 290 ? -7.273 20.578 -11.477 1 77.31 290 LEU B N 1
ATOM 4653 C CA . LEU B 1 290 ? -8.031 20.859 -10.266 1 77.31 290 LEU B CA 1
ATOM 4654 C C . LEU B 1 290 ? -7.367 21.953 -9.438 1 77.31 290 LEU B C 1
ATOM 4656 O O . LEU B 1 290 ? -7.801 22.25 -8.328 1 77.31 290 LEU B O 1
ATOM 4660 N N . ARG B 1 291 ? -6.23 22.359 -9.984 1 70.88 291 ARG B N 1
ATOM 4661 C CA . ARG B 1 291 ? -5.547 23.469 -9.32 1 70.88 291 ARG B CA 1
ATOM 4662 C C . ARG B 1 291 ? -6.457 24.688 -9.211 1 70.88 291 ARG B C 1
ATOM 4664 O O . ARG B 1 291 ? -7.059 25.109 -10.203 1 70.88 291 ARG B O 1
ATOM 4671 N N . ARG B 1 292 ? -7.172 24.828 -8.078 1 66.94 292 ARG B N 1
ATOM 4672 C CA . ARG B 1 292 ? -7.91 26.062 -7.844 1 66.94 292 ARG B CA 1
ATOM 4673 C C . ARG B 1 292 ? -7.012 27.125 -7.227 1 66.94 292 ARG B C 1
ATOM 4675 O O . ARG B 1 292 ? -6.051 26.812 -6.523 1 66.94 292 ARG B O 1
ATOM 4682 N N . GLU B 1 293 ? -6.973 28.281 -7.758 1 52.41 293 GLU B N 1
ATOM 4683 C CA . GLU B 1 293 ? -6.336 29.453 -7.16 1 52.41 293 GLU B CA 1
ATOM 4684 C C . GLU B 1 293 ? -6.539 29.484 -5.648 1 52.41 293 GLU B C 1
ATOM 4686 O O . GLU B 1 293 ? -7.605 29.109 -5.152 1 52.41 293 GLU B O 1
ATOM 4691 N N . ARG B 1 294 ? -5.355 29.047 -4.836 1 48.75 294 ARG B N 1
ATOM 4692 C CA . ARG B 1 294 ? -5.328 29.156 -3.381 1 48.75 294 ARG B CA 1
ATOM 4693 C C . ARG B 1 294 ? -6.324 30.203 -2.895 1 48.75 294 ARG B C 1
ATOM 4695 O O . ARG B 1 294 ? -6.316 31.344 -3.367 1 48.75 294 ARG B O 1
ATOM 4702 N N . LEU B 1 295 ? -7.461 29.859 -2.551 1 40.28 295 LEU B N 1
ATOM 4703 C CA . LEU B 1 295 ? -8.195 30.938 -1.877 1 40.28 295 LEU B CA 1
ATOM 4704 C C . LEU B 1 295 ? -7.359 31.531 -0.754 1 40.28 295 LEU B C 1
ATOM 4706 O O . LEU B 1 295 ? -6.859 30.812 0.112 1 40.28 295 LEU B O 1
ATOM 4710 N N . GLU B 1 296 ? -6.367 32.312 -1.097 1 37.75 296 GLU B N 1
ATOM 4711 C CA . GLU B 1 296 ? -5.777 33.219 -0.099 1 37.75 296 GLU B CA 1
ATOM 4712 C C . GLU B 1 296 ? -6.809 33.625 0.95 1 37.75 296 GLU B C 1
ATOM 4714 O O . GLU B 1 296 ? -7.762 34.344 0.641 1 37.75 296 GLU B O 1
ATOM 4719 N N . TYR B 1 297 ? -7.211 32.719 1.849 1 33.78 297 TYR B N 1
ATOM 4720 C CA . TYR B 1 297 ? -7.793 33.5 2.93 1 33.78 297 TYR B CA 1
ATOM 4721 C C . TYR B 1 297 ? -6.723 34.281 3.662 1 33.78 297 TYR B C 1
ATOM 4723 O O . TYR B 1 297 ? -5.566 33.875 3.734 1 33.78 297 TYR B O 1
#

Solvent-accessible surface area 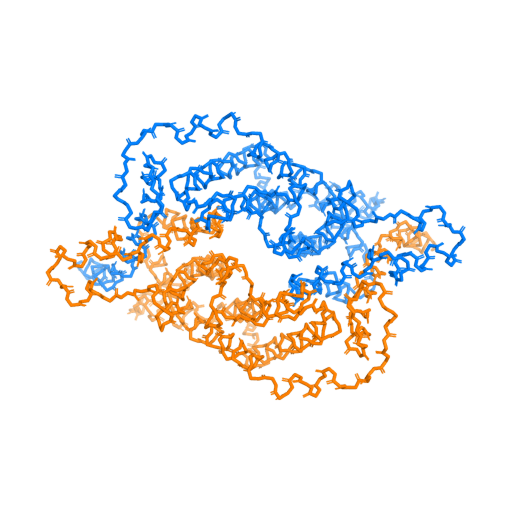(backbone atoms only — not comparable to full-atom values): 30112 Å² total; per-residue (Å²): 114,72,70,58,51,52,51,48,51,51,43,60,66,44,36,53,54,47,44,48,46,46,48,57,50,51,42,40,54,51,44,33,58,56,39,18,26,23,52,25,40,72,61,92,53,73,68,38,81,49,54,63,49,41,55,54,50,50,76,70,32,68,66,56,50,50,8,45,49,45,28,49,44,43,39,50,59,37,39,53,51,19,50,51,48,15,50,51,50,41,39,50,50,70,61,66,50,86,55,49,68,56,53,51,49,58,47,36,44,58,73,69,43,34,59,44,45,52,28,51,28,51,49,42,33,38,21,65,86,74,4,57,50,23,47,50,29,44,72,72,64,36,51,74,69,30,64,54,52,39,69,35,77,90,33,31,49,60,49,50,46,53,56,50,31,55,42,48,16,20,54,52,22,52,56,52,42,61,45,50,67,68,53,60,65,63,62,55,51,53,40,44,74,73,64,47,48,56,66,50,40,36,64,70,45,46,45,66,75,31,41,68,55,53,47,52,51,50,37,52,46,45,47,47,34,61,38,39,39,55,65,52,41,45,56,47,35,96,79,46,54,74,75,52,27,20,53,34,42,47,26,48,36,35,39,64,19,70,81,37,96,53,28,32,34,7,47,19,32,36,50,39,51,51,49,43,50,52,38,52,49,46,45,48,48,47,51,62,73,59,58,61,81,73,75,77,121,113,73,70,59,52,52,52,47,49,52,43,60,65,43,35,54,55,47,42,48,45,46,49,56,50,52,41,41,55,52,44,33,60,54,39,18,26,22,52,24,41,72,61,92,53,73,68,38,82,49,53,63,49,41,56,54,49,50,75,70,32,67,66,55,52,50,8,45,49,44,27,49,44,43,39,51,58,37,40,52,50,18,48,51,48,15,51,51,50,41,39,50,52,69,64,66,51,87,56,49,67,56,52,52,49,58,48,36,44,56,71,69,43,35,58,44,45,52,28,51,30,51,49,43,33,39,21,66,85,75,4,56,51,23,47,50,30,43,73,72,63,38,51,73,66,30,64,55,53,40,70,35,77,89,33,30,49,58,51,51,45,52,54,52,30,56,42,48,15,19,54,52,22,50,56,50,43,58,45,51,67,69,53,61,64,63,62,55,50,55,40,46,74,72,65,48,50,56,64,50,40,36,63,70,45,47,45,66,75,30,41,68,52,52,45,51,51,48,38,52,46,45,47,48,34,57,38,39,36,55,65,54,40,46,55,47,34,95,78,47,54,74,74,53,28,20,51,32,42,49,26,48,36,32,38,65,19,69,79,36,96,52,28,31,34,8,47,19,31,35,49,37,50,52,48,42,50,52,38,53,51,47,43,48,49,48,50,62,72,59,58,60,80,74,74,78,120